Protein AF-0000000084514913 (afdb_homodimer)

Structure (mmCIF, N/CA/C/O backbone):
data_AF-0000000084514913-model_v1
#
loop_
_entity.id
_entity.type
_entity.pdbx_description
1 polymer 'Homoserine dehydrogenase'
#
loop_
_atom_site.group_PDB
_atom_site.id
_atom_site.type_symbol
_atom_site.label_atom_id
_atom_site.label_alt_id
_atom_site.label_comp_id
_atom_site.label_asym_id
_atom_site.label_entity_id
_atom_site.label_seq_id
_atom_site.pdbx_PDB_ins_code
_atom_site.Cartn_x
_atom_site.Cartn_y
_atom_site.Cartn_z
_atom_site.occupancy
_atom_site.B_iso_or_equiv
_atom_site.auth_seq_id
_atom_site.auth_comp_id
_atom_site.auth_asym_id
_atom_site.auth_atom_id
_atom_site.pdbx_PDB_model_num
ATOM 1 N N . MET A 1 1 ? -29.266 13.875 -5.641 1 62.47 1 MET A N 1
ATOM 2 C CA . MET A 1 1 ? -28.062 13.07 -5.41 1 62.47 1 MET A CA 1
ATOM 3 C C . MET A 1 1 ? -27.453 13.375 -4.047 1 62.47 1 MET A C 1
ATOM 5 O O . MET A 1 1 ? -27.625 14.477 -3.516 1 62.47 1 MET A O 1
ATOM 9 N N . PRO A 1 2 ? -26.953 12.266 -3.201 1 84 2 PRO A N 1
ATOM 10 C CA . PRO A 1 2 ? -26.688 12.531 -1.786 1 84 2 PRO A CA 1
ATOM 11 C C . PRO A 1 2 ? -25.5 13.469 -1.575 1 84 2 PRO A C 1
ATOM 13 O O . PRO A 1 2 ? -24.5 13.398 -2.314 1 84 2 PRO A O 1
ATOM 16 N N . ILE A 1 3 ? -25.766 14.609 -0.918 1 93.06 3 ILE A N 1
ATOM 17 C CA . ILE A 1 3 ? -24.734 15.531 -0.473 1 93.06 3 ILE A CA 1
ATOM 18 C C . ILE A 1 3 ? -24.094 15.008 0.812 1 93.06 3 ILE A C 1
ATOM 20 O O . ILE A 1 3 ? -24.797 14.625 1.75 1 93.06 3 ILE A O 1
ATOM 24 N N . VAL A 1 4 ? -22.797 14.891 0.71 1 96.81 4 VAL A N 1
ATOM 25 C CA . VAL A 1 4 ? -22.031 14.578 1.916 1 96.81 4 VAL A CA 1
ATOM 26 C C . VAL A 1 4 ? -21.484 15.859 2.533 1 96.81 4 VAL A C 1
ATOM 28 O O . VAL A 1 4 ? -20.641 16.531 1.94 1 96.81 4 VAL A O 1
ATOM 31 N N . ARG A 1 5 ? -21.953 16.234 3.664 1 97.19 5 ARG A N 1
ATOM 32 C CA . ARG A 1 5 ? -21.531 17.453 4.348 1 97.19 5 ARG A CA 1
ATOM 33 C C . ARG A 1 5 ? -20.281 17.188 5.195 1 97.19 5 ARG A C 1
ATOM 35 O O . ARG A 1 5 ? -20.344 16.422 6.164 1 97.19 5 ARG A O 1
ATOM 42 N N . GLY A 1 6 ? -19.172 17.859 4.832 1 97.88 6 GLY A N 1
ATOM 43 C CA . GLY A 1 6 ? -17.922 17.719 5.551 1 97.88 6 GLY A CA 1
ATOM 44 C C . GLY A 1 6 ? -17.531 18.953 6.328 1 97.88 6 GLY A C 1
ATOM 45 O O . GLY A 1 6 ? -17.906 20.078 5.957 1 97.88 6 GLY A O 1
ATOM 46 N N . ALA A 1 7 ? -16.781 18.75 7.375 1 98.5 7 ALA A N 1
ATOM 47 C CA . ALA A 1 7 ? -16.172 19.844 8.125 1 98.5 7 ALA A CA 1
ATOM 48 C C . ALA A 1 7 ? -14.664 19.625 8.273 1 98.5 7 ALA A C 1
ATOM 50 O O . ALA A 1 7 ? -14.188 18.484 8.242 1 98.5 7 ALA A O 1
ATOM 51 N N . ILE A 1 8 ? -13.953 20.703 8.383 1 98.12 8 ILE A N 1
ATOM 52 C CA . ILE A 1 8 ? -12.516 20.656 8.625 1 98.12 8 ILE A CA 1
ATOM 53 C C . ILE A 1 8 ? -12.203 21.281 9.992 1 98.12 8 ILE A C 1
ATOM 55 O O . ILE A 1 8 ? -12.719 22.344 10.328 1 98.12 8 ILE A O 1
ATOM 59 N N . ILE A 1 9 ? -11.523 20.531 10.789 1 98.25 9 ILE A N 1
ATOM 60 C CA . ILE A 1 9 ? -10.984 21.094 12.023 1 98.25 9 ILE A CA 1
ATOM 61 C C . ILE A 1 9 ? -9.516 21.469 11.82 1 98.25 9 ILE A C 1
ATOM 63 O O . ILE A 1 9 ? -8.664 20.578 11.68 1 98.25 9 ILE A O 1
ATOM 67 N N . GLY A 1 10 ? -9.211 22.734 11.852 1 95.44 10 GLY A N 1
ATOM 68 C CA . GLY A 1 10 ? -7.879 23.234 11.562 1 95.44 10 GLY A CA 1
ATOM 69 C C . GLY A 1 10 ? -7.734 23.781 10.148 1 95.44 10 GLY A C 1
ATOM 70 O O . GLY A 1 10 ? -7.871 23.031 9.18 1 95.44 10 GLY A O 1
ATOM 71 N N . ALA A 1 11 ? -7.398 25.016 10.023 1 92.56 11 ALA A N 1
ATOM 72 C CA . ALA A 1 11 ? -7.266 25.656 8.719 1 92.56 11 ALA A CA 1
ATOM 73 C C . ALA A 1 11 ? -5.805 25.984 8.414 1 92.56 11 ALA A C 1
ATOM 75 O O . ALA A 1 11 ? -5.508 27.016 7.801 1 92.56 11 ALA A O 1
ATOM 76 N N . GLY A 1 12 ? -4.906 25.156 8.961 1 91.56 12 GLY A N 1
ATOM 77 C CA . GLY A 1 12 ? -3.504 25.266 8.602 1 91.56 12 GLY A CA 1
ATOM 78 C C . GLY A 1 12 ? -3.188 24.703 7.23 1 91.56 12 GLY A C 1
ATOM 79 O O . GLY A 1 12 ? -4.074 24.578 6.383 1 91.56 12 GLY A O 1
ATOM 80 N N . THR A 1 13 ? -1.959 24.375 7.012 1 91.56 13 THR A N 1
ATOM 81 C CA . THR A 1 13 ? -1.451 23.906 5.727 1 91.56 13 THR A CA 1
ATOM 82 C C . THR A 1 13 ? -2.223 22.688 5.254 1 91.56 13 THR A C 1
ATOM 84 O O . THR A 1 13 ? -2.73 22.656 4.129 1 91.56 13 THR A O 1
ATOM 87 N N . VAL A 1 14 ? -2.406 21.688 6.098 1 95.69 14 VAL A N 1
ATOM 88 C CA . VAL A 1 14 ? -3.059 20.438 5.719 1 95.69 14 VAL A CA 1
ATOM 89 C C . VAL A 1 14 ? -4.562 20.672 5.566 1 95.69 14 VAL A C 1
ATOM 91 O O . VAL A 1 14 ? -5.176 20.172 4.617 1 95.69 14 VAL A O 1
ATOM 94 N N . GLY A 1 15 ? -5.18 21.406 6.512 1 96.31 15 GLY A N 1
ATOM 95 C CA . GLY A 1 15 ? -6.594 21.719 6.395 1 96.31 15 GLY A CA 1
ATOM 96 C C . GLY A 1 15 ? -6.945 22.438 5.109 1 96.31 15 GLY A C 1
ATOM 97 O O . GLY A 1 15 ? -7.949 22.125 4.465 1 96.31 15 GLY A O 1
ATOM 98 N N . GLN A 1 16 ? -6.133 23.359 4.746 1 94.88 16 GLN A N 1
ATOM 99 C CA . GLN A 1 16 ? -6.332 24.062 3.486 1 94.88 16 GLN A CA 1
ATOM 100 C C . GLN A 1 16 ? -6.172 23.125 2.297 1 94.88 16 GLN A C 1
ATOM 102 O O . GLN A 1 16 ? -6.891 23.234 1.303 1 94.88 16 GLN A O 1
ATOM 107 N N . GLY A 1 17 ? -5.227 22.219 2.422 1 96.25 17 GLY A N 1
ATOM 108 C CA . GLY A 1 17 ? -5.059 21.203 1.388 1 96.25 17 GLY A CA 1
ATOM 109 C C . GLY A 1 17 ? -6.297 20.359 1.185 1 96.25 17 GLY A C 1
ATOM 110 O O . GLY A 1 17 ? -6.676 20.062 0.049 1 96.25 17 GLY A O 1
ATOM 111 N N . VAL A 1 18 ? -6.902 19.969 2.275 1 97.69 18 VAL A N 1
ATOM 112 C CA . VAL A 1 18 ? -8.125 19.172 2.207 1 97.69 18 VAL A CA 1
ATOM 113 C C . VAL A 1 18 ? -9.219 19.969 1.488 1 97.69 18 VAL A C 1
ATOM 115 O O . VAL A 1 18 ? -9.883 19.453 0.591 1 97.69 18 VAL A O 1
ATOM 118 N N . TYR A 1 19 ? -9.359 21.219 1.851 1 96.31 19 TYR A N 1
ATOM 119 C CA . TYR A 1 19 ? -10.352 22.062 1.203 1 96.31 19 TYR A CA 1
ATOM 120 C C . TYR A 1 19 ? -10.078 22.188 -0.291 1 96.31 19 TYR A C 1
ATOM 122 O O . TYR A 1 19 ? -10.984 22.047 -1.11 1 96.31 19 TYR A O 1
ATOM 130 N N . ASN A 1 20 ? -8.836 22.469 -0.632 1 95.62 20 ASN A N 1
ATOM 131 C CA . ASN A 1 20 ? -8.445 22.625 -2.029 1 95.62 20 ASN A CA 1
ATOM 132 C C . ASN A 1 20 ? -8.766 21.391 -2.85 1 95.62 20 ASN A C 1
ATOM 134 O O . ASN A 1 20 ? -9.359 21.484 -3.926 1 95.62 20 ASN A O 1
ATOM 138 N N . ILE A 1 21 ? -8.445 20.219 -2.35 1 96.88 21 ILE A N 1
ATOM 139 C CA . ILE A 1 21 ? -8.672 18.984 -3.086 1 96.88 21 ILE A CA 1
ATOM 140 C C . ILE A 1 21 ? -10.164 18.719 -3.209 1 96.88 21 ILE A C 1
ATOM 142 O O . ILE A 1 21 ? -10.641 18.297 -4.262 1 96.88 21 ILE A O 1
ATOM 146 N N . ALA A 1 22 ? -10.898 18.969 -2.143 1 96.44 22 ALA A N 1
ATOM 147 C CA . ALA A 1 22 ? -12.352 18.812 -2.191 1 96.44 22 ALA A CA 1
ATOM 148 C C . ALA A 1 22 ? -12.961 19.641 -3.311 1 96.44 22 ALA A C 1
ATOM 150 O O . ALA A 1 22 ? -13.914 19.219 -3.965 1 96.44 22 ALA A O 1
ATOM 151 N N . GLN A 1 23 ? -12.375 20.812 -3.506 1 94.25 23 GLN A N 1
ATOM 152 C CA . GLN A 1 23 ? -12.867 21.688 -4.562 1 94.25 23 GLN A CA 1
ATOM 153 C C . GLN A 1 23 ? -12.359 21.234 -5.93 1 94.25 23 GLN A C 1
ATOM 155 O O . GLN A 1 23 ? -13.141 21.109 -6.875 1 94.25 23 GLN A O 1
ATOM 160 N N . GLN A 1 24 ? -11.094 21 -6.035 1 93.69 24 GLN A N 1
ATOM 161 C CA . GLN A 1 24 ? -10.445 20.688 -7.305 1 93.69 24 GLN A CA 1
ATOM 162 C C . GLN A 1 24 ? -10.961 19.375 -7.875 1 93.69 24 GLN A C 1
ATOM 164 O O . GLN A 1 24 ? -11.078 19.219 -9.094 1 93.69 24 GLN A O 1
ATOM 169 N N . ARG A 1 25 ? -11.25 18.406 -6.961 1 96.12 25 ARG A N 1
ATOM 170 C CA . ARG A 1 25 ? -11.656 17.062 -7.395 1 96.12 25 ARG A CA 1
ATOM 171 C C . ARG A 1 25 ? -13.156 16.859 -7.215 1 96.12 25 ARG A C 1
ATOM 173 O O . ARG A 1 25 ? -13.641 15.734 -7.266 1 96.12 25 ARG A O 1
ATOM 180 N N . ARG A 1 26 ? -13.891 17.906 -7.066 1 94.69 26 ARG A N 1
ATOM 181 C CA . ARG A 1 26 ? -15.297 17.828 -6.703 1 94.69 26 ARG A CA 1
ATOM 182 C C . ARG A 1 26 ? -16.078 16.969 -7.688 1 94.69 26 ARG A C 1
ATOM 184 O O . ARG A 1 26 ? -16.719 15.992 -7.293 1 94.69 26 ARG A O 1
ATOM 191 N N . GLU A 1 27 ? -15.984 17.219 -8.945 1 95.56 27 GLU A N 1
ATOM 192 C CA . GLU A 1 27 ? -16.766 16.531 -9.969 1 95.56 27 GLU A CA 1
ATOM 193 C C . GLU A 1 27 ? -16.281 15.094 -10.156 1 95.56 27 GLU A C 1
ATOM 195 O O . GLU A 1 27 ? -17.078 14.164 -10.273 1 95.56 27 GLU A O 1
ATOM 200 N N . GLU A 1 28 ? -14.961 14.883 -10.172 1 95.25 28 GLU A N 1
ATOM 201 C CA . GLU A 1 28 ? -14.414 13.539 -10.352 1 95.25 28 GLU A CA 1
ATOM 202 C C . GLU A 1 28 ? -14.797 12.625 -9.195 1 95.25 28 GLU A C 1
ATOM 204 O O . GLU A 1 28 ? -15.164 11.469 -9.414 1 95.25 28 GLU A O 1
ATOM 209 N N . LEU A 1 29 ? -14.688 13.164 -8.008 1 95.88 29 LEU A N 1
ATOM 210 C CA . LEU A 1 29 ? -15.07 12.383 -6.836 1 95.88 29 LEU A CA 1
ATOM 211 C C . LEU A 1 29 ? -16.547 12.031 -6.875 1 95.88 29 LEU A C 1
ATOM 213 O O . LEU A 1 29 ? -16.938 10.898 -6.582 1 95.88 29 LEU A O 1
ATOM 217 N N . LYS A 1 30 ? -17.344 13.023 -7.258 1 95.5 30 LYS A N 1
ATOM 218 C CA . LYS A 1 30 ? -18.781 12.797 -7.375 1 95.5 30 LYS A CA 1
ATOM 219 C C . LYS A 1 30 ? -19.078 11.641 -8.32 1 95.5 30 LYS A C 1
ATOM 221 O O . LYS A 1 30 ? -19.859 10.742 -7.988 1 95.5 30 LYS A O 1
ATOM 226 N N . GLN A 1 31 ? -18.422 11.586 -9.406 1 94.31 31 GLN A N 1
ATOM 227 C CA . GLN A 1 31 ? -18.625 10.539 -10.398 1 94.31 31 GLN A CA 1
ATOM 228 C C . GLN A 1 31 ? -18.156 9.188 -9.883 1 94.31 31 GLN A C 1
ATOM 230 O O . GLN A 1 31 ? -18.859 8.188 -10 1 94.31 31 GLN A O 1
ATOM 235 N N . LYS A 1 32 ? -17.031 9.164 -9.273 1 93.19 32 LYS A N 1
ATOM 236 C CA . LYS A 1 32 ? -16.422 7.914 -8.828 1 93.19 32 LYS A CA 1
ATOM 237 C C . LYS A 1 32 ? -17.141 7.34 -7.617 1 93.19 32 LYS A C 1
ATOM 239 O O . LYS A 1 32 ? -17.062 6.141 -7.348 1 93.19 32 LYS A O 1
ATOM 244 N N . LEU A 1 33 ? -17.812 8.195 -6.906 1 93.88 33 LEU A N 1
ATOM 245 C CA . LEU A 1 33 ? -18.453 7.758 -5.672 1 93.88 33 LEU A CA 1
ATOM 246 C C . LEU A 1 33 ? -19.969 7.676 -5.848 1 93.88 33 LEU A C 1
ATOM 248 O O . LEU A 1 33 ? -20.719 7.953 -4.914 1 93.88 33 LEU A O 1
ATOM 252 N N . GLY A 1 34 ? -20.438 7.379 -7.043 1 89.12 34 GLY A N 1
ATOM 253 C CA . GLY A 1 34 ? -21.828 7.074 -7.324 1 89.12 34 GLY A CA 1
ATOM 254 C C . GLY A 1 34 ? -22.734 8.289 -7.238 1 89.12 34 GLY A C 1
ATOM 255 O O . GLY A 1 34 ? -23.891 8.188 -6.816 1 89.12 34 GLY A O 1
ATOM 256 N N . GLY A 1 35 ? -22.172 9.453 -7.438 1 92.12 35 GLY A N 1
ATOM 257 C CA . GLY A 1 35 ? -22.969 10.664 -7.488 1 92.12 35 GLY A CA 1
ATOM 258 C C . GLY A 1 35 ? -22.969 11.438 -6.18 1 92.12 35 GLY A C 1
ATOM 259 O O . GLY A 1 35 ? -23.531 12.531 -6.098 1 92.12 35 GLY A O 1
ATOM 260 N N . ALA A 1 36 ? -22.344 10.93 -5.141 1 93.19 36 ALA A N 1
ATOM 261 C CA . ALA A 1 36 ? -22.266 11.625 -3.861 1 93.19 36 ALA A CA 1
ATOM 262 C C . ALA A 1 36 ? -21.297 12.805 -3.943 1 93.19 36 ALA A C 1
ATOM 264 O O . ALA A 1 36 ? -20.141 12.648 -4.32 1 93.19 36 ALA A O 1
ATOM 265 N N . GLU A 1 37 ? -21.797 13.938 -3.602 1 95.81 37 GLU A N 1
ATOM 266 C CA . GLU A 1 37 ? -21 15.148 -3.674 1 95.81 37 GLU A CA 1
ATOM 267 C C . GLU A 1 37 ? -20.531 15.586 -2.287 1 95.81 37 GLU A C 1
ATOM 269 O O . GLU A 1 37 ? -21.359 15.812 -1.396 1 95.81 37 GLU A O 1
ATOM 274 N N . LEU A 1 38 ? -19.219 15.789 -2.135 1 97.19 38 LEU A N 1
ATOM 275 C CA . LEU A 1 38 ? -18.656 16.281 -0.88 1 97.19 38 LEU A CA 1
ATOM 276 C C . LEU A 1 38 ? -18.672 17.797 -0.841 1 97.19 38 LEU A C 1
ATOM 278 O O . LEU A 1 38 ? -18.094 18.453 -1.723 1 97.19 38 LEU A O 1
ATOM 282 N N . VAL A 1 39 ? -19.297 18.359 0.135 1 95.75 39 VAL A N 1
ATOM 283 C CA . VAL A 1 39 ? -19.328 19.812 0.319 1 95.75 39 VAL A CA 1
ATOM 284 C C . VAL A 1 39 ? -18.812 20.172 1.712 1 95.75 39 VAL A C 1
ATOM 286 O O . VAL A 1 39 ? -19.359 19.719 2.719 1 95.75 39 VAL A O 1
ATOM 289 N N . ILE A 1 40 ? -17.75 20.969 1.742 1 96.56 40 ILE A N 1
ATOM 290 C CA . ILE A 1 40 ? -17.266 21.453 3.025 1 96.56 40 ILE A CA 1
ATOM 291 C C . ILE A 1 40 ? -18.141 22.609 3.506 1 96.56 40 ILE A C 1
ATOM 293 O O . ILE A 1 40 ? -18.188 23.672 2.881 1 96.56 40 ILE A O 1
ATOM 297 N N . VAL A 1 41 ? -18.734 22.422 4.676 1 96.31 41 VAL A N 1
ATOM 298 C CA . VAL A 1 41 ? -19.75 23.375 5.082 1 96.31 41 VAL A CA 1
ATOM 299 C C . VAL A 1 41 ? -19.25 24.219 6.262 1 96.31 41 VAL A C 1
ATOM 301 O O . VAL A 1 41 ? -19.766 25.297 6.527 1 96.31 41 VAL A O 1
ATOM 304 N N . LYS A 1 42 ? -18.281 23.656 6.965 1 96.81 42 LYS A N 1
ATOM 305 C CA . LYS A 1 42 ? -17.703 24.391 8.086 1 96.81 42 LYS A CA 1
ATOM 306 C C . LYS A 1 42 ? -16.203 24.125 8.211 1 96.81 42 LYS A C 1
ATOM 308 O O . LYS A 1 42 ? -15.758 23 7.953 1 96.81 42 LYS A O 1
ATOM 313 N N . ILE A 1 43 ? -15.492 25.094 8.617 1 96.75 43 ILE A N 1
ATOM 314 C CA . ILE A 1 43 ? -14.086 24.984 8.992 1 96.75 43 ILE A CA 1
ATOM 315 C C . ILE A 1 43 ? -13.867 25.609 10.375 1 96.75 43 ILE A C 1
ATOM 317 O O . ILE A 1 43 ? -14.133 26.797 10.578 1 96.75 43 ILE A O 1
ATOM 321 N N . LEU A 1 44 ? -13.438 24.781 11.289 1 96.94 44 LEU A N 1
ATOM 322 C CA . LEU A 1 44 ? -13.18 25.234 12.648 1 96.94 44 LEU A CA 1
ATOM 323 C C . LEU A 1 44 ? -11.766 25.781 12.781 1 96.94 44 LEU A C 1
ATOM 325 O O . LEU A 1 44 ? -10.797 25.109 12.438 1 96.94 44 LEU A O 1
ATOM 329 N N . VAL A 1 45 ? -11.688 26.953 13.258 1 93.38 45 VAL A N 1
ATOM 330 C CA . VAL A 1 45 ? -10.406 27.594 13.547 1 93.38 45 VAL A CA 1
ATOM 331 C C . VAL A 1 45 ? -10.344 27.984 15.023 1 93.38 45 VAL A C 1
ATOM 333 O O . VAL A 1 45 ? -11.359 27.984 15.719 1 93.38 45 VAL A O 1
ATOM 336 N N . THR A 1 46 ? -9.172 28.219 15.531 1 88.88 46 THR A N 1
ATOM 337 C CA . THR A 1 46 ? -9 28.531 16.938 1 88.88 46 THR A CA 1
ATOM 338 C C . THR A 1 46 ? -9.492 29.953 17.234 1 88.88 46 THR A C 1
ATOM 340 O O . THR A 1 46 ? -10.023 30.219 18.312 1 88.88 46 THR A O 1
ATOM 343 N N . ASP A 1 47 ? -9.211 30.875 16.234 1 86.62 47 ASP A N 1
ATOM 344 C CA . ASP A 1 47 ? -9.555 32.281 16.406 1 86.62 47 ASP A CA 1
ATOM 345 C C . ASP A 1 47 ? -10 32.906 15.094 1 86.62 47 ASP A C 1
ATOM 347 O O . ASP A 1 47 ? -9.188 33.125 14.188 1 86.62 47 ASP A O 1
ATOM 351 N N . LEU A 1 48 ? -11.242 33.312 15.016 1 84.69 48 LEU A N 1
ATOM 352 C CA . LEU A 1 48 ? -11.828 33.875 13.797 1 84.69 48 LEU A CA 1
ATOM 353 C C . LEU A 1 48 ? -11.227 35.219 13.477 1 84.69 48 LEU A C 1
ATOM 355 O O . LEU A 1 48 ? -11.219 35.656 12.312 1 84.69 48 LEU A O 1
ATOM 359 N N . THR A 1 49 ? -10.727 35.875 14.492 1 79.62 49 THR A N 1
ATOM 360 C CA . THR A 1 49 ? -10.305 37.25 14.336 1 79.62 49 THR A CA 1
ATOM 361 C C . THR A 1 49 ? -8.812 37.344 14.008 1 79.62 49 THR A C 1
ATOM 363 O O . THR A 1 49 ? -8.266 38.438 13.844 1 79.62 49 THR A O 1
ATOM 366 N N . ARG A 1 50 ? -8.258 36.219 13.812 1 79.56 50 ARG A N 1
ATOM 367 C CA . ARG A 1 50 ? -6.828 36.219 13.5 1 79.56 50 ARG A CA 1
ATOM 368 C C . ARG A 1 50 ? -6.566 36.938 12.18 1 79.56 50 ARG A C 1
ATOM 370 O O . ARG A 1 50 ? -7.109 36.562 11.141 1 79.56 50 ARG A O 1
ATOM 377 N N . PRO A 1 51 ? -5.969 38.062 12.211 1 69.38 51 PRO A N 1
ATOM 378 C CA . PRO A 1 51 ? -5.805 38.906 11.023 1 69.38 51 PRO A CA 1
ATOM 379 C C . PRO A 1 51 ? -5.031 38.188 9.906 1 69.38 51 PRO A C 1
ATOM 381 O O . PRO A 1 51 ? -5.324 38.406 8.727 1 69.38 51 PRO A O 1
ATOM 384 N N . ASP A 1 52 ? -4.039 37.375 10.195 1 72.25 52 ASP A N 1
ATOM 385 C CA . ASP A 1 52 ? -3.115 36.906 9.164 1 72.25 52 ASP A CA 1
ATOM 386 C C . ASP A 1 52 ? -3.416 35.438 8.781 1 72.25 52 ASP A C 1
ATOM 388 O O . ASP A 1 52 ? -2.527 34.719 8.328 1 72.25 52 ASP A O 1
ATOM 392 N N . ARG A 1 53 ? -4.793 35.25 8.797 1 76.56 53 ARG A N 1
ATOM 393 C CA . ARG A 1 53 ? -5.121 33.875 8.43 1 76.56 53 ARG A CA 1
ATOM 394 C C . ARG A 1 53 ? -5.137 33.688 6.91 1 76.56 53 ARG A C 1
ATOM 396 O O . ARG A 1 53 ? -5.75 34.5 6.203 1 76.56 53 ARG A O 1
ATOM 403 N N . VAL A 1 54 ? -4.359 32.719 6.535 1 74.06 54 VAL A N 1
ATOM 404 C CA . VAL A 1 54 ? -4.391 32.375 5.117 1 74.06 54 VAL A CA 1
ATOM 405 C C . VAL A 1 54 ? -5.527 31.406 4.848 1 74.06 54 VAL A C 1
ATOM 407 O O . VAL A 1 54 ? -5.648 30.375 5.531 1 74.06 54 VAL A O 1
ATOM 410 N N . LEU A 1 55 ? -6.434 31.875 4.109 1 76.44 55 LEU A N 1
ATOM 411 C CA . LEU A 1 55 ? -7.574 31.031 3.762 1 76.44 55 LEU A CA 1
ATOM 412 C C . LEU A 1 55 ? -7.387 30.406 2.387 1 76.44 55 LEU A C 1
ATOM 414 O O . LEU A 1 55 ? -6.629 30.906 1.562 1 76.44 55 LEU A O 1
ATOM 418 N N . PRO A 1 56 ? -8.008 29.172 2.256 1 75.94 56 PRO A N 1
ATOM 419 C CA . PRO A 1 56 ? -7.922 28.562 0.928 1 75.94 56 PRO A CA 1
ATOM 420 C C . PRO A 1 56 ? -8.461 29.469 -0.178 1 75.94 56 PRO A C 1
ATOM 422 O O . PRO A 1 56 ? -9.438 30.188 0.03 1 75.94 56 PRO A O 1
ATOM 425 N N . PRO A 1 57 ? -7.703 29.406 -1.282 1 71.44 57 PRO A N 1
ATOM 426 C CA . PRO A 1 57 ? -8.219 30.188 -2.412 1 71.44 57 PRO A CA 1
ATOM 427 C C . PRO A 1 57 ? -9.609 29.734 -2.854 1 71.44 57 PRO A C 1
ATOM 429 O O . PRO A 1 57 ? -9.914 28.531 -2.83 1 71.44 57 PRO A O 1
ATOM 432 N N . GLY A 1 58 ? -10.5 30.625 -3.07 1 70.94 58 GLY A N 1
ATOM 433 C CA . GLY A 1 58 ? -11.812 30.297 -3.611 1 70.94 58 GLY A CA 1
ATOM 434 C C . GLY A 1 58 ? -12.867 30.094 -2.539 1 70.94 58 GLY A C 1
ATOM 435 O O . GLY A 1 58 ? -14 29.703 -2.836 1 70.94 58 GLY A O 1
ATOM 436 N N . LEU A 1 59 ? -12.32 30.25 -1.372 1 79.69 59 LEU A N 1
ATOM 437 C CA . LEU A 1 59 ? -13.328 30.172 -0.319 1 79.69 59 LEU A CA 1
ATOM 438 C C . LEU A 1 59 ? -14.375 31.266 -0.479 1 79.69 59 LEU A C 1
ATOM 440 O O . LEU A 1 59 ? -14.086 32.438 -0.238 1 79.69 59 LEU A O 1
ATOM 444 N N . ALA A 1 60 ? -15.406 31.094 -1.146 1 66.12 60 ALA A N 1
ATOM 445 C CA . ALA A 1 60 ? -16.391 32.062 -1.596 1 66.12 60 ALA A CA 1
ATOM 446 C C . ALA A 1 60 ? -17.047 32.781 -0.411 1 66.12 60 ALA A C 1
ATOM 448 O O . ALA A 1 60 ? -17.297 33.969 -0.465 1 66.12 60 ALA A O 1
ATOM 449 N N . ASN A 1 61 ? -17.234 32.188 0.777 1 78.69 61 ASN A N 1
ATOM 450 C CA . ASN A 1 61 ? -17.938 32.75 1.918 1 78.69 61 ASN A CA 1
ATOM 451 C C . ASN A 1 61 ? -17.297 32.344 3.24 1 78.69 61 ASN A C 1
ATOM 453 O O . ASN A 1 61 ? -17.875 31.578 4.016 1 78.69 61 ASN A O 1
ATOM 457 N N . PRO A 1 62 ? -16.25 33.062 3.416 1 80.12 62 PRO A N 1
ATOM 458 C CA . PRO A 1 62 ? -15.508 32.656 4.621 1 80.12 62 PRO A CA 1
ATOM 459 C C . PRO A 1 62 ? -16.312 32.875 5.898 1 80.12 62 PRO A C 1
ATOM 461 O O . PRO A 1 62 ? -16.219 32.062 6.836 1 80.12 62 PRO A O 1
ATOM 464 N N . ALA A 1 63 ? -17.141 33.844 5.902 1 80.62 63 ALA A N 1
ATOM 465 C CA . ALA A 1 63 ? -17.906 34.156 7.105 1 80.62 63 ALA A CA 1
ATOM 466 C C . ALA A 1 63 ? -18.922 33.062 7.402 1 80.62 63 ALA A C 1
ATOM 468 O O . ALA A 1 63 ? -19.25 32.812 8.562 1 80.62 63 ALA A O 1
ATOM 469 N N . GLU A 1 64 ? -19.281 32.406 6.418 1 86.56 64 GLU A N 1
ATOM 470 C CA . GLU A 1 64 ? -20.281 31.375 6.594 1 86.56 64 GLU A CA 1
ATOM 471 C C . GLU A 1 64 ? -19.641 30.031 6.895 1 86.56 64 GLU A C 1
ATOM 473 O O . GLU A 1 64 ? -20.219 29.203 7.609 1 86.56 64 GLU A O 1
ATOM 478 N N . ILE A 1 65 ? -18.469 29.875 6.453 1 92.06 65 ILE A N 1
ATOM 479 C CA . ILE A 1 65 ? -17.859 28.547 6.516 1 92.06 65 ILE A CA 1
ATOM 480 C C . ILE A 1 65 ? -16.938 28.469 7.73 1 92.06 65 ILE A C 1
ATOM 482 O O . ILE A 1 65 ? -16.859 27.422 8.391 1 92.06 65 ILE A O 1
ATOM 486 N N . LEU A 1 66 ? -16.312 29.578 8.125 1 93.75 66 LEU A N 1
ATOM 487 C CA . LEU A 1 66 ? -15.367 29.594 9.242 1 93.75 66 LEU A CA 1
ATOM 488 C C . LEU A 1 66 ? -16.109 29.75 10.57 1 93.75 66 LEU A C 1
ATOM 490 O O . LEU A 1 66 ? -17.094 30.484 10.656 1 93.75 66 LEU A O 1
ATOM 494 N N . THR A 1 67 ? -15.648 29.094 11.555 1 95.25 67 THR A N 1
ATOM 495 C CA . THR A 1 67 ? -16.188 29.234 12.906 1 95.25 67 THR A CA 1
ATOM 496 C C . THR A 1 67 ? -15.125 28.875 13.945 1 95.25 67 THR A C 1
ATOM 498 O O . THR A 1 67 ? -14.148 28.188 13.641 1 95.25 67 THR A O 1
ATOM 501 N N . ASP A 1 68 ? -15.242 29.406 15.133 1 95.12 68 ASP A N 1
ATOM 502 C CA . ASP A 1 68 ? -14.375 29.016 16.234 1 95.12 68 ASP A CA 1
ATOM 503 C C . ASP A 1 68 ? -15.164 28.25 17.312 1 95.12 68 ASP A C 1
ATOM 505 O O . ASP A 1 68 ? -14.68 28.078 18.438 1 95.12 68 ASP A O 1
ATOM 509 N N . SER A 1 69 ? -16.375 27.781 16.906 1 96.44 69 SER A N 1
ATOM 510 C CA . SER A 1 69 ? -17.234 27.016 17.797 1 96.44 69 SER A CA 1
ATOM 511 C C . SER A 1 69 ? -17.484 25.609 17.266 1 96.44 69 SER A C 1
ATOM 513 O O . SER A 1 69 ? -18.109 25.438 16.219 1 96.44 69 SER A O 1
ATOM 515 N N . ILE A 1 70 ? -17.109 24.625 18.078 1 97.56 70 ILE A N 1
ATOM 516 C CA . ILE A 1 70 ? -17.312 23.25 17.688 1 97.56 70 ILE A CA 1
ATOM 517 C C . ILE A 1 70 ? -18.812 22.938 17.625 1 97.56 70 ILE A C 1
ATOM 519 O O . ILE A 1 70 ? -19.25 22.156 16.781 1 97.56 70 ILE A O 1
ATOM 523 N N . ASP A 1 71 ? -19.594 23.625 18.406 1 97.88 71 ASP A N 1
ATOM 524 C CA . ASP A 1 71 ? -21.047 23.406 18.406 1 97.88 71 ASP A CA 1
ATOM 525 C C . ASP A 1 71 ? -21.656 23.875 17.078 1 97.88 71 ASP A C 1
ATOM 527 O O . ASP A 1 71 ? -22.625 23.281 16.609 1 97.88 71 ASP A O 1
ATOM 531 N N . GLU A 1 72 ? -21.141 24.938 16.531 1 97.12 72 GLU A N 1
ATOM 532 C CA . GLU A 1 72 ? -21.625 25.406 15.25 1 97.12 72 GLU A CA 1
ATOM 533 C C . GLU A 1 72 ? -21.312 24.422 14.141 1 97.12 72 GLU A C 1
ATOM 535 O O . GLU A 1 72 ? -22.094 24.266 13.188 1 97.12 72 GLU A O 1
ATOM 540 N N . VAL A 1 73 ? -20.188 23.734 14.234 1 97.69 73 VAL A N 1
ATOM 541 C CA . VAL A 1 73 ? -19.828 22.688 13.281 1 97.69 73 VAL A CA 1
ATOM 542 C C . VAL A 1 73 ? -20.875 21.578 13.312 1 97.69 73 VAL A C 1
ATOM 544 O O . VAL A 1 73 ? -21.391 21.172 12.273 1 97.69 73 VAL A O 1
ATOM 547 N N . PHE A 1 74 ? -21.25 21.203 14.516 1 96.94 74 PHE A N 1
ATOM 548 C CA . PHE A 1 74 ? -22.172 20.078 14.672 1 96.94 74 PHE A CA 1
ATOM 549 C C . PHE A 1 74 ? -23.578 20.484 14.258 1 96.94 74 PHE A C 1
ATOM 551 O O . PHE A 1 74 ? -24.359 19.641 13.781 1 96.94 74 PHE A O 1
ATOM 558 N N . ARG A 1 75 ? -23.984 21.75 14.391 1 96.56 75 ARG A N 1
ATOM 559 C CA . ARG A 1 75 ? -25.312 22.234 14.008 1 96.56 75 ARG A CA 1
ATOM 560 C C . ARG A 1 75 ? -25.469 22.25 12.492 1 96.56 75 ARG A C 1
ATOM 562 O O . ARG A 1 75 ? -26.578 22.344 11.977 1 96.56 75 ARG A O 1
ATOM 569 N N . ALA A 1 76 ? -24.391 22.094 11.812 1 96.25 76 ALA A N 1
ATOM 570 C CA . ALA A 1 76 ? -24.422 22.156 10.359 1 96.25 76 ALA A CA 1
ATOM 571 C C . ALA A 1 76 ? -24.688 20.781 9.758 1 96.25 76 ALA A C 1
ATOM 573 O O . ALA A 1 76 ? -24.516 20.562 8.555 1 96.25 76 ALA A O 1
ATOM 574 N N . ASP A 1 77 ? -25.016 19.688 10.523 1 95.31 77 ASP A N 1
ATOM 575 C CA . ASP A 1 77 ? -25.375 18.328 10.102 1 95.31 77 ASP A CA 1
ATOM 576 C C . ASP A 1 77 ? -24.25 17.672 9.32 1 95.31 77 ASP A C 1
ATOM 578 O O . ASP A 1 77 ? -24.469 17.172 8.219 1 95.31 77 ASP A O 1
ATOM 582 N N . VAL A 1 78 ? -23.109 17.766 9.859 1 97.19 78 VAL A N 1
ATOM 583 C CA . VAL A 1 78 ? -21.891 17.25 9.242 1 97.19 78 VAL A CA 1
ATOM 584 C C . VAL A 1 78 ? -21.906 15.719 9.297 1 97.19 78 VAL A C 1
ATOM 586 O O . VAL A 1 78 ? -22.344 15.133 10.281 1 97.19 78 VAL A O 1
ATOM 589 N N . HIS A 1 79 ? -21.438 15.094 8.18 1 97.44 79 HIS A N 1
ATOM 590 C CA . HIS A 1 79 ? -21.391 13.641 8.086 1 97.44 79 HIS A CA 1
ATOM 591 C C . HIS A 1 79 ? -19.969 13.125 8.297 1 97.44 79 HIS A C 1
ATOM 593 O O . HIS A 1 79 ? -19.766 12 8.75 1 97.44 79 HIS A O 1
ATOM 599 N N . VAL A 1 80 ? -18.969 13.906 7.922 1 98.38 80 VAL A N 1
ATOM 600 C CA . VAL A 1 80 ? -17.562 13.508 8.031 1 98.38 80 VAL A CA 1
ATOM 601 C C . VAL A 1 80 ? -16.719 14.695 8.477 1 98.38 80 VAL A C 1
ATOM 603 O O . VAL A 1 80 ? -16.922 15.82 8.016 1 98.38 80 VAL A O 1
ATOM 606 N N . VAL A 1 81 ? -15.859 14.477 9.422 1 98.81 81 VAL A N 1
ATOM 607 C CA . VAL A 1 81 ? -14.961 15.508 9.938 1 98.81 81 VAL A CA 1
ATOM 608 C C . VAL A 1 81 ? -13.523 15.195 9.516 1 98.81 81 VAL A C 1
ATOM 610 O O . VAL A 1 81 ? -13.016 14.102 9.781 1 98.81 81 VAL A O 1
ATOM 613 N N . PHE A 1 82 ? -12.938 16.109 8.805 1 98.88 82 PHE A N 1
ATOM 614 C CA . PHE A 1 82 ? -11.508 16.062 8.516 1 98.88 82 PHE A CA 1
ATOM 615 C C . PHE A 1 82 ? -10.719 16.859 9.555 1 98.88 82 PHE A C 1
ATOM 617 O O . PHE A 1 82 ? -10.82 18.094 9.609 1 98.88 82 PHE A O 1
ATOM 624 N N . GLU A 1 83 ? -9.945 16.188 10.352 1 98.88 83 GLU A N 1
ATOM 625 C CA . GLU A 1 83 ? -9.227 16.844 11.438 1 98.88 83 GLU A CA 1
ATOM 626 C C . GLU A 1 83 ? -7.746 17 11.094 1 98.88 83 GLU A C 1
ATOM 628 O O . GLU A 1 83 ? -7.035 16.016 10.898 1 98.88 83 GLU A O 1
ATOM 633 N N . ALA A 1 84 ? -7.309 18.203 10.961 1 97.56 84 ALA A N 1
ATOM 634 C CA . ALA A 1 84 ? -5.938 18.547 10.586 1 97.56 84 ALA A CA 1
ATOM 635 C C . ALA A 1 84 ? -5.336 19.531 11.578 1 97.56 84 ALA A C 1
ATOM 637 O O . ALA A 1 84 ? -4.516 20.375 11.203 1 97.56 84 ALA A O 1
ATOM 638 N N . ALA A 1 85 ? -5.738 19.5 12.82 1 95.88 85 ALA A N 1
ATOM 639 C CA . ALA A 1 85 ? -5.18 20.344 13.875 1 95.88 85 ALA A CA 1
ATOM 640 C C . ALA A 1 85 ? -4.023 19.641 14.578 1 95.88 85 ALA A C 1
ATOM 642 O O . ALA A 1 85 ? -3.455 18.688 14.047 1 95.88 85 ALA A O 1
ATOM 643 N N . VAL A 1 86 ? -3.539 20.266 15.703 1 91.44 86 VAL A N 1
ATOM 644 C CA . VAL A 1 86 ? -2.389 19.734 16.438 1 91.44 86 VAL A CA 1
ATOM 645 C C . VAL A 1 86 ? -2.746 19.562 17.906 1 91.44 86 VAL A C 1
ATOM 647 O O . VAL A 1 86 ? -3.617 20.25 18.438 1 91.44 86 VAL A O 1
ATOM 650 N N . GLY A 1 87 ? -2.109 18.594 18.5 1 94.5 87 GLY A N 1
ATOM 651 C CA . GLY A 1 87 ? -2.275 18.391 19.938 1 94.5 87 GLY A CA 1
ATOM 652 C C . GLY A 1 87 ? -3.346 17.375 20.281 1 94.5 87 GLY A C 1
ATOM 653 O O . GLY A 1 87 ? -4.035 16.859 19.391 1 94.5 87 GLY A O 1
ATOM 654 N N . GLU A 1 88 ? -3.541 17.109 21.531 1 97.25 88 GLU A N 1
ATOM 655 C CA . GLU A 1 88 ? -4.469 16.078 22 1 97.25 88 GLU A CA 1
ATOM 656 C C . GLU A 1 88 ? -5.844 16.672 22.297 1 97.25 88 GLU A C 1
ATOM 658 O O . GLU A 1 88 ? -6.848 16.25 21.734 1 97.25 88 GLU A O 1
ATOM 663 N N . GLU A 1 89 ? -5.895 17.656 23.234 1 97.38 89 GLU A N 1
ATOM 664 C CA . GLU A 1 89 ? -7.133 18.328 23.609 1 97.38 89 GLU A CA 1
ATOM 665 C C . GLU A 1 89 ? -7.137 19.781 23.141 1 97.38 89 GLU A C 1
ATOM 667 O O . GLU A 1 89 ? -6.094 20.438 23.125 1 97.38 89 GLU A O 1
ATOM 672 N N . PRO A 1 90 ? -8.281 20.188 22.797 1 97.5 90 PRO A N 1
ATOM 673 C CA . PRO A 1 90 ? -9.617 19.609 22.891 1 97.5 90 PRO A CA 1
ATOM 674 C C . PRO A 1 90 ? -9.977 18.75 21.672 1 97.5 90 PRO A C 1
ATOM 676 O O . PRO A 1 90 ? -11.148 18.422 21.469 1 97.5 90 PRO A O 1
ATOM 679 N N . ILE A 1 91 ? -9.055 18.5 20.844 1 97.94 91 ILE A N 1
ATOM 680 C CA . ILE A 1 91 ? -9.312 17.812 19.594 1 97.94 91 ILE A CA 1
ATOM 681 C C . ILE A 1 91 ? -9.93 16.453 19.859 1 97.94 91 ILE A C 1
ATOM 683 O O . ILE A 1 91 ? -10.938 16.078 19.25 1 97.94 91 ILE A O 1
ATOM 687 N N . PHE A 1 92 ? -9.352 15.703 20.781 1 98.62 92 PHE A N 1
ATOM 688 C CA . PHE A 1 92 ? -9.898 14.391 21.109 1 98.62 92 PHE A CA 1
ATOM 689 C C . PHE A 1 92 ? -11.367 14.508 21.516 1 98.62 92 PHE A C 1
ATOM 691 O O . PHE A 1 92 ? -12.211 13.75 21.047 1 98.62 92 PHE A O 1
ATOM 698 N N . THR A 1 93 ? -11.648 15.461 22.391 1 98.56 93 THR A N 1
ATOM 699 C CA . THR A 1 93 ? -13.016 15.672 22.844 1 98.56 93 THR A CA 1
ATOM 700 C C . THR A 1 93 ? -13.938 16 21.672 1 98.56 93 THR A C 1
ATOM 702 O O . THR A 1 93 ? -15.055 15.484 21.594 1 98.56 93 THR A O 1
ATOM 705 N N . TYR A 1 94 ? -13.492 16.859 20.75 1 98.62 94 TYR A N 1
ATOM 706 C CA . TYR A 1 94 ? -14.273 17.219 19.578 1 98.62 94 TYR A CA 1
ATOM 707 C C . TYR A 1 94 ? -14.594 15.977 18.75 1 98.62 94 TYR A C 1
ATOM 709 O O . TYR A 1 94 ? -15.742 15.789 18.312 1 98.62 94 TYR A O 1
ATOM 717 N N . LEU A 1 95 ? -13.625 15.109 18.516 1 98.75 95 LEU A N 1
ATOM 718 C CA . LEU A 1 95 ? -13.805 13.93 17.672 1 98.75 95 LEU A CA 1
ATOM 719 C C . LEU A 1 95 ? -14.695 12.906 18.359 1 98.75 95 LEU A C 1
ATOM 721 O O . LEU A 1 95 ? -15.508 12.242 17.719 1 98.75 95 LEU A O 1
ATOM 725 N N . GLN A 1 96 ? -14.523 12.805 19.672 1 98.62 96 GLN A N 1
ATOM 726 C CA . GLN A 1 96 ? -15.406 11.938 20.438 1 98.62 96 GLN A CA 1
ATOM 727 C C . GLN A 1 96 ? -16.859 12.375 20.312 1 98.62 96 GLN A C 1
ATOM 729 O O . GLN A 1 96 ? -17.75 11.555 20.062 1 98.62 96 GLN A O 1
ATOM 734 N N . ARG A 1 97 ? -17.125 13.656 20.484 1 98.56 97 ARG A N 1
ATOM 735 C CA . ARG A 1 97 ? -18.469 14.195 20.359 1 98.56 97 ARG A CA 1
ATOM 736 C C . ARG A 1 97 ? -19.016 13.992 18.938 1 98.56 97 ARG A C 1
ATOM 738 O O . ARG A 1 97 ? -20.188 13.656 18.766 1 98.56 97 ARG A O 1
ATOM 745 N N . ALA A 1 98 ? -18.141 14.227 17.938 1 98.69 98 ALA A N 1
ATOM 746 C CA . ALA A 1 98 ? -18.547 14.023 16.562 1 98.69 98 ALA A CA 1
ATOM 747 C C . ALA A 1 98 ? -19.094 12.617 16.344 1 98.69 98 ALA A C 1
ATOM 749 O O . ALA A 1 98 ? -20.156 12.438 15.727 1 98.69 98 ALA A O 1
ATOM 750 N N . ILE A 1 99 ? -18.406 11.633 16.891 1 98.44 99 ILE A N 1
ATOM 751 C CA . ILE A 1 99 ? -18.781 10.242 16.688 1 98.44 99 ILE A CA 1
ATOM 752 C C . ILE A 1 99 ? -20.016 9.906 17.531 1 98.44 99 ILE A C 1
ATOM 754 O O . ILE A 1 99 ? -21.047 9.477 17.016 1 98.44 99 ILE A O 1
ATOM 758 N N . VAL A 1 100 ? -19.953 10.227 18.797 1 97.88 100 VAL A N 1
ATOM 759 C CA . VAL A 1 100 ? -20.906 9.711 19.766 1 97.88 100 VAL A CA 1
ATOM 760 C C . VAL A 1 100 ? -22.219 10.5 19.672 1 97.88 100 VAL A C 1
ATOM 762 O O . VAL A 1 100 ? -23.312 9.914 19.672 1 97.88 100 VAL A O 1
ATOM 765 N N . GLU A 1 101 ? -22.125 11.805 19.594 1 97.44 101 GLU A N 1
ATOM 766 C CA . GLU A 1 101 ? -23.312 12.641 19.641 1 97.44 101 GLU A CA 1
ATOM 767 C C . GLU A 1 101 ? -23.953 12.797 18.266 1 97.44 101 GLU A C 1
ATOM 769 O O . GLU A 1 101 ? -25.172 12.945 18.141 1 97.44 101 GLU A O 1
ATOM 774 N N . HIS A 1 102 ? -23.141 12.688 17.219 1 97.5 102 HIS A N 1
ATOM 775 C CA . HIS A 1 102 ? -23.672 13.102 15.922 1 97.5 102 HIS A CA 1
ATOM 776 C C . HIS A 1 102 ? -23.484 12 14.875 1 97.5 102 HIS A C 1
ATOM 778 O O . HIS A 1 102 ? -23.969 12.133 13.75 1 97.5 102 HIS A O 1
ATOM 784 N N . GLY A 1 103 ? -22.781 10.953 15.211 1 97.38 103 GLY A N 1
ATOM 785 C CA . GLY A 1 103 ? -22.594 9.836 14.305 1 97.38 103 GLY A CA 1
ATOM 786 C C . GLY A 1 103 ? -21.75 10.172 13.094 1 97.38 103 GLY A C 1
ATOM 787 O O . GLY A 1 103 ? -21.969 9.648 12 1 97.38 103 GLY A O 1
ATOM 788 N N . CYS A 1 104 ? -20.812 11.094 13.25 1 97.88 104 CYS A N 1
ATOM 789 C CA . CYS A 1 104 ? -19.922 11.5 12.164 1 97.88 104 CYS A CA 1
ATOM 790 C C . CYS A 1 104 ? -18.75 10.531 12.031 1 97.88 104 CYS A C 1
ATOM 792 O O . CYS A 1 104 ? -18.219 10.039 13.039 1 97.88 104 CYS A O 1
ATOM 794 N N . SER A 1 105 ? -18.359 10.242 10.781 1 98.12 105 SER A N 1
ATOM 795 C CA . SER A 1 105 ? -17.047 9.625 10.555 1 98.12 105 SER A CA 1
ATOM 796 C C . SER A 1 105 ? -15.93 10.648 10.703 1 98.12 105 SER A C 1
ATOM 798 O O . SER A 1 105 ? -16.141 11.844 10.516 1 98.12 105 SER A O 1
ATOM 800 N N . VAL A 1 106 ? -14.797 10.156 11.086 1 98.69 106 VAL A N 1
ATOM 801 C CA . VAL A 1 106 ? -13.68 11.047 11.352 1 98.69 106 VAL A CA 1
ATOM 802 C C . VAL A 1 106 ? -12.453 10.602 10.555 1 98.69 106 VAL A C 1
ATOM 804 O O . VAL A 1 106 ? -12.18 9.398 10.453 1 98.69 106 VAL A O 1
ATOM 807 N N . ILE A 1 107 ? -11.789 11.516 9.953 1 98.88 107 ILE A N 1
ATOM 808 C CA . ILE A 1 107 ? -10.508 11.312 9.273 1 98.88 107 ILE A CA 1
ATOM 809 C C . ILE A 1 107 ? -9.477 12.281 9.844 1 98.88 107 ILE A C 1
ATOM 811 O O . ILE A 1 107 ? -9.695 13.492 9.867 1 98.88 107 ILE A O 1
ATOM 815 N N . THR A 1 108 ? -8.32 11.789 10.289 1 98.88 108 THR A N 1
ATOM 816 C CA . THR A 1 108 ? -7.383 12.656 10.992 1 98.88 108 THR A CA 1
ATOM 817 C C . THR A 1 108 ? -5.965 12.469 10.461 1 98.88 108 THR A C 1
ATOM 819 O O . THR A 1 108 ? -5.59 11.367 10.055 1 98.88 108 THR A O 1
ATOM 822 N N . ALA A 1 109 ? -5.191 13.508 10.484 1 98.56 109 ALA A N 1
ATOM 823 C CA . ALA A 1 109 ? -3.752 13.477 10.227 1 98.56 109 ALA A CA 1
ATOM 824 C C . ALA A 1 109 ? -2.963 13.734 11.508 1 98.56 109 ALA A C 1
ATOM 826 O O . ALA A 1 109 ? -1.739 13.883 11.469 1 98.56 109 ALA A O 1
ATOM 827 N N . ASN A 1 110 ? -3.646 13.797 12.648 1 98.19 110 ASN A N 1
ATOM 828 C CA . ASN A 1 110 ? -3.068 14.172 13.938 1 98.19 110 ASN A CA 1
ATOM 829 C C . ASN A 1 110 ? -2.428 12.977 14.633 1 98.19 110 ASN A C 1
ATOM 831 O O . ASN A 1 110 ? -3.098 12.25 15.367 1 98.19 110 ASN A O 1
ATOM 835 N N . LYS A 1 111 ? -1.152 12.875 14.445 1 97.5 111 LYS A N 1
ATOM 836 C CA . LYS A 1 111 ? -0.424 11.727 14.977 1 97.5 111 LYS A CA 1
ATOM 837 C C . LYS A 1 111 ? -0.372 11.758 16.5 1 97.5 111 LYS A C 1
ATOM 839 O O . LYS A 1 111 ? -0.399 10.711 17.156 1 97.5 111 LYS A O 1
ATOM 844 N N . VAL A 1 112 ? -0.279 12.898 17.109 1 97.5 112 VAL A N 1
ATOM 845 C CA . VAL A 1 112 ? -0.122 13.023 18.562 1 97.5 112 VAL A CA 1
ATOM 846 C C . VAL A 1 112 ? -1.401 12.578 19.266 1 97.5 112 VAL A C 1
ATOM 848 O O . VAL A 1 112 ? -1.367 11.703 20.125 1 97.5 112 VAL A O 1
ATOM 851 N N . MET A 1 113 ? -2.486 13.117 18.844 1 98.12 113 MET A N 1
ATOM 852 C CA . MET A 1 113 ? -3.771 12.727 19.406 1 98.12 113 MET A CA 1
ATOM 853 C C . MET A 1 113 ? -4.07 11.258 19.125 1 98.12 113 MET A C 1
ATOM 855 O O . MET A 1 113 ? -4.484 10.516 20.031 1 98.12 113 MET A O 1
ATOM 859 N N . PHE A 1 114 ? -3.764 10.797 17.938 1 98.31 114 PHE A N 1
ATOM 860 C CA . PHE A 1 114 ? -4.164 9.453 17.531 1 98.31 114 PHE A CA 1
ATOM 861 C C . PHE A 1 114 ? -3.307 8.398 18.203 1 98.31 114 PHE A C 1
ATOM 863 O O . PHE A 1 114 ? -3.783 7.301 18.5 1 98.31 114 PHE A O 1
ATOM 870 N N . ALA A 1 115 ? -2.043 8.711 18.422 1 97.75 115 ALA A N 1
ATOM 871 C CA . ALA A 1 115 ? -1.163 7.777 19.125 1 97.75 115 ALA A CA 1
ATOM 872 C C . ALA A 1 115 ? -1.706 7.438 20.516 1 97.75 115 ALA A C 1
ATOM 874 O O . ALA A 1 115 ? -1.552 6.312 20.984 1 97.75 115 ALA A O 1
ATOM 875 N N . ARG A 1 116 ? -2.32 8.367 21.094 1 96.56 116 ARG A N 1
ATOM 876 C CA . ARG A 1 116 ? -2.793 8.18 22.453 1 96.56 116 ARG A CA 1
ATOM 877 C C . ARG A 1 116 ? -4.238 7.691 22.469 1 96.56 116 ARG A C 1
ATOM 879 O O . ARG A 1 116 ? -4.59 6.801 23.25 1 96.56 116 ARG A O 1
ATOM 886 N N . TYR A 1 117 ? -5.055 8.219 21.547 1 97.44 117 TYR A N 1
ATOM 887 C CA . TYR A 1 117 ? -6.492 8.023 21.703 1 97.44 117 TYR A CA 1
ATOM 888 C C . TYR A 1 117 ? -7.082 7.328 20.484 1 97.44 117 TYR A C 1
ATOM 890 O O . TYR A 1 117 ? -8.305 7.164 20.391 1 97.44 117 TYR A O 1
ATOM 898 N N . GLY A 1 118 ? -6.285 6.949 19.547 1 97.62 118 GLY A N 1
ATOM 899 C CA . GLY A 1 118 ? -6.773 6.34 18.328 1 97.62 118 GLY A CA 1
ATOM 900 C C . GLY A 1 118 ? -7.621 5.105 18.562 1 97.62 118 GLY A C 1
ATOM 901 O O . GLY A 1 118 ? -8.672 4.934 17.953 1 97.62 118 GLY A O 1
ATOM 902 N N . ALA A 1 119 ? -7.172 4.266 19.484 1 96.38 119 ALA A N 1
ATOM 903 C CA . ALA A 1 119 ? -7.898 3.041 19.812 1 96.38 119 ALA A CA 1
ATOM 904 C C . ALA A 1 119 ? -9.281 3.354 20.359 1 96.38 119 ALA A C 1
ATOM 906 O O . ALA A 1 119 ? -10.273 2.723 19.984 1 96.38 119 ALA A O 1
ATOM 907 N N . ALA A 1 120 ? -9.312 4.328 21.25 1 97.06 120 ALA A N 1
ATOM 908 C CA . ALA A 1 120 ? -10.586 4.734 21.844 1 97.06 120 ALA A CA 1
ATOM 909 C C . ALA A 1 120 ? -11.547 5.262 20.781 1 97.06 120 ALA A C 1
ATOM 911 O O . ALA A 1 120 ? -12.734 4.926 20.781 1 97.06 120 ALA A O 1
ATOM 912 N N . LEU A 1 121 ? -11.07 6.059 19.844 1 98.19 121 LEU A N 1
ATOM 913 C CA . LEU A 1 121 ? -11.898 6.602 18.781 1 98.19 121 LEU A CA 1
ATOM 914 C C . LEU A 1 121 ? -12.438 5.484 17.891 1 98.19 121 LEU A C 1
ATOM 916 O O . LEU A 1 121 ? -13.609 5.504 17.516 1 98.19 121 LEU A O 1
ATOM 920 N N . GLN A 1 122 ? -11.594 4.574 17.562 1 97.25 122 GLN A N 1
ATOM 921 C CA . GLN A 1 122 ? -12 3.461 16.703 1 97.25 122 GLN A CA 1
ATOM 922 C C . GLN A 1 122 ? -13.062 2.604 17.391 1 97.25 122 GLN A C 1
ATOM 924 O O . GLN A 1 122 ? -14 2.139 16.75 1 97.25 122 GLN A O 1
ATOM 929 N N . GLU A 1 123 ? -12.898 2.355 18.656 1 96.75 123 GLU A N 1
ATOM 930 C CA . GLU A 1 123 ? -13.883 1.597 19.422 1 96.75 123 GLU A CA 1
ATOM 931 C C . GLU A 1 123 ? -15.234 2.309 19.422 1 96.75 123 GLU A C 1
ATOM 933 O O . GLU A 1 123 ? -16.266 1.684 19.203 1 96.75 123 GLU A O 1
ATOM 938 N N . LEU A 1 124 ? -15.203 3.604 19.672 1 98 124 LEU A N 1
ATOM 939 C CA . LEU A 1 124 ? -16.422 4.391 19.672 1 98 124 LEU A CA 1
ATOM 940 C C . LEU A 1 124 ? -17.109 4.316 18.312 1 98 124 LEU A C 1
ATOM 942 O O . LEU A 1 124 ? -18.328 4.145 18.234 1 98 124 LEU A O 1
ATOM 946 N N . ALA A 1 125 ? -16.359 4.426 17.25 1 97.69 125 ALA A N 1
ATOM 947 C CA . ALA A 1 125 ? -16.922 4.379 15.898 1 97.69 125 ALA A CA 1
ATOM 948 C C . ALA A 1 125 ? -17.562 3.025 15.625 1 97.69 125 ALA A C 1
ATOM 950 O O . ALA A 1 125 ? -18.641 2.959 15.008 1 97.69 125 ALA A O 1
ATOM 951 N N . SER A 1 126 ? -16.953 1.961 16.125 1 93.81 126 SER A N 1
ATOM 952 C CA . SER A 1 126 ? -17.391 0.605 15.836 1 93.81 126 SER A CA 1
ATOM 953 C C . SER A 1 126 ? -18.75 0.321 16.469 1 93.81 126 SER A C 1
ATOM 955 O O . SER A 1 126 ? -19.516 -0.523 15.977 1 93.81 126 SER A O 1
ATOM 957 N N . VAL A 1 127 ? -19.125 1.051 17.5 1 95.19 127 VAL A N 1
ATOM 958 C CA . VAL A 1 127 ? -20.359 0.738 18.203 1 95.19 127 VAL A CA 1
ATOM 959 C C . VAL A 1 127 ? -21.406 1.816 17.922 1 95.19 127 VAL A C 1
ATOM 961 O O . VAL A 1 127 ? -22.516 1.755 18.438 1 95.19 127 VAL A O 1
ATOM 964 N N . THR A 1 128 ? -21.016 2.785 17.172 1 96.81 128 THR A N 1
ATOM 965 C CA . THR A 1 128 ? -21.922 3.881 16.875 1 96.81 128 THR A CA 1
ATOM 966 C C . THR A 1 128 ? -22.688 3.621 15.57 1 96.81 128 THR A C 1
ATOM 968 O O . THR A 1 128 ? -22.078 3.248 14.562 1 96.81 128 THR A O 1
ATOM 971 N N . THR A 1 129 ? -23.953 3.854 15.586 1 93.62 129 THR A N 1
ATOM 972 C CA . THR A 1 129 ? -24.781 3.74 14.398 1 93.62 129 THR A CA 1
ATOM 973 C C . THR A 1 129 ? -24.938 5.094 13.711 1 93.62 129 THR A C 1
ATOM 975 O O . THR A 1 129 ? -25.297 6.082 14.352 1 93.62 129 THR A O 1
ATOM 978 N N . PRO A 1 130 ? -24.625 5.094 12.508 1 93.31 130 PRO A N 1
ATOM 979 C CA . PRO A 1 130 ? -24.828 6.367 11.812 1 93.31 130 PRO A CA 1
ATOM 980 C C . PRO A 1 130 ? -26.281 6.797 11.766 1 93.31 130 PRO A C 1
ATOM 982 O O . PRO A 1 130 ? -27.188 5.949 11.68 1 93.31 130 PRO A O 1
ATOM 985 N N . PRO A 1 131 ? -26.531 8.07 11.797 1 93.88 131 PRO A N 1
ATOM 986 C CA . PRO A 1 131 ? -27.922 8.539 11.672 1 93.88 131 PRO A CA 1
ATOM 987 C C . PRO A 1 131 ? -28.516 8.25 10.297 1 93.88 131 PRO A C 1
ATOM 989 O O . PRO A 1 131 ? -27.781 8 9.336 1 93.88 131 PRO A O 1
ATOM 992 N N . PRO A 1 132 ? -29.797 8.266 10.164 1 91.25 132 PRO A N 1
ATOM 993 C CA . PRO A 1 132 ? -30.453 7.961 8.898 1 91.25 132 PRO A CA 1
ATOM 994 C C . PRO A 1 132 ? -30.031 8.891 7.766 1 91.25 132 PRO A C 1
ATOM 996 O O . PRO A 1 132 ? -30.062 8.5 6.598 1 91.25 132 PRO A O 1
ATOM 999 N N . THR A 1 133 ? -29.609 10.039 8.117 1 89.62 133 THR A N 1
ATOM 1000 C CA . THR A 1 133 ? -29.25 11.031 7.113 1 89.62 133 THR A CA 1
ATOM 1001 C C . THR A 1 133 ? -27.828 10.789 6.59 1 89.62 133 THR A C 1
ATOM 1003 O O . THR A 1 133 ? -27.438 11.352 5.574 1 89.62 133 THR A O 1
ATOM 1006 N N . SER A 1 134 ? -27.141 9.891 7.242 1 92.69 134 SER A N 1
ATOM 1007 C CA . SER A 1 134 ? -25.75 9.633 6.855 1 92.69 134 SER A CA 1
ATOM 1008 C C . SER A 1 134 ? -25.688 8.852 5.547 1 92.69 134 SER A C 1
ATOM 1010 O O . SER A 1 134 ? -26.422 7.883 5.355 1 92.69 134 SER A O 1
ATOM 1012 N N . PRO A 1 135 ? -24.828 9.281 4.707 1 92.38 135 PRO A N 1
ATOM 1013 C CA . PRO A 1 135 ? -24.625 8.508 3.479 1 92.38 135 PRO A CA 1
ATOM 1014 C C . PRO A 1 135 ? -23.812 7.227 3.711 1 92.38 135 PRO A C 1
ATOM 1016 O O . PRO A 1 135 ? -23.656 6.422 2.791 1 92.38 135 PRO A O 1
ATOM 1019 N N . PHE A 1 136 ? -23.344 7.008 4.898 1 91 136 PHE A N 1
ATOM 1020 C CA . PHE A 1 136 ? -22.531 5.848 5.242 1 91 136 PHE A CA 1
ATOM 1021 C C . PHE A 1 136 ? -23.359 4.812 6 1 91 136 PHE A C 1
ATOM 1023 O O . PHE A 1 136 ? -24.188 5.164 6.832 1 91 136 PHE A O 1
ATOM 1030 N N . ALA A 1 137 ? -23.078 3.592 5.699 1 89.31 137 ALA A N 1
ATOM 1031 C CA . ALA A 1 137 ? -23.734 2.5 6.41 1 89.31 137 ALA A CA 1
ATOM 1032 C C . ALA A 1 137 ? -23.078 2.26 7.77 1 89.31 137 ALA A C 1
ATOM 1034 O O . ALA A 1 137 ? -23.688 1.64 8.648 1 89.31 137 ALA A O 1
ATOM 1035 N N . LYS A 1 138 ? -21.875 2.848 7.938 1 92.25 138 LYS A N 1
ATOM 1036 C CA . LYS A 1 138 ? -21.094 2.688 9.164 1 92.25 138 LYS A CA 1
ATOM 1037 C C . LYS A 1 138 ? -20.266 3.93 9.461 1 92.25 138 LYS A C 1
ATOM 1039 O O . LYS A 1 138 ? -19.859 4.641 8.539 1 92.25 138 LYS A O 1
ATOM 1044 N N . VAL A 1 139 ? -20.078 4.129 10.789 1 96.19 139 VAL A N 1
ATOM 1045 C CA . VAL A 1 139 ? -19.141 5.18 11.188 1 96.19 139 VAL A CA 1
ATOM 1046 C C . VAL A 1 139 ? -17.703 4.641 11.148 1 96.19 139 VAL A C 1
ATOM 1048 O O . VAL A 1 139 ? -17.453 3.518 11.586 1 96.19 139 VAL A O 1
ATOM 1051 N N . PHE A 1 140 ? -16.766 5.41 10.578 1 96.31 140 PHE A N 1
ATOM 1052 C CA . PHE A 1 140 ? -15.391 4.93 10.453 1 96.31 140 PHE A CA 1
ATOM 1053 C C . PHE A 1 140 ? -14.406 6 10.906 1 96.31 140 PHE A C 1
ATOM 1055 O O . PHE A 1 140 ? -14.766 7.176 11.031 1 96.31 140 PHE A O 1
ATOM 1062 N N . VAL A 1 141 ? -13.203 5.551 11.219 1 98.31 141 VAL A N 1
ATOM 1063 C CA . VAL A 1 141 ? -12.07 6.414 11.531 1 98.31 141 VAL A CA 1
ATOM 1064 C C . VAL A 1 141 ? -10.961 6.199 10.508 1 98.31 141 VAL A C 1
ATOM 1066 O O . VAL A 1 141 ? -10.414 5.098 10.391 1 98.31 141 VAL A O 1
ATOM 1069 N N . GLY A 1 142 ? -10.672 7.219 9.695 1 98.44 142 GLY A N 1
ATOM 1070 C CA . GLY A 1 142 ? -9.523 7.203 8.805 1 98.44 142 GLY A CA 1
ATOM 1071 C C . GLY A 1 142 ? -8.297 7.867 9.398 1 98.44 142 GLY A C 1
ATOM 1072 O O . GLY A 1 142 ? -8.406 8.922 10.039 1 98.44 142 GLY A O 1
ATOM 1073 N N . PHE A 1 143 ? -7.129 7.266 9.234 1 98.75 143 PHE A N 1
ATOM 1074 C CA . PHE A 1 143 ? -5.945 7.828 9.875 1 98.75 143 PHE A CA 1
ATOM 1075 C C . PHE A 1 143 ? -4.691 7.523 9.062 1 98.75 143 PHE A C 1
ATOM 1077 O O . PHE A 1 143 ? -3.596 7.43 9.609 1 98.75 143 PHE A O 1
ATOM 1084 N N . GLU A 1 144 ? -4.828 7.27 7.738 1 98.62 144 GLU A N 1
ATOM 1085 C CA . GLU A 1 144 ? -3.699 7.02 6.844 1 98.62 144 GLU A CA 1
ATOM 1086 C C . GLU A 1 144 ? -2.666 8.141 6.934 1 98.62 144 GLU A C 1
ATOM 1088 O O . GLU A 1 144 ? -1.463 7.879 6.969 1 98.62 144 GLU A O 1
ATOM 1093 N N . ALA A 1 145 ? -3.137 9.367 7.078 1 98.5 145 ALA A N 1
ATOM 1094 C CA . ALA A 1 145 ? -2.285 10.547 6.965 1 98.5 145 ALA A CA 1
ATOM 1095 C C . ALA A 1 145 ? -1.519 10.797 8.258 1 98.5 145 ALA A C 1
ATOM 1097 O O . ALA A 1 145 ? -0.7 11.719 8.336 1 98.5 145 ALA A O 1
ATOM 1098 N N . THR A 1 146 ? -1.746 9.953 9.273 1 98.5 146 THR A N 1
ATOM 1099 C CA . THR A 1 146 ? -1.068 10.148 10.555 1 98.5 146 THR A CA 1
ATOM 1100 C C . THR A 1 146 ? 0.382 9.68 10.469 1 98.5 146 THR A C 1
ATOM 1102 O O . THR A 1 146 ? 1.214 10.078 11.289 1 98.5 146 THR A O 1
ATOM 1105 N N . VAL A 1 147 ? 0.649 8.789 9.523 1 98.56 147 VAL A N 1
ATOM 1106 C CA . VAL A 1 147 ? 1.999 8.258 9.375 1 98.56 147 VAL A CA 1
ATOM 1107 C C . VAL A 1 147 ? 2.469 8.438 7.93 1 98.56 147 VAL A C 1
ATOM 1109 O O . VAL A 1 147 ? 1.883 7.863 7.008 1 98.56 147 VAL A O 1
ATOM 1112 N N . ALA A 1 148 ? 3.463 9.234 7.723 1 97.94 148 ALA A N 1
ATOM 1113 C CA . ALA A 1 148 ? 4.125 9.438 6.438 1 97.94 148 ALA A CA 1
ATOM 1114 C C . ALA A 1 148 ? 3.174 10.055 5.422 1 97.94 148 ALA A C 1
ATOM 1116 O O . ALA A 1 148 ? 3.123 9.625 4.266 1 97.94 148 ALA A O 1
ATOM 1117 N N . ALA A 1 149 ? 2.404 10.969 5.863 1 96 149 ALA A N 1
ATOM 1118 C CA . ALA A 1 149 ? 1.531 11.766 5.004 1 96 149 ALA A CA 1
ATOM 1119 C C . ALA A 1 149 ? 0.561 10.867 4.234 1 96 149 ALA A C 1
ATOM 1121 O O . ALA A 1 149 ? -0.206 10.109 4.832 1 96 149 ALA A O 1
ATOM 1122 N N . GLY A 1 150 ? 0.623 10.945 2.939 1 96.31 150 GLY A N 1
ATOM 1123 C CA . GLY A 1 150 ? -0.34 10.227 2.119 1 96.31 150 GLY A CA 1
ATOM 1124 C C . GLY A 1 150 ? 0.196 8.914 1.58 1 96.31 150 GLY A C 1
ATOM 1125 O O . GLY A 1 150 ? -0.483 8.234 0.812 1 96.31 150 GLY A O 1
ATOM 1126 N N . LEU A 1 151 ? 1.423 8.508 1.975 1 98.12 151 LEU A N 1
ATOM 1127 C CA . LEU A 1 151 ? 1.928 7.203 1.555 1 98.12 151 LEU A CA 1
ATOM 1128 C C . LEU A 1 151 ? 1 6.086 2.02 1 98.12 151 LEU A C 1
ATOM 1130 O O . LEU A 1 151 ? 0.492 6.121 3.143 1 98.12 151 LEU A O 1
ATOM 1134 N N . PRO A 1 152 ? 0.78 5.145 1.133 1 98.31 152 PRO A N 1
ATOM 1135 C CA . PRO A 1 152 ? -0.041 4.012 1.56 1 98.31 152 PRO A CA 1
ATOM 1136 C C . PRO A 1 152 ? 0.681 3.098 2.549 1 98.31 152 PRO A C 1
ATOM 1138 O O . PRO A 1 152 ? 1.278 2.096 2.146 1 98.31 152 PRO A O 1
ATOM 1141 N N . ILE A 1 153 ? 0.584 3.426 3.781 1 98.38 153 ILE A N 1
ATOM 1142 C CA . ILE A 1 153 ? 1.289 2.701 4.832 1 98.38 153 ILE A CA 1
ATOM 1143 C C . ILE A 1 153 ? 0.282 1.972 5.719 1 98.38 153 ILE A C 1
ATOM 1145 O O . ILE A 1 153 ? 0.32 0.744 5.832 1 98.38 153 ILE A O 1
ATOM 1149 N N . ILE A 1 154 ? -0.689 2.707 6.227 1 98.44 154 ILE A N 1
ATOM 1150 C CA . ILE A 1 154 ? -1.605 2.184 7.234 1 98.44 154 ILE A CA 1
ATOM 1151 C C . ILE A 1 154 ? -2.492 1.106 6.613 1 98.44 154 ILE A C 1
ATOM 1153 O O . ILE A 1 154 ? -2.561 -0.017 7.121 1 98.44 154 ILE A O 1
ATOM 1157 N N . LYS A 1 155 ? -3.109 1.396 5.484 1 97.44 155 LYS A N 1
ATOM 1158 C CA . LYS A 1 155 ? -4.07 0.465 4.898 1 97.44 155 LYS A CA 1
ATOM 1159 C C . LYS A 1 155 ? -3.385 -0.819 4.441 1 97.44 155 LYS A C 1
ATOM 1161 O O . LYS A 1 155 ? -3.854 -1.92 4.742 1 97.44 155 LYS A O 1
ATOM 1166 N N . PRO A 1 156 ? -2.24 -0.721 3.734 1 98 156 PRO A N 1
ATOM 1167 C CA . PRO A 1 156 ? -1.566 -1.974 3.389 1 98 156 PRO A CA 1
ATOM 1168 C C . PRO A 1 156 ? -1.146 -2.777 4.617 1 98 156 PRO A C 1
ATOM 1170 O O . PRO A 1 156 ? -1.271 -4.004 4.629 1 98 156 PRO A O 1
ATOM 1173 N N . LEU A 1 157 ? -0.673 -2.098 5.625 1 98.19 157 LEU A N 1
ATOM 1174 C CA . LEU A 1 157 ? -0.268 -2.787 6.844 1 98.19 157 LEU A CA 1
ATOM 1175 C C . LEU A 1 157 ? -1.459 -3.482 7.496 1 98.19 157 LEU A C 1
ATOM 1177 O O . LEU A 1 157 ? -1.349 -4.625 7.941 1 98.19 157 LEU A O 1
ATOM 1181 N N . GLN A 1 158 ? -2.586 -2.801 7.543 1 96.88 158 GLN A N 1
ATOM 1182 C CA . GLN A 1 158 ? -3.812 -3.4 8.062 1 96.88 158 GLN A CA 1
ATOM 1183 C C . GLN A 1 158 ? -4.203 -4.637 7.258 1 96.88 158 GLN A C 1
ATOM 1185 O O . GLN A 1 158 ? -4.566 -5.668 7.832 1 96.88 158 GLN A O 1
ATOM 1190 N N . SER A 1 159 ? -4.117 -4.535 5.957 1 96.94 159 SER A N 1
ATOM 1191 C CA . SER A 1 159 ? -4.457 -5.656 5.09 1 96.94 159 SER A CA 1
ATOM 1192 C C . SER A 1 159 ? -3.537 -6.848 5.344 1 96.94 159 SER A C 1
ATOM 1194 O O . SER A 1 159 ? -3.998 -7.988 5.426 1 96.94 159 SER A O 1
ATOM 1196 N N . MET A 1 160 ? -2.262 -6.551 5.477 1 97.12 160 MET A N 1
ATOM 1197 C CA . MET A 1 160 ? -1.278 -7.605 5.715 1 97.12 160 MET A CA 1
ATOM 1198 C C . MET A 1 160 ? -1.578 -8.352 7.012 1 97.12 160 MET A C 1
ATOM 1200 O O . MET A 1 160 ? -1.414 -9.57 7.086 1 97.12 160 MET A O 1
ATOM 1204 N N . CYS A 1 161 ? -2.084 -7.656 7.98 1 96.56 161 CYS A N 1
ATOM 1205 C CA . CYS A 1 161 ? -2.248 -8.203 9.32 1 96.56 161 CYS A CA 1
ATOM 1206 C C . CYS A 1 161 ? -3.375 -9.227 9.359 1 96.56 161 CYS A C 1
ATOM 1208 O O . CYS A 1 161 ? -3.502 -9.984 10.328 1 96.56 161 CYS A O 1
ATOM 1210 N N . PHE A 1 162 ? -4.172 -9.273 8.281 1 95.69 162 PHE A N 1
ATOM 1211 C CA . PHE A 1 162 ? -5.195 -10.312 8.234 1 95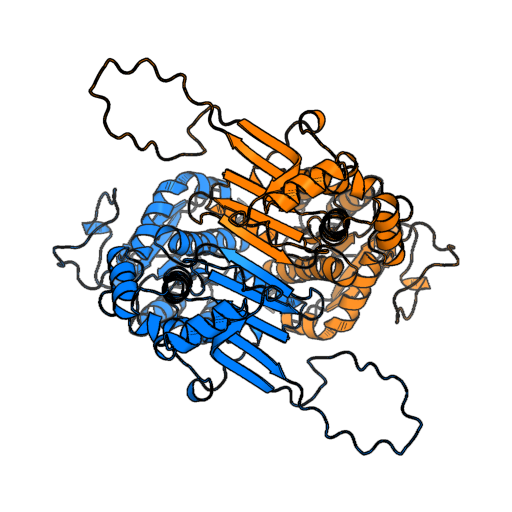.69 162 PHE A CA 1
ATOM 1212 C C . PHE A 1 162 ? -4.562 -11.695 8.102 1 95.69 162 PHE A C 1
ATOM 1214 O O . PHE A 1 162 ? -5.047 -12.664 8.688 1 95.69 162 PHE A O 1
ATOM 1221 N N . VAL A 1 163 ? -3.467 -11.703 7.309 1 97.12 163 VAL A N 1
ATOM 1222 C CA . VAL A 1 163 ? -2.975 -13.016 6.902 1 97.12 163 VAL A CA 1
ATOM 1223 C C . VAL A 1 163 ? -1.54 -13.203 7.391 1 97.12 163 VAL A C 1
ATOM 1225 O O . VAL A 1 163 ? -1.156 -14.305 7.805 1 97.12 163 VAL A O 1
ATOM 1228 N N . HIS A 1 164 ? -0.809 -12.148 7.461 1 96.94 164 HIS A N 1
ATOM 1229 C CA . HIS A 1 164 ? 0.613 -12.211 7.781 1 96.94 164 HIS A CA 1
ATOM 1230 C C . HIS A 1 164 ? 0.855 -11.992 9.273 1 96.94 164 HIS A C 1
ATOM 1232 O O . HIS A 1 164 ? 0.062 -11.328 9.938 1 96.94 164 HIS A O 1
ATOM 1238 N N . HIS A 1 165 ? 1.897 -12.578 9.719 1 95.38 165 HIS A N 1
ATOM 1239 C CA . HIS A 1 165 ? 2.521 -12.133 10.961 1 95.38 165 HIS A CA 1
ATOM 1240 C C . HIS A 1 165 ? 3.682 -11.188 10.68 1 95.38 165 HIS A C 1
ATOM 1242 O O . HIS A 1 165 ? 4.648 -11.555 10.016 1 95.38 165 HIS A O 1
ATOM 1248 N N . VAL A 1 166 ? 3.518 -10 11.203 1 96.62 166 VAL A N 1
ATOM 1249 C CA . VAL A 1 166 ? 4.602 -9.031 11.102 1 96.62 166 VAL A CA 1
ATOM 1250 C C . VAL A 1 166 ? 5.676 -9.336 12.141 1 96.62 166 VAL A C 1
ATOM 1252 O O . VAL A 1 166 ? 5.387 -9.391 13.344 1 96.62 166 VAL A O 1
ATOM 1255 N N . ARG A 1 167 ? 6.891 -9.492 11.695 1 96.25 167 ARG A N 1
ATOM 1256 C CA . ARG A 1 167 ? 7.988 -9.82 12.594 1 96.25 167 ARG A CA 1
ATOM 1257 C C . ARG A 1 167 ? 8.797 -8.586 12.953 1 96.25 167 ARG A C 1
ATOM 1259 O O . ARG A 1 167 ? 9.367 -8.5 14.047 1 96.25 167 ARG A O 1
ATOM 1266 N N . LYS A 1 168 ? 8.891 -7.766 12.008 1 97.81 168 LYS A N 1
ATOM 1267 C CA . LYS A 1 168 ? 9.75 -6.598 12.141 1 97.81 168 LYS A CA 1
ATOM 1268 C C . LYS A 1 168 ? 9.266 -5.457 11.242 1 97.81 168 LYS A C 1
ATOM 1270 O O . LYS A 1 168 ? 8.742 -5.699 10.156 1 97.81 168 LYS A O 1
ATOM 1275 N N . LEU A 1 169 ? 9.367 -4.242 11.719 1 98.44 169 LEU A N 1
ATOM 1276 C CA . LEU A 1 169 ? 9.203 -3.074 10.867 1 98.44 169 LEU A CA 1
ATOM 1277 C C . LEU A 1 169 ? 10.273 -2.031 11.156 1 98.44 169 LEU A C 1
ATOM 1279 O O . LEU A 1 169 ? 10.68 -1.859 12.305 1 98.44 169 LEU A O 1
ATOM 1283 N N . GLU A 1 170 ? 10.805 -1.403 10.18 1 98.88 170 GLU A N 1
ATOM 1284 C CA . GLU A 1 170 ? 11.742 -0.287 10.234 1 98.88 170 GLU A CA 1
ATOM 1285 C C . GLU A 1 170 ? 11.32 0.833 9.289 1 98.88 170 GLU A C 1
ATOM 1287 O O . GLU A 1 170 ? 10.859 0.572 8.172 1 98.88 170 GLU A O 1
ATOM 1292 N N . GLY A 1 171 ? 11.398 2.055 9.781 1 98.81 171 GLY A N 1
ATOM 1293 C CA . GLY A 1 171 ? 10.945 3.137 8.93 1 98.81 171 GLY A CA 1
ATOM 1294 C C . GLY A 1 171 ? 11.711 4.43 9.141 1 98.81 171 GLY A C 1
ATOM 1295 O O . GLY A 1 171 ? 12.211 4.688 10.234 1 98.81 171 GLY A O 1
ATOM 1296 N N . ILE A 1 172 ? 11.922 5.148 8.07 1 98.88 172 ILE A N 1
ATOM 1297 C CA . ILE A 1 172 ? 12.273 6.562 8.094 1 98.88 172 ILE A CA 1
ATOM 1298 C C . ILE A 1 172 ? 11 7.41 8.008 1 98.88 172 ILE A C 1
ATOM 1300 O O . ILE A 1 172 ? 10.43 7.582 6.93 1 98.88 172 ILE A O 1
ATOM 1304 N N . LEU A 1 173 ? 10.586 7.977 9.172 1 98.62 173 LEU A N 1
ATOM 1305 C CA . LEU A 1 173 ? 9.234 8.531 9.227 1 98.62 173 LEU A CA 1
ATOM 1306 C C . LEU A 1 173 ? 9.273 10.016 9.562 1 98.62 173 LEU A C 1
ATOM 1308 O O . LEU A 1 173 ? 8.242 10.609 9.875 1 98.62 173 LEU A O 1
ATOM 1312 N N . ASN A 1 174 ? 10.445 10.578 9.594 1 98.06 174 ASN A N 1
ATOM 1313 C CA . ASN A 1 174 ? 10.641 12.016 9.695 1 98.06 174 ASN A CA 1
ATOM 1314 C C . ASN A 1 174 ? 11.5 12.547 8.555 1 98.06 174 ASN A C 1
ATOM 1316 O O . ASN A 1 174 ? 12.719 12.359 8.555 1 98.06 174 ASN A O 1
ATOM 1320 N N . SER A 1 175 ? 10.883 13.227 7.688 1 96.88 175 SER A N 1
ATOM 1321 C CA . SER A 1 175 ? 11.539 13.68 6.465 1 96.88 175 SER A CA 1
ATOM 1322 C C . SER A 1 175 ? 12.602 14.734 6.762 1 96.88 175 SER A C 1
ATOM 1324 O O . SER A 1 175 ? 13.633 14.797 6.086 1 96.88 175 SER A O 1
ATOM 1326 N N . THR A 1 176 ? 12.398 15.562 7.738 1 97.12 176 THR A N 1
ATOM 1327 C CA . THR A 1 176 ? 13.344 16.609 8.094 1 97.12 176 THR A CA 1
ATOM 1328 C C . THR A 1 176 ? 14.664 16.016 8.578 1 97.12 176 THR A C 1
ATOM 1330 O O . THR A 1 176 ? 15.734 16.391 8.094 1 97.12 176 THR A O 1
ATOM 1333 N N . SER A 1 177 ? 14.578 15.086 9.5 1 98.06 177 SER A N 1
ATOM 1334 C CA . SER A 1 177 ? 15.789 14.445 9.992 1 98.06 177 SER A CA 1
ATOM 1335 C C . SER A 1 177 ? 16.516 13.703 8.875 1 98.06 177 SER A C 1
ATOM 1337 O O . SER A 1 177 ? 17.75 13.688 8.844 1 98.06 177 SER A O 1
ATOM 1339 N N . ASN A 1 178 ? 15.734 13.109 7.992 1 98.31 178 ASN A N 1
ATOM 1340 C CA . ASN A 1 178 ? 16.359 12.391 6.883 1 98.31 178 ASN A CA 1
ATOM 1341 C C . ASN A 1 178 ? 17.094 13.336 5.945 1 98.31 178 ASN A C 1
ATOM 1343 O O . ASN A 1 178 ? 18.188 13.016 5.465 1 98.31 178 ASN A O 1
ATOM 1347 N N . TYR A 1 179 ? 16.531 14.484 5.699 1 98 179 TYR A N 1
ATOM 1348 C CA . TYR A 1 179 ? 17.172 15.516 4.898 1 98 179 TYR A CA 1
ATOM 1349 C C . TYR A 1 179 ? 18.469 15.977 5.543 1 98 179 TYR A C 1
ATOM 1351 O O . TYR A 1 179 ? 19.5 16.062 4.875 1 98 179 TYR A O 1
ATOM 1359 N N . ILE A 1 180 ? 18.406 16.25 6.777 1 98.12 180 ILE A N 1
ATOM 1360 C CA . ILE A 1 180 ? 19.562 16.75 7.508 1 98.12 180 ILE A CA 1
ATOM 1361 C C . ILE A 1 180 ? 20.688 15.734 7.453 1 98.12 180 ILE A C 1
ATOM 1363 O O . ILE A 1 180 ? 21.828 16.078 7.141 1 98.12 180 ILE A O 1
ATOM 1367 N N . LEU A 1 181 ? 20.375 14.469 7.75 1 98.25 181 LEU A N 1
ATOM 1368 C CA . LEU A 1 181 ? 21.391 13.422 7.734 1 98.25 181 LEU A CA 1
ATOM 1369 C C . LEU A 1 181 ? 21.969 13.25 6.336 1 98.25 181 LEU A C 1
ATOM 1371 O O . LEU A 1 181 ? 23.172 13.016 6.184 1 98.25 181 LEU A O 1
ATOM 1375 N N . THR A 1 182 ? 21.078 13.359 5.32 1 97.62 182 THR A N 1
ATOM 1376 C CA . THR A 1 182 ? 21.531 13.266 3.939 1 97.62 182 THR A CA 1
ATOM 1377 C C . THR A 1 182 ? 22.516 14.398 3.617 1 97.62 182 THR A C 1
ATOM 1379 O O . THR A 1 182 ? 23.594 14.156 3.078 1 97.62 182 THR A O 1
ATOM 1382 N N . GLU A 1 183 ? 22.156 15.617 3.984 1 97.62 183 GLU A N 1
ATOM 1383 C CA . GLU A 1 183 ? 22.969 16.797 3.695 1 97.62 183 GLU A CA 1
ATOM 1384 C C . GLU A 1 183 ? 24.312 16.734 4.422 1 97.62 183 GLU A C 1
ATOM 1386 O O . GLU A 1 183 ? 25.344 17.078 3.852 1 97.62 183 GLU A O 1
ATOM 1391 N N . LEU A 1 184 ? 24.297 16.312 5.645 1 97.75 184 LEU A N 1
ATOM 1392 C CA . LEU A 1 184 ? 25.531 16.219 6.422 1 97.75 184 LEU A CA 1
ATOM 1393 C C . LEU A 1 184 ? 26.469 15.18 5.832 1 97.75 184 LEU A C 1
ATOM 1395 O O . LEU A 1 184 ? 27.688 15.328 5.918 1 97.75 184 LEU A O 1
ATOM 1399 N N . ARG A 1 185 ? 25.891 14.141 5.281 1 96.38 185 ARG A N 1
ATOM 1400 C CA . ARG A 1 185 ? 26.719 13.117 4.641 1 96.38 185 ARG A CA 1
ATOM 1401 C C . ARG A 1 185 ? 27.312 13.641 3.34 1 96.38 185 ARG A C 1
ATOM 1403 O O . ARG A 1 185 ? 28.5 13.43 3.072 1 96.38 185 ARG A O 1
ATOM 1410 N N . LEU A 1 186 ? 26.547 14.344 2.529 1 95.06 186 LEU A N 1
ATOM 1411 C CA . LEU A 1 186 ? 26.969 14.805 1.208 1 95.06 186 LEU A CA 1
ATOM 1412 C C . LEU A 1 186 ? 27.859 16.031 1.318 1 95.06 186 LEU A C 1
ATOM 1414 O O . LEU A 1 186 ? 28.688 16.281 0.434 1 95.06 186 LEU A O 1
ATOM 1418 N N . HIS A 1 187 ? 27.672 16.781 2.4 1 96.25 187 HIS A N 1
ATOM 1419 C CA . HIS A 1 187 ? 28.422 18 2.646 1 96.25 187 HIS A CA 1
ATOM 1420 C C . HIS A 1 187 ? 29.062 17.984 4.031 1 96.25 187 HIS A C 1
ATOM 1422 O O . HIS A 1 187 ? 28.688 18.766 4.906 1 96.25 187 HIS A O 1
ATOM 1428 N N . PRO A 1 188 ? 30.125 17.266 4.117 1 94.94 188 PRO A N 1
ATOM 1429 C CA . PRO A 1 188 ? 30.734 17.078 5.441 1 94.94 188 PRO A CA 1
ATOM 1430 C C . PRO A 1 188 ? 31.359 18.359 6 1 94.94 188 PRO A C 1
ATOM 1432 O O . PRO A 1 188 ? 31.703 18.406 7.18 1 94.94 188 PRO A O 1
ATOM 1435 N N . GLU A 1 189 ? 31.516 19.312 5.219 1 95.12 189 GLU A N 1
ATOM 1436 C CA . GLU A 1 189 ? 32.094 20.578 5.656 1 95.12 189 GLU A CA 1
ATOM 1437 C C . GLU A 1 189 ? 31.062 21.422 6.395 1 95.12 189 GLU A C 1
ATOM 1439 O O . GLU A 1 189 ? 31.422 22.375 7.102 1 95.12 189 GLU A O 1
ATOM 1444 N N . ARG A 1 190 ? 29.797 21.141 6.234 1 96.69 190 ARG A N 1
ATOM 1445 C CA . ARG A 1 190 ? 28.75 21.922 6.875 1 96.69 190 ARG A CA 1
ATOM 1446 C C . ARG A 1 190 ? 28.5 21.438 8.297 1 96.69 190 ARG A C 1
ATOM 1448 O O . ARG A 1 190 ? 28.578 20.25 8.578 1 96.69 190 ARG A O 1
ATOM 1455 N N . THR A 1 191 ? 28.172 22.391 9.141 1 97 191 THR A N 1
ATOM 1456 C CA . THR A 1 191 ? 27.828 22.047 10.516 1 97 191 THR A CA 1
ATOM 1457 C C . THR A 1 191 ? 26.359 21.641 10.625 1 97 191 THR A C 1
ATOM 1459 O O . THR A 1 191 ? 25.562 21.953 9.758 1 97 191 THR A O 1
ATOM 1462 N N . PHE A 1 192 ? 26.094 20.922 11.719 1 97.06 192 PHE A N 1
ATOM 1463 C CA . PHE A 1 192 ? 24.719 20.547 12.023 1 97.06 192 PHE A CA 1
ATOM 1464 C C . PHE A 1 192 ? 23.828 21.781 12.062 1 97.06 192 PHE A C 1
ATOM 1466 O O . PHE A 1 192 ? 22.75 21.781 11.453 1 97.06 192 PHE A O 1
ATOM 1473 N N . ALA A 1 193 ? 24.219 22.828 12.633 1 96.81 193 ALA A N 1
ATOM 1474 C CA . ALA A 1 193 ? 23.453 24.047 12.773 1 96.81 193 ALA A CA 1
ATOM 1475 C C . ALA A 1 193 ? 23.156 24.688 11.414 1 96.81 193 ALA A C 1
ATOM 1477 O O . ALA A 1 193 ? 22.062 25.188 11.172 1 96.81 193 ALA A O 1
ATOM 1478 N N . GLU A 1 194 ? 24.125 24.688 10.562 1 97.62 194 GLU A N 1
ATOM 1479 C CA . GLU A 1 194 ? 23.969 25.25 9.227 1 97.62 194 GLU A CA 1
ATOM 1480 C C . GLU A 1 194 ? 22.922 24.484 8.422 1 97.62 194 GLU A C 1
ATOM 1482 O O . GLU A 1 194 ? 22.094 25.094 7.727 1 97.62 194 GLU A O 1
ATOM 1487 N N . VAL A 1 195 ? 23 23.188 8.523 1 97.75 195 VAL A N 1
ATOM 1488 C CA . VAL A 1 195 ? 22.078 22.359 7.762 1 97.75 195 VAL A CA 1
ATOM 1489 C C . VAL A 1 195 ? 20.672 22.516 8.32 1 97.75 195 VAL A C 1
ATOM 1491 O O . VAL A 1 195 ? 19.688 22.562 7.559 1 97.75 195 VAL A O 1
ATOM 1494 N N . VAL A 1 196 ? 20.484 22.578 9.641 1 97.62 196 VAL A N 1
ATOM 1495 C CA . VAL A 1 196 ? 19.188 22.812 10.258 1 97.62 196 VAL A CA 1
ATOM 1496 C C . VAL A 1 196 ? 18.625 24.141 9.781 1 97.62 196 VAL A C 1
ATOM 1498 O O . VAL A 1 196 ? 17.438 24.234 9.445 1 97.62 196 VAL A O 1
ATOM 1501 N N . ALA A 1 197 ? 19.453 25.156 9.695 1 97.69 197 ALA A N 1
ATOM 1502 C CA . ALA A 1 197 ? 19.031 26.469 9.211 1 97.69 197 ALA A CA 1
ATOM 1503 C C . ALA A 1 197 ? 18.547 26.391 7.762 1 97.69 197 ALA A C 1
ATOM 1505 O O . ALA A 1 197 ? 17.562 27.047 7.391 1 97.69 197 ALA A O 1
ATOM 1506 N N . THR A 1 198 ? 19.266 25.672 7.012 1 97.44 198 THR A N 1
ATOM 1507 C CA . THR A 1 198 ? 18.875 25.484 5.621 1 97.44 198 THR A CA 1
ATOM 1508 C C . THR A 1 198 ? 17.516 24.797 5.539 1 97.44 198 THR A C 1
ATOM 1510 O O . THR A 1 198 ? 16.656 25.188 4.738 1 97.44 198 THR A O 1
ATOM 1513 N N . ALA A 1 199 ? 17.359 23.688 6.344 1 96.31 199 ALA A N 1
ATOM 1514 C CA . ALA A 1 199 ? 16.078 22.984 6.387 1 96.31 199 ALA A CA 1
ATOM 1515 C C . ALA A 1 199 ? 14.938 23.938 6.75 1 96.31 199 ALA A C 1
ATOM 1517 O O . ALA A 1 199 ? 13.844 23.844 6.191 1 96.31 199 ALA A O 1
ATOM 1518 N N . GLN A 1 200 ? 15.188 24.828 7.68 1 95.5 200 GLN A N 1
ATOM 1519 C CA . GLN A 1 200 ? 14.203 25.828 8.078 1 95.5 200 GLN A CA 1
ATOM 1520 C C . GLN A 1 200 ? 13.898 26.797 6.938 1 95.5 200 GLN A C 1
ATOM 1522 O O . GLN A 1 200 ? 12.734 27.078 6.656 1 95.5 200 GLN A O 1
ATOM 1527 N N . ALA A 1 201 ? 14.922 27.203 6.223 1 95.81 201 ALA A N 1
ATOM 1528 C CA . ALA A 1 201 ? 14.781 28.125 5.102 1 95.81 201 ALA A CA 1
ATOM 1529 C C . ALA A 1 201 ? 13.977 27.5 3.969 1 95.81 201 ALA A C 1
ATOM 1531 O O . ALA A 1 201 ? 13.234 28.188 3.266 1 95.81 201 ALA A O 1
ATOM 1532 N N . LEU A 1 202 ? 14.102 26.234 3.848 1 93.5 202 LEU A N 1
ATOM 1533 C CA . LEU A 1 202 ? 13.414 25.5 2.785 1 93.5 202 LEU A CA 1
ATOM 1534 C C . LEU A 1 202 ? 12 25.125 3.209 1 93.5 202 LEU A C 1
ATOM 1536 O O . LEU A 1 202 ? 11.234 24.594 2.41 1 93.5 202 LEU A O 1
ATOM 1540 N N . GLY A 1 203 ? 11.695 25.266 4.492 1 89.75 203 GLY A N 1
ATOM 1541 C CA . GLY A 1 203 ? 10.359 24.969 4.992 1 89.75 203 GLY A CA 1
ATOM 1542 C C . GLY A 1 203 ? 10.203 23.547 5.477 1 89.75 203 GLY A C 1
ATOM 1543 O O . GLY A 1 203 ? 9.078 23.094 5.727 1 89.75 203 GLY A O 1
ATOM 1544 N N . TYR A 1 204 ? 11.305 22.828 5.543 1 91.06 204 TYR A N 1
ATOM 1545 C CA . TYR A 1 204 ? 11.25 21.453 6.023 1 91.06 204 TYR A CA 1
ATOM 1546 C C . TYR A 1 204 ? 11.117 21.406 7.543 1 91.06 204 TYR A C 1
ATOM 1548 O O . TYR A 1 204 ? 10.5 20.5 8.094 1 91.06 204 TYR A O 1
ATOM 1556 N N . ALA A 1 205 ? 11.75 22.406 8.148 1 91.06 205 ALA A N 1
ATOM 1557 C CA . ALA A 1 205 ? 11.734 22.484 9.609 1 91.06 205 ALA A CA 1
ATOM 1558 C C . ALA A 1 205 ? 11.117 23.797 10.078 1 91.06 205 ALA A C 1
ATOM 1560 O O . ALA A 1 205 ? 11.305 24.844 9.445 1 91.06 205 ALA A O 1
ATOM 1561 N N . GLU A 1 206 ? 10.453 23.688 11.188 1 89.25 206 GLU A N 1
ATOM 1562 C CA . GLU A 1 206 ? 9.938 24.891 11.82 1 89.25 206 GLU A CA 1
ATOM 1563 C C . GLU A 1 206 ? 11.047 25.656 12.539 1 89.25 206 GLU A C 1
ATOM 1565 O O . GLU A 1 206 ? 12.18 25.172 12.633 1 89.25 206 GLU A O 1
ATOM 1570 N N . THR A 1 207 ? 10.633 26.812 13 1 89.81 207 THR A N 1
ATOM 1571 C CA . THR A 1 207 ? 11.602 27.609 13.742 1 89.81 207 THR A CA 1
ATOM 1572 C C . THR A 1 207 ? 12.172 26.812 14.914 1 89.81 207 THR A C 1
ATOM 1574 O O . THR A 1 207 ? 13.391 26.781 15.117 1 89.81 207 THR A O 1
ATOM 1577 N N . ASP A 1 208 ? 11.305 26.203 15.617 1 93.56 208 ASP A N 1
ATOM 1578 C CA . ASP A 1 208 ? 11.742 25.234 16.625 1 93.56 208 ASP A CA 1
ATOM 1579 C C . ASP A 1 208 ? 11.719 23.812 16.078 1 93.56 208 ASP A C 1
ATOM 1581 O O . ASP A 1 208 ? 10.656 23.188 15.992 1 93.56 208 ASP A O 1
ATOM 1585 N N . PRO A 1 209 ? 12.82 23.297 15.742 1 94.06 209 PRO A N 1
ATOM 1586 C CA . PRO A 1 209 ? 12.875 21.984 15.07 1 94.06 209 PRO A CA 1
ATOM 1587 C C . PRO A 1 209 ? 13.023 20.828 16.047 1 94.06 209 PRO A C 1
ATOM 1589 O O . PRO A 1 209 ? 13.328 19.703 15.633 1 94.06 209 PRO A O 1
ATOM 1592 N N . THR A 1 210 ? 12.797 21.016 17.312 1 94.88 210 THR A N 1
ATOM 1593 C CA . THR A 1 210 ? 13.086 20.047 18.375 1 94.88 210 THR A CA 1
ATOM 1594 C C . THR A 1 210 ? 12.391 18.719 18.109 1 94.88 210 THR A C 1
ATOM 1596 O O . THR A 1 210 ? 13 17.656 18.219 1 94.88 210 THR A O 1
ATOM 1599 N N . ASN A 1 211 ? 11.148 18.734 17.703 1 93.44 211 ASN A N 1
ATOM 1600 C CA . ASN A 1 211 ? 10.391 17.5 17.469 1 93.44 211 ASN A CA 1
ATOM 1601 C C . ASN A 1 211 ? 11.016 16.656 16.359 1 93.44 211 ASN A C 1
ATOM 1603 O O . ASN A 1 211 ? 10.984 15.43 16.422 1 93.44 211 ASN A O 1
ATOM 1607 N N . ASP A 1 212 ? 11.586 17.312 15.406 1 94.75 212 ASP A N 1
ATOM 1608 C CA . ASP A 1 212 ? 12.211 16.625 14.273 1 94.75 212 ASP A CA 1
ATOM 1609 C C . ASP A 1 212 ? 13.562 16.047 14.664 1 94.75 212 ASP A C 1
ATOM 1611 O O . ASP A 1 212 ? 13.875 14.898 14.336 1 94.75 212 ASP A O 1
ATOM 1615 N N . ILE A 1 213 ? 14.289 16.781 15.445 1 97 213 ILE A N 1
ATOM 1616 C CA . ILE A 1 213 ? 15.695 16.469 15.711 1 97 213 ILE A CA 1
ATOM 1617 C C . ILE A 1 213 ? 15.789 15.477 16.875 1 97 213 ILE A C 1
ATOM 1619 O O . ILE A 1 213 ? 16.688 14.633 16.906 1 97 213 ILE A O 1
ATOM 1623 N N . SER A 1 214 ? 14.859 15.516 17.781 1 97.56 214 SER A N 1
ATOM 1624 C CA . SER A 1 214 ? 14.906 14.711 19 1 97.56 214 SER A CA 1
ATOM 1625 C C . SER A 1 214 ? 14.383 13.297 18.75 1 97.56 214 SER A C 1
ATOM 1627 O O . SER A 1 214 ? 14.609 12.398 19.562 1 97.56 214 SER A O 1
ATOM 1629 N N . GLY A 1 215 ? 13.57 13.133 17.656 1 97.94 215 GLY A N 1
ATOM 1630 C CA . GLY A 1 215 ? 12.953 11.844 17.375 1 97.94 215 GLY A CA 1
ATOM 1631 C C . GLY A 1 215 ? 11.531 11.734 17.891 1 97.94 215 GLY A C 1
ATOM 1632 O O . GLY A 1 215 ? 10.859 10.727 17.672 1 97.94 215 GLY A O 1
ATOM 1633 N N . SER A 1 216 ? 11.031 12.781 18.516 1 97.06 216 SER A N 1
ATOM 1634 C CA . SER A 1 216 ? 9.703 12.758 19.109 1 97.06 216 SER A CA 1
ATOM 1635 C C . SER A 1 216 ? 8.625 12.555 18.062 1 97.06 216 SER A C 1
ATOM 1637 O O . SER A 1 216 ? 7.668 11.805 18.266 1 97.06 216 SER A O 1
ATOM 1639 N N . ASP A 1 217 ? 8.734 13.227 16.953 1 97.12 217 ASP A N 1
ATOM 1640 C CA . ASP A 1 217 ? 7.77 13.062 15.867 1 97.12 217 ASP A CA 1
ATOM 1641 C C . ASP A 1 217 ? 7.742 11.625 15.367 1 97.12 217 ASP A C 1
ATOM 1643 O O . ASP A 1 217 ? 6.672 11.023 15.242 1 97.12 217 ASP A O 1
ATOM 1647 N N . ALA A 1 218 ? 8.922 11.055 15.133 1 98.44 218 ALA A N 1
ATOM 1648 C CA . ALA A 1 218 ? 9.031 9.664 14.688 1 98.44 218 ALA A CA 1
ATOM 1649 C C . ALA A 1 218 ? 8.484 8.703 15.742 1 98.44 218 ALA A C 1
ATOM 1651 O O . ALA A 1 218 ? 7.859 7.695 15.398 1 98.44 218 ALA A O 1
ATOM 1652 N N . PHE A 1 219 ? 8.695 9.078 16.984 1 98.56 219 PHE A N 1
ATOM 1653 C CA . PHE A 1 219 ? 8.227 8.266 18.109 1 98.56 219 PHE A CA 1
ATOM 1654 C C . PHE A 1 219 ? 6.707 8.156 18.094 1 98.56 219 PHE A C 1
ATOM 1656 O O . PHE A 1 219 ? 6.16 7.062 18.266 1 98.56 219 PHE A O 1
ATOM 1663 N N . MET A 1 220 ? 6.008 9.227 17.906 1 98.06 220 MET A N 1
ATOM 1664 C CA . MET A 1 220 ? 4.547 9.203 17.859 1 98.06 220 MET A CA 1
ATOM 1665 C C . MET A 1 220 ? 4.051 8.328 16.703 1 98.06 220 MET A C 1
ATOM 1667 O O . MET A 1 220 ? 3.098 7.566 16.859 1 98.06 220 MET A O 1
ATOM 1671 N N . LYS A 1 221 ? 4.695 8.453 15.562 1 98.56 221 LYS A N 1
ATOM 1672 C CA . LYS A 1 221 ? 4.324 7.664 14.398 1 98.56 221 LYS A CA 1
ATOM 1673 C C . LYS A 1 221 ? 4.582 6.18 14.633 1 98.56 221 LYS A C 1
ATOM 1675 O O . LYS A 1 221 ? 3.803 5.332 14.195 1 98.56 221 LYS A O 1
ATOM 1680 N N . LEU A 1 222 ? 5.625 5.871 15.359 1 98.75 222 LEU A N 1
ATOM 1681 C CA . LEU A 1 222 ? 5.898 4.488 15.727 1 98.75 222 LEU A CA 1
ATOM 1682 C C . LEU A 1 222 ? 4.766 3.912 16.562 1 98.75 222 LEU A C 1
ATOM 1684 O O . LEU A 1 222 ? 4.332 2.779 16.344 1 98.75 222 LEU A O 1
ATOM 1688 N N . LEU A 1 223 ? 4.281 4.684 17.516 1 98.5 223 LEU A N 1
ATOM 1689 C CA . LEU A 1 223 ? 3.229 4.207 18.406 1 98.5 223 LEU A CA 1
ATOM 1690 C C . LEU A 1 223 ? 1.986 3.812 17.609 1 98.5 223 LEU A C 1
ATOM 1692 O O . LEU A 1 223 ? 1.347 2.803 17.906 1 98.5 223 LEU A O 1
ATOM 1696 N N . ILE A 1 224 ? 1.668 4.555 16.609 1 98.56 224 ILE A N 1
ATOM 1697 C CA . ILE A 1 224 ? 0.52 4.246 15.758 1 98.56 224 ILE A CA 1
ATOM 1698 C C . ILE A 1 224 ? 0.781 2.955 14.984 1 98.56 224 ILE A C 1
ATOM 1700 O O . ILE A 1 224 ? -0.081 2.074 14.93 1 98.56 224 ILE A O 1
ATOM 1704 N N . LEU A 1 225 ? 1.98 2.812 14.438 1 98.69 225 LEU A N 1
ATOM 1705 C CA . LEU A 1 225 ? 2.336 1.615 13.688 1 98.69 225 LEU A CA 1
ATOM 1706 C C . LEU A 1 225 ? 2.285 0.377 14.578 1 98.69 225 LEU A C 1
ATOM 1708 O O . LEU A 1 225 ? 1.884 -0.699 14.125 1 98.69 225 LEU A O 1
ATOM 1712 N N . LEU A 1 226 ? 2.721 0.541 15.828 1 97.81 226 LEU A N 1
ATOM 1713 C CA . LEU A 1 226 ? 2.711 -0.573 16.766 1 97.81 226 LEU A CA 1
ATOM 1714 C C . LEU A 1 226 ? 1.289 -1.071 17.016 1 97.81 226 LEU A C 1
ATOM 1716 O O . LEU A 1 226 ? 1.047 -2.281 17.031 1 97.81 226 LEU A O 1
ATOM 1720 N N . SER A 1 227 ? 0.382 -0.147 17.125 1 96.81 227 SER A N 1
ATOM 1721 C CA . SER A 1 227 ? -1.018 -0.512 17.312 1 96.81 227 SER A CA 1
ATOM 1722 C C . SER A 1 227 ? -1.565 -1.263 16.109 1 96.81 227 SER A C 1
ATOM 1724 O O . SER A 1 227 ? -2.312 -2.23 16.266 1 96.81 227 SER A O 1
ATOM 1726 N N . VAL A 1 228 ? -1.152 -0.868 14.945 1 97.12 228 VAL A N 1
ATOM 1727 C CA . VAL A 1 228 ? -1.671 -1.466 13.719 1 97.12 228 VAL A CA 1
ATOM 1728 C C . VAL A 1 228 ? -1.034 -2.836 13.5 1 97.12 228 VAL A C 1
ATOM 1730 O O . VAL A 1 228 ? -1.735 -3.824 13.273 1 97.12 228 VAL A O 1
ATOM 1733 N N . ALA A 1 229 ? 0.268 -2.941 13.641 1 97.44 229 ALA A N 1
ATOM 1734 C CA . ALA A 1 229 ? 1.019 -4.121 13.227 1 97.44 229 ALA A CA 1
ATOM 1735 C C . ALA A 1 229 ? 1.008 -5.191 14.312 1 97.44 229 ALA A C 1
ATOM 1737 O O . ALA A 1 229 ? 1.049 -6.387 14.016 1 97.44 229 ALA A O 1
ATOM 1738 N N . PHE A 1 230 ? 0.928 -4.758 15.602 1 94.75 230 PHE A N 1
ATOM 1739 C CA . PHE A 1 230 ? 1.139 -5.715 16.688 1 94.75 230 PHE A CA 1
ATOM 1740 C C . PHE A 1 230 ? -0.034 -5.703 17.656 1 94.75 230 PHE A C 1
ATOM 1742 O O . PHE A 1 230 ? -0.083 -6.508 18.594 1 94.75 230 PHE A O 1
ATOM 1749 N N . GLY A 1 231 ? -0.981 -4.793 17.484 1 91.38 231 GLY A N 1
ATOM 1750 C CA . GLY A 1 231 ? -2.186 -4.742 18.297 1 91.38 231 GLY A CA 1
ATOM 1751 C C . GLY A 1 231 ? -1.93 -4.254 19.719 1 91.38 231 GLY A C 1
ATOM 1752 O O . GLY A 1 231 ? -2.752 -4.469 20.609 1 91.38 231 GLY A O 1
ATOM 1753 N N . GLN A 1 232 ? -0.683 -3.715 19.891 1 86.81 232 GLN A N 1
ATOM 1754 C CA . GLN A 1 232 ? -0.346 -3.23 21.234 1 86.81 232 GLN A CA 1
ATOM 1755 C C . GLN A 1 232 ? 0.681 -2.104 21.156 1 86.81 232 GLN A C 1
ATOM 1757 O O . GLN A 1 232 ? 1.39 -1.961 20.156 1 86.81 232 GLN A O 1
ATOM 1762 N N . GLN A 1 233 ? 0.582 -1.387 22.203 1 86.56 233 GLN A N 1
ATOM 1763 C CA . GLN A 1 233 ? 1.606 -0.38 22.453 1 86.56 233 GLN A CA 1
ATOM 1764 C C . GLN A 1 233 ? 2.303 -0.634 23.781 1 86.56 233 GLN A C 1
ATOM 1766 O O . GLN A 1 233 ? 1.666 -0.606 24.844 1 86.56 233 GLN A O 1
ATOM 1771 N N . PRO A 1 234 ? 3.562 -0.878 23.656 1 89.69 234 PRO A N 1
ATOM 1772 C CA . PRO A 1 234 ? 4.277 -0.977 24.922 1 89.69 234 PRO A CA 1
ATOM 1773 C C . PRO A 1 234 ? 4.27 0.335 25.719 1 89.69 234 PRO A C 1
ATOM 1775 O O . PRO A 1 234 ? 3.785 1.354 25.219 1 89.69 234 PRO A O 1
ATOM 1778 N N . ASP A 1 235 ? 4.824 0.185 26.906 1 92.5 235 ASP A N 1
ATOM 1779 C CA . ASP A 1 235 ? 5.023 1.4 27.703 1 92.5 235 ASP A CA 1
ATOM 1780 C C . ASP A 1 235 ? 5.918 2.393 26.953 1 92.5 235 ASP A C 1
ATOM 1782 O O . ASP A 1 235 ? 7.059 2.074 26.609 1 92.5 235 ASP A O 1
ATOM 1786 N N . ARG A 1 236 ? 5.367 3.518 26.781 1 93.94 236 ARG A N 1
ATOM 1787 C CA . ARG A 1 236 ? 6.062 4.539 26 1 93.94 236 ARG A CA 1
ATOM 1788 C C . ARG A 1 236 ? 7.441 4.828 26.578 1 93.94 236 ARG A C 1
ATOM 1790 O O . ARG A 1 236 ? 8.398 5.059 25.844 1 93.94 236 ARG A O 1
ATOM 1797 N N . ALA A 1 237 ? 7.492 4.77 27.875 1 94.06 237 ALA A N 1
ATOM 1798 C CA . ALA A 1 237 ? 8.734 5.102 28.578 1 94.06 237 ALA A CA 1
ATOM 1799 C C . ALA A 1 237 ? 9.797 4.039 28.328 1 94.06 237 ALA A C 1
ATOM 1801 O O . ALA A 1 237 ? 10.992 4.285 28.547 1 94.06 237 ALA A O 1
ATOM 1802 N N . SER A 1 238 ? 9.414 2.881 27.938 1 94.56 238 SER A N 1
ATOM 1803 C CA . SER A 1 238 ? 10.352 1.775 27.734 1 94.56 238 SER A CA 1
ATOM 1804 C C . SER A 1 238 ? 10.984 1.819 26.359 1 94.56 238 SER A C 1
ATOM 1806 O O . SER A 1 238 ? 11.93 1.081 26.078 1 94.56 238 SER A O 1
ATOM 1808 N N . ILE A 1 239 ? 10.5 2.654 25.484 1 97.62 239 ILE A N 1
ATOM 1809 C CA . ILE A 1 239 ? 11.008 2.73 24.125 1 97.62 239 ILE A CA 1
ATOM 1810 C C . ILE A 1 239 ? 12.102 3.793 24.031 1 97.62 239 ILE A C 1
ATOM 1812 O O . ILE A 1 239 ? 11.828 4.984 24.203 1 97.62 239 ILE A O 1
ATOM 1816 N N . PRO A 1 240 ? 13.312 3.395 23.844 1 98.31 240 PRO A N 1
ATOM 1817 C CA . PRO A 1 240 ? 14.383 4.387 23.719 1 98.31 240 PRO A CA 1
ATOM 1818 C C . PRO A 1 240 ? 14.195 5.309 22.516 1 98.31 240 PRO A C 1
ATOM 1820 O O . PRO A 1 240 ? 13.891 4.836 21.406 1 98.31 240 PRO A O 1
ATOM 1823 N N . VAL A 1 241 ? 14.336 6.562 22.75 1 98.56 241 VAL A N 1
ATOM 1824 C CA . VAL A 1 241 ? 14.25 7.586 21.703 1 98.56 241 VAL A CA 1
ATOM 1825 C C . VAL A 1 241 ? 15.523 8.43 21.719 1 98.56 241 VAL A C 1
ATOM 1827 O O . VAL A 1 241 ? 15.812 9.125 22.688 1 98.56 241 VAL A O 1
ATOM 1830 N N . VAL A 1 242 ? 16.297 8.289 20.656 1 98.62 242 VAL A N 1
ATOM 1831 C CA . VAL A 1 242 ? 17.531 9.039 20.5 1 98.62 242 VAL A CA 1
ATOM 1832 C C . VAL A 1 242 ? 17.484 9.875 19.234 1 98.62 242 VAL A C 1
ATOM 1834 O O . VAL A 1 242 ? 17.234 9.352 18.141 1 98.62 242 VAL A O 1
ATOM 1837 N N . GLY A 1 243 ? 17.672 11.156 19.359 1 98.38 243 GLY A N 1
ATOM 1838 C CA . GLY A 1 243 ? 17.594 12.078 18.234 1 98.38 243 GLY A CA 1
ATOM 1839 C C . GLY A 1 243 ? 18.859 12.086 17.391 1 98.38 243 GLY A C 1
ATOM 1840 O O . GLY A 1 243 ? 19.844 11.438 17.734 1 98.38 243 GLY A O 1
ATOM 1841 N N . ILE A 1 244 ? 18.797 12.781 16.266 1 98.38 244 ILE A N 1
ATOM 1842 C CA . ILE A 1 244 ? 19.922 12.797 15.336 1 98.38 244 ILE A CA 1
ATOM 1843 C C . ILE A 1 244 ? 20.984 13.781 15.828 1 98.38 244 ILE A C 1
ATOM 1845 O O . ILE A 1 244 ? 22.109 13.789 15.32 1 98.38 244 ILE A O 1
ATOM 1849 N N . ASP A 1 245 ? 20.656 14.641 16.781 1 95.62 245 ASP A N 1
ATOM 1850 C CA . ASP A 1 245 ? 21.609 15.57 17.359 1 95.62 245 ASP A CA 1
ATOM 1851 C C . ASP A 1 245 ? 22.656 14.82 18.203 1 95.62 245 ASP A C 1
ATOM 1853 O O . ASP A 1 245 ? 23.625 15.422 18.672 1 95.62 245 ASP A O 1
ATOM 1857 N N . SER A 1 246 ? 22.484 13.523 18.359 1 96.19 246 SER A N 1
ATOM 1858 C CA . SER A 1 246 ? 23.453 12.688 19.062 1 96.19 246 SER A CA 1
ATOM 1859 C C . SER A 1 246 ? 24.641 12.344 18.172 1 96.19 246 SER A C 1
ATOM 1861 O O . SER A 1 246 ? 25.672 11.859 18.656 1 96.19 246 SER A O 1
ATOM 1863 N N . LEU A 1 247 ? 24.516 12.555 16.922 1 96.94 247 LEU A N 1
ATOM 1864 C CA . LEU A 1 247 ? 25.562 12.188 15.977 1 96.94 247 LEU A CA 1
ATOM 1865 C C . LEU A 1 247 ? 26.609 13.289 15.859 1 96.94 247 LEU A C 1
ATOM 1867 O O . LEU A 1 247 ? 26.25 14.469 15.719 1 96.94 247 LEU A O 1
ATOM 1871 N N . THR A 1 248 ? 27.891 12.938 15.898 1 95.25 248 THR A N 1
ATOM 1872 C CA . THR A 1 248 ? 28.984 13.875 15.711 1 95.25 248 THR A CA 1
ATOM 1873 C C . THR A 1 248 ? 29.484 13.852 14.266 1 95.25 248 THR A C 1
ATOM 1875 O O . THR A 1 248 ? 29.281 12.867 13.547 1 95.25 248 THR A O 1
ATOM 1878 N N . PRO A 1 249 ? 30.109 14.906 13.914 1 94.69 249 PRO A N 1
ATOM 1879 C CA . PRO A 1 249 ? 30.703 14.914 12.57 1 94.69 249 PRO A CA 1
ATOM 1880 C C . PRO A 1 249 ? 31.656 13.742 12.352 1 94.69 249 PRO A C 1
ATOM 1882 O O . PRO A 1 249 ? 31.734 13.203 11.242 1 94.69 249 PRO A O 1
ATOM 1885 N N . GLU A 1 250 ? 32.375 13.383 13.359 1 96.06 250 GLU A N 1
ATOM 1886 C CA . GLU A 1 250 ? 33.312 12.273 13.266 1 96.06 250 GLU A CA 1
ATOM 1887 C C . GLU A 1 250 ? 32.594 10.953 12.992 1 96.06 250 GLU A C 1
ATOM 1889 O O . GLU A 1 250 ? 33.031 10.156 12.164 1 96.06 250 GLU A O 1
ATOM 1894 N N . MET A 1 251 ? 31.5 10.758 13.703 1 97 251 MET A N 1
ATOM 1895 C CA . MET A 1 251 ? 30.703 9.555 13.492 1 97 251 MET A CA 1
ATOM 1896 C C . MET A 1 251 ? 30.219 9.477 12.047 1 97 251 MET A C 1
ATOM 1898 O O . MET A 1 251 ? 30.297 8.414 11.422 1 97 251 MET A O 1
ATOM 1902 N N . LEU A 1 252 ? 29.781 10.547 11.539 1 97 252 LEU A N 1
ATOM 1903 C CA . LEU A 1 252 ? 29.25 10.609 10.188 1 97 252 LEU A CA 1
ATOM 1904 C C . LEU A 1 252 ? 30.344 10.352 9.164 1 97 252 LEU A C 1
ATOM 1906 O O . LEU A 1 252 ? 30.141 9.617 8.195 1 97 252 LEU A O 1
ATOM 1910 N N . ARG A 1 253 ? 31.5 10.898 9.375 1 95.81 253 ARG A N 1
ATOM 1911 C CA . ARG A 1 253 ? 32.625 10.727 8.469 1 95.81 253 ARG A CA 1
ATOM 1912 C C . ARG A 1 253 ? 33.094 9.266 8.445 1 95.81 253 ARG A C 1
ATOM 1914 O O . ARG A 1 253 ? 33.375 8.727 7.383 1 95.81 253 ARG A O 1
ATOM 1921 N N . GLU A 1 254 ? 33.156 8.711 9.602 1 97.25 254 GLU A N 1
ATOM 1922 C CA . GLU A 1 254 ? 33.594 7.32 9.711 1 97.25 254 GLU A CA 1
ATOM 1923 C C . GLU A 1 254 ? 32.625 6.391 8.992 1 97.25 254 GLU A C 1
ATOM 1925 O O . GLU A 1 254 ? 33.031 5.445 8.32 1 97.25 254 GLU A O 1
ATOM 1930 N N . ALA A 1 255 ? 31.328 6.609 9.203 1 97.56 255 ALA A N 1
ATOM 1931 C CA . ALA A 1 255 ? 30.312 5.812 8.531 1 97.56 255 ALA A CA 1
ATOM 1932 C C . ALA A 1 255 ? 30.438 5.918 7.016 1 97.56 255 ALA A C 1
ATOM 1934 O O . ALA A 1 255 ? 30.422 4.902 6.312 1 97.56 255 ALA A O 1
ATOM 1935 N N . ALA A 1 256 ? 30.609 7.117 6.559 1 95.44 256 ALA A N 1
ATOM 1936 C CA . ALA A 1 256 ? 30.719 7.359 5.121 1 95.44 256 ALA A CA 1
ATOM 1937 C C . ALA A 1 256 ? 31.953 6.656 4.547 1 95.44 256 ALA A C 1
ATOM 1939 O O . ALA A 1 256 ? 31.891 6.098 3.447 1 95.44 256 ALA A O 1
ATOM 1940 N N . ALA A 1 257 ? 33.031 6.66 5.242 1 96.19 257 ALA A N 1
ATOM 1941 C CA . ALA A 1 257 ? 34.281 6.027 4.809 1 96.19 257 ALA A CA 1
ATOM 1942 C C . ALA A 1 257 ? 34.094 4.52 4.648 1 96.19 257 ALA A C 1
ATOM 1944 O O . ALA A 1 257 ? 34.75 3.893 3.816 1 96.19 257 ALA A O 1
ATOM 1945 N N . LYS A 1 258 ? 33.188 4 5.414 1 97.5 258 LYS A N 1
ATOM 1946 C CA . LYS A 1 258 ? 32.938 2.562 5.387 1 97.5 258 LYS A CA 1
ATOM 1947 C C . LYS A 1 258 ? 31.797 2.221 4.426 1 97.5 258 LYS A C 1
ATOM 1949 O O . LYS A 1 258 ? 31.359 1.07 4.363 1 97.5 258 LYS A O 1
ATOM 1954 N N . GLY A 1 259 ? 31.234 3.154 3.775 1 95.75 259 GLY A N 1
ATOM 1955 C CA . GLY A 1 259 ? 30.141 2.943 2.846 1 95.75 259 GLY A CA 1
ATOM 1956 C C . GLY A 1 259 ? 28.797 2.74 3.537 1 95.75 259 GLY A C 1
ATOM 1957 O O . GLY A 1 259 ? 27.859 2.193 2.945 1 95.75 259 GLY A O 1
ATOM 1958 N N . LEU A 1 260 ? 28.703 3.154 4.777 1 98.12 260 LEU A N 1
ATOM 1959 C CA . LEU A 1 260 ? 27.484 3.041 5.566 1 98.12 260 LEU A CA 1
ATOM 1960 C C . LEU A 1 260 ? 26.781 4.395 5.688 1 98.12 260 LEU A C 1
ATOM 1962 O O . LEU A 1 260 ? 27.375 5.43 5.367 1 98.12 260 LEU A O 1
ATOM 1966 N N . ARG A 1 261 ? 25.562 4.359 6.039 1 97.88 261 ARG A N 1
ATOM 1967 C CA . ARG A 1 261 ? 24.766 5.578 6.188 1 97.88 261 ARG A CA 1
ATOM 1968 C C . ARG A 1 261 ? 23.969 5.566 7.488 1 97.88 261 ARG A C 1
ATOM 1970 O O . ARG A 1 261 ? 23.422 4.535 7.871 1 97.88 261 ARG A O 1
ATOM 1977 N N . TYR A 1 262 ? 23.984 6.73 8.188 1 98.44 262 TYR A N 1
ATOM 1978 C CA . TYR A 1 262 ? 23.062 6.887 9.305 1 98.44 262 TYR A CA 1
ATOM 1979 C C . TYR A 1 262 ? 21.672 7.242 8.82 1 98.44 262 TYR A C 1
ATOM 1981 O O . TYR A 1 262 ? 21.5 8.133 7.977 1 98.44 262 TYR A O 1
ATOM 1989 N N . ARG A 1 263 ? 20.734 6.512 9.258 1 98.44 263 ARG A N 1
ATOM 1990 C CA . ARG A 1 263 ? 19.312 6.824 9.117 1 98.44 263 ARG A CA 1
ATOM 1991 C C . ARG A 1 263 ? 18.641 6.906 10.477 1 98.44 263 ARG A C 1
ATOM 1993 O O . ARG A 1 263 ? 19 6.188 11.406 1 98.44 263 ARG A O 1
ATOM 2000 N N . HIS A 1 264 ? 17.75 7.867 10.633 1 98.81 264 HIS A N 1
ATOM 2001 C CA . HIS A 1 264 ? 16.938 7.891 11.836 1 98.81 264 HIS A CA 1
ATOM 2002 C C . HIS A 1 264 ? 15.742 6.941 11.711 1 98.81 264 HIS A C 1
ATOM 2004 O O . HIS A 1 264 ? 14.742 7.266 11.07 1 98.81 264 HIS A O 1
ATOM 2010 N N . ILE A 1 265 ? 15.797 5.797 12.375 1 98.81 265 ILE A N 1
ATOM 2011 C CA . ILE A 1 265 ? 14.922 4.668 12.078 1 98.81 265 ILE A CA 1
ATOM 2012 C C . ILE A 1 265 ? 14.023 4.383 13.289 1 98.81 265 ILE A C 1
ATOM 2014 O O . ILE A 1 265 ? 14.5 4.34 14.422 1 98.81 265 ILE A O 1
ATOM 2018 N N . VAL A 1 266 ? 12.734 4.34 13.047 1 98.88 266 VAL A N 1
ATOM 2019 C CA . VAL A 1 266 ? 11.867 3.65 13.992 1 98.88 266 VAL A CA 1
ATOM 2020 C C . VAL A 1 266 ? 11.945 2.143 13.766 1 98.88 266 VAL A C 1
ATOM 2022 O O . VAL A 1 266 ? 12.016 1.684 12.617 1 98.88 266 VAL A O 1
ATOM 2025 N N . ARG A 1 267 ? 12.023 1.4 14.82 1 98.69 267 ARG A N 1
ATOM 2026 C CA . ARG A 1 267 ? 12.18 -0.047 14.719 1 98.69 267 ARG A CA 1
ATOM 2027 C C . ARG A 1 267 ? 11.289 -0.767 15.727 1 98.69 267 ARG A C 1
ATOM 2029 O O . ARG A 1 267 ? 11.172 -0.334 16.875 1 98.69 267 ARG A O 1
ATOM 2036 N N . ALA A 1 268 ? 10.602 -1.782 15.328 1 98.38 268 ALA A N 1
ATOM 2037 C CA . ALA A 1 268 ? 9.898 -2.752 16.156 1 98.38 268 ALA A CA 1
ATOM 2038 C C . ALA A 1 268 ? 10.164 -4.18 15.68 1 98.38 268 ALA A C 1
ATOM 2040 O O . ALA A 1 268 ? 10.078 -4.469 14.484 1 98.38 268 ALA A O 1
ATOM 2041 N N . GLU A 1 269 ? 10.523 -5.035 16.578 1 97 269 GLU A N 1
ATOM 2042 C CA . GLU A 1 269 ? 10.867 -6.402 16.203 1 97 269 GLU A CA 1
ATOM 2043 C C . GLU A 1 269 ? 10.453 -7.391 17.297 1 97 269 GLU A C 1
ATOM 2045 O O . GLU A 1 269 ? 10.703 -7.152 18.469 1 97 269 GLU A O 1
ATOM 2050 N N . LEU A 1 270 ? 9.82 -8.469 16.875 1 94.12 270 LEU A N 1
ATOM 2051 C CA . LEU A 1 270 ? 9.531 -9.57 17.781 1 94.12 270 LEU A CA 1
ATOM 2052 C C . LEU A 1 270 ? 10.766 -10.438 18 1 94.12 270 LEU A C 1
ATOM 2054 O O . LEU A 1 270 ? 11.305 -11 17.047 1 94.12 270 LEU A O 1
ATOM 2058 N N . GLN A 1 271 ? 11.242 -10.492 19.188 1 90.12 271 GLN A N 1
ATOM 2059 C CA . GLN A 1 271 ? 12.398 -11.312 19.516 1 90.12 271 GLN A CA 1
ATOM 2060 C C . GLN A 1 271 ? 11.992 -12.508 20.375 1 90.12 271 GLN A C 1
ATOM 2062 O O . GLN A 1 271 ? 11.156 -12.375 21.281 1 90.12 271 GLN A O 1
ATOM 2067 N N . ILE A 1 272 ? 12.367 -13.75 19.844 1 76.88 272 ILE A N 1
ATOM 2068 C CA . ILE A 1 272 ? 12.109 -14.961 20.609 1 76.88 272 ILE A CA 1
ATOM 2069 C C . ILE A 1 272 ? 13.258 -15.203 21.594 1 76.88 272 ILE A C 1
ATOM 2071 O O . ILE A 1 272 ? 14.422 -15.195 21.203 1 76.88 272 ILE A O 1
ATOM 2075 N N . PRO A 1 273 ? 12.867 -15.227 22.781 1 63.44 273 PRO A N 1
ATOM 2076 C CA . PRO A 1 273 ? 13.938 -15.516 23.719 1 63.44 273 PRO A CA 1
ATOM 2077 C C . PRO A 1 273 ? 14.609 -16.859 23.469 1 63.44 273 PRO A C 1
ATOM 2079 O O . PRO A 1 273 ? 13.953 -17.812 23.031 1 63.44 273 PRO A O 1
ATOM 2082 N N . THR A 1 274 ? 15.695 -16.953 22.828 1 51.66 274 THR A N 1
ATOM 2083 C CA . THR A 1 274 ? 16.438 -18.188 22.672 1 51.66 274 THR A CA 1
ATOM 2084 C C . THR A 1 274 ? 16.266 -19.078 23.906 1 51.66 274 THR A C 1
ATOM 2086 O O . THR A 1 274 ? 16.484 -18.641 25.031 1 51.66 274 THR A O 1
ATOM 2089 N N . PRO A 1 275 ? 15.555 -20.141 23.672 1 45.09 275 PRO A N 1
ATOM 2090 C CA . PRO A 1 275 ? 15.641 -21.047 24.812 1 45.09 275 PRO A CA 1
ATOM 2091 C C . PRO A 1 275 ? 17.078 -21.328 25.25 1 45.09 275 PRO A C 1
ATOM 2093 O O . PRO A 1 275 ? 18 -21.25 24.422 1 45.09 275 PRO A O 1
ATOM 2096 N N . GLN A 1 276 ? 17.562 -21.062 26.391 1 37.94 276 GLN A N 1
ATOM 2097 C CA . GLN A 1 276 ? 18.766 -21.75 26.828 1 37.94 276 GLN A CA 1
ATOM 2098 C C . GLN A 1 276 ? 18.766 -23.219 26.375 1 37.94 276 GLN A C 1
ATOM 2100 O O . GLN A 1 276 ? 17.938 -24.016 26.828 1 37.94 276 GLN A O 1
ATOM 2105 N N . LEU A 1 277 ? 19.062 -23.422 25.094 1 36.75 277 LEU A N 1
ATOM 2106 C CA . LEU A 1 277 ? 19.234 -24.812 24.672 1 36.75 277 LEU A CA 1
ATOM 2107 C C . LEU A 1 277 ? 20 -25.609 25.734 1 36.75 277 LEU A C 1
ATOM 2109 O O . LEU A 1 277 ? 21.016 -25.141 26.25 1 36.75 277 LEU A O 1
ATOM 2113 N N . PRO A 1 278 ? 19.438 -26.641 26.312 1 33.19 278 PRO A N 1
ATOM 2114 C CA . PRO A 1 278 ? 20.344 -27.531 27.047 1 33.19 278 PRO A CA 1
ATOM 2115 C C . PRO A 1 278 ? 21.531 -28 26.188 1 33.19 278 PRO A C 1
ATOM 2117 O O . PRO A 1 278 ? 21.453 -27.969 24.953 1 33.19 278 PRO A O 1
ATOM 2120 N N . SER A 1 279 ? 22.734 -28.344 26.797 1 29.64 279 SER A N 1
ATOM 2121 C CA . SER A 1 279 ? 23.984 -28.844 26.234 1 29.64 279 SER A CA 1
ATOM 2122 C C . SER A 1 279 ? 23.734 -29.938 25.219 1 29.64 279 SER A C 1
ATOM 2124 O O . SER A 1 279 ? 22.766 -30.688 25.328 1 29.64 279 SER A O 1
ATOM 2126 N N . ALA A 1 280 ? 24.609 -30.094 24.156 1 31.95 280 ALA A N 1
ATOM 2127 C CA . ALA A 1 280 ? 24.75 -30.938 22.969 1 31.95 280 ALA A CA 1
ATOM 2128 C C . ALA A 1 280 ? 24.5 -32.406 23.297 1 31.95 280 ALA A C 1
ATOM 2130 O O . ALA A 1 280 ? 24.625 -33.281 22.438 1 31.95 280 ALA A O 1
ATOM 2131 N N . ASP A 1 281 ? 24.672 -32.812 24.516 1 28.58 281 ASP A N 1
ATOM 2132 C CA . ASP A 1 281 ? 24.969 -34.219 24.547 1 28.58 281 ASP A CA 1
ATOM 2133 C C . ASP A 1 281 ? 23.812 -35.031 23.938 1 28.58 281 ASP A C 1
ATOM 2135 O O . ASP A 1 281 ? 23.984 -36.219 23.609 1 28.58 281 ASP A O 1
ATOM 2139 N N . ASP A 1 282 ? 22.609 -34.875 24.375 1 27.72 282 ASP A N 1
ATOM 2140 C CA . ASP A 1 282 ? 21.828 -36.031 24.031 1 27.72 282 ASP A CA 1
ATOM 2141 C C . ASP A 1 282 ? 21.391 -36 22.578 1 27.72 282 ASP A C 1
ATOM 2143 O O . ASP A 1 282 ? 21.047 -34.938 22.047 1 27.72 282 ASP A O 1
ATOM 2147 N N . GLY A 1 283 ? 21.766 -36.875 21.547 1 25.39 283 GLY A N 1
ATOM 2148 C CA . GLY A 1 283 ? 21.734 -37.344 20.172 1 25.39 283 GLY A CA 1
ATOM 2149 C C . GLY A 1 283 ? 20.469 -36.969 19.438 1 25.39 283 GLY A C 1
ATOM 2150 O O . GLY A 1 283 ? 20.453 -36.938 18.203 1 25.39 283 GLY A O 1
ATOM 2151 N N . ALA A 1 284 ? 19.25 -37.344 19.859 1 24.2 284 ALA A N 1
ATOM 2152 C CA . ALA A 1 284 ? 18.188 -37.812 18.984 1 24.2 284 ALA A CA 1
ATOM 2153 C C . ALA A 1 284 ? 17.391 -36.656 18.406 1 24.2 284 ALA A C 1
ATOM 2155 O O . ALA A 1 284 ? 16.375 -36.844 17.734 1 24.2 284 ALA A O 1
ATOM 2156 N N . CYS A 1 285 ? 17.344 -35.469 19.047 1 25.11 285 CYS A N 1
ATOM 2157 C CA . CYS A 1 285 ? 16.094 -34.812 18.688 1 25.11 285 CYS A CA 1
ATOM 2158 C C . CYS A 1 285 ? 16.125 -34.344 17.25 1 25.11 285 CYS A C 1
ATOM 2160 O O . CYS A 1 285 ? 17.094 -33.719 16.812 1 25.11 285 CYS A O 1
ATOM 2162 N N . GLY A 1 286 ? 15.398 -34.812 16.281 1 25.47 286 GLY A N 1
ATOM 2163 C CA . GLY A 1 286 ? 15.016 -34.594 14.898 1 25.47 286 GLY A CA 1
ATOM 2164 C C . GLY A 1 286 ? 14.859 -33.125 14.57 1 25.47 286 GLY A C 1
ATOM 2165 O O . GLY A 1 286 ? 14.75 -32.281 15.469 1 25.47 286 GLY A O 1
ATOM 2166 N N . ALA A 1 287 ? 15.32 -32.656 13.359 1 26.09 287 ALA A N 1
ATOM 2167 C CA . ALA A 1 287 ? 15.297 -31.422 12.594 1 26.09 287 ALA A CA 1
ATOM 2168 C C . ALA A 1 287 ? 13.984 -30.672 12.797 1 26.09 287 ALA A C 1
ATOM 2170 O O . ALA A 1 287 ? 13.031 -30.844 12.039 1 26.09 287 ALA A O 1
ATOM 2171 N N . ASP A 1 288 ? 13.352 -30.594 14.016 1 25.92 288 ASP A N 1
ATOM 2172 C CA . ASP A 1 288 ? 12.094 -29.859 14.172 1 25.92 288 ASP A CA 1
ATOM 2173 C C . ASP A 1 288 ? 12.25 -28.406 13.734 1 25.92 288 ASP A C 1
ATOM 2175 O O . ASP A 1 288 ? 12.945 -27.625 14.383 1 25.92 288 ASP A O 1
ATOM 2179 N N . THR A 1 289 ? 12.586 -28.062 12.516 1 29.3 289 THR A N 1
ATOM 2180 C CA . THR A 1 289 ? 12.344 -26.75 11.922 1 29.3 289 THR A CA 1
ATOM 2181 C C . THR A 1 289 ? 11.055 -26.141 12.469 1 29.3 289 THR A C 1
ATOM 2183 O O . THR A 1 289 ? 9.969 -26.375 11.93 1 29.3 289 THR A O 1
ATOM 2186 N N . ALA A 1 290 ? 10.938 -26.141 13.742 1 31.38 290 ALA A N 1
ATOM 2187 C CA . ALA A 1 290 ? 9.75 -25.547 14.367 1 31.38 290 ALA A CA 1
ATOM 2188 C C . ALA A 1 290 ? 9.398 -24.219 13.727 1 31.38 290 ALA A C 1
ATOM 2190 O O . ALA A 1 290 ? 10.188 -23.266 13.773 1 31.38 290 ALA A O 1
ATOM 2191 N N . ALA A 1 291 ? 8.586 -24.188 12.641 1 32.41 291 ALA A N 1
ATOM 2192 C CA . ALA A 1 291 ? 7.836 -23.094 12.047 1 32.41 291 ALA A CA 1
ATOM 2193 C C . ALA A 1 291 ? 7.457 -22.047 13.094 1 32.41 291 ALA A C 1
ATOM 2195 O O . ALA A 1 291 ? 6.957 -22.391 14.164 1 32.41 291 ALA A O 1
ATOM 2196 N N . TRP A 1 292 ? 7.984 -20.859 13.18 1 33.25 292 TRP A N 1
ATOM 2197 C CA . TRP A 1 292 ? 7.66 -19.656 13.938 1 33.25 292 TRP A CA 1
ATOM 2198 C C . TRP A 1 292 ? 6.148 -19.469 14.039 1 33.25 292 TRP A C 1
ATOM 2200 O O . TRP A 1 292 ? 5.453 -19.453 13.016 1 33.25 292 TRP A O 1
ATOM 2210 N N . SER A 1 293 ? 5.391 -20.234 14.797 1 37.41 293 SER A N 1
ATOM 2211 C CA . SER A 1 293 ? 4.008 -19.812 15 1 37.41 293 SER A CA 1
ATOM 2212 C C . SER A 1 293 ? 3.922 -18.672 16 1 37.41 293 SER A C 1
ATOM 2214 O O . SER A 1 293 ? 4.512 -18.734 17.078 1 37.41 293 SER A O 1
ATOM 2216 N N . PRO A 1 294 ? 3.582 -17.469 15.57 1 37.16 294 PRO A N 1
ATOM 2217 C CA . PRO A 1 294 ? 3.396 -16.406 16.562 1 37.16 294 PRO A CA 1
ATOM 2218 C C . PRO A 1 294 ? 2.604 -16.875 17.781 1 37.16 294 PRO A C 1
ATOM 2220 O O . PRO A 1 294 ? 2.676 -16.25 18.844 1 37.16 294 PRO A O 1
ATOM 2223 N N . THR A 1 295 ? 1.592 -17.688 17.484 1 35.19 295 THR A N 1
ATOM 2224 C CA . THR A 1 295 ? 0.846 -18.047 18.688 1 35.19 295 THR A CA 1
ATOM 2225 C C . THR A 1 295 ? 1.727 -18.812 19.672 1 35.19 295 THR A C 1
ATOM 2227 O O . THR A 1 295 ? 1.453 -18.844 20.875 1 35.19 295 THR A O 1
ATOM 2230 N N . CYS A 1 296 ? 2.385 -19.922 19.125 1 35.34 296 CYS A N 1
ATOM 2231 C CA . CYS A 1 296 ? 2.842 -20.922 20.094 1 35.34 296 CYS A CA 1
ATOM 2232 C C . CYS A 1 296 ? 4.121 -20.453 20.781 1 35.34 296 CYS A C 1
ATOM 2234 O O . CYS A 1 296 ? 4.711 -21.188 21.578 1 35.34 296 CYS A O 1
ATOM 2236 N N . ALA A 1 297 ? 5.074 -19.766 20.047 1 40.91 297 ALA A N 1
ATOM 2237 C CA . ALA A 1 297 ? 6.219 -19.688 20.938 1 40.91 297 ALA A CA 1
ATOM 2238 C C . ALA A 1 297 ? 5.898 -18.828 22.156 1 40.91 297 ALA A C 1
ATOM 2240 O O . ALA A 1 297 ? 5.484 -17.672 22.016 1 40.91 297 ALA A O 1
ATOM 2241 N N . PRO A 1 298 ? 5.645 -19.203 23.203 1 46.75 298 PRO A N 1
ATOM 2242 C CA . PRO A 1 298 ? 5.367 -18.438 24.422 1 46.75 298 PRO A CA 1
ATOM 2243 C C . PRO A 1 298 ? 5.895 -17 24.359 1 46.75 298 PRO A C 1
ATOM 2245 O O . PRO A 1 298 ? 5.156 -16.047 24.625 1 46.75 298 PRO A O 1
ATOM 2248 N N . THR A 1 299 ? 7.16 -16.422 24.75 1 61.47 299 THR A N 1
ATOM 2249 C CA . THR A 1 299 ? 7.477 -15.125 25.328 1 61.47 299 THR A CA 1
ATOM 2250 C C . THR A 1 299 ? 8.125 -14.211 24.297 1 61.47 299 THR A C 1
ATOM 2252 O O . THR A 1 299 ? 9.266 -13.781 24.469 1 61.47 299 THR A O 1
ATOM 2255 N N . ALA A 1 300 ? 7.582 -14.156 22.984 1 78.94 300 ALA A N 1
ATOM 2256 C CA . ALA A 1 300 ? 8.227 -13.133 22.156 1 78.94 300 ALA A CA 1
ATOM 2257 C C . ALA A 1 300 ? 8.047 -11.742 22.766 1 78.94 300 ALA A C 1
ATOM 2259 O O . ALA A 1 300 ? 6.984 -11.422 23.297 1 78.94 300 ALA A O 1
ATOM 2260 N N . GLN A 1 301 ? 9.219 -11.133 22.812 1 88.69 301 GLN A N 1
ATOM 2261 C CA . GLN A 1 301 ? 9.211 -9.773 23.344 1 88.69 301 GLN A CA 1
ATOM 2262 C C . GLN A 1 301 ? 9.32 -8.75 22.203 1 88.69 301 GLN A C 1
ATOM 2264 O O . GLN A 1 301 ? 10.148 -8.898 21.312 1 88.69 301 GLN A O 1
ATOM 2269 N N . LEU A 1 302 ? 8.367 -7.836 22.172 1 94.12 302 LEU A N 1
ATOM 2270 C CA . LEU A 1 302 ? 8.422 -6.746 21.219 1 94.12 302 LEU A CA 1
ATOM 2271 C C . LEU A 1 302 ? 9.438 -5.691 21.641 1 94.12 302 LEU A C 1
ATOM 2273 O O . LEU A 1 302 ? 9.305 -5.086 22.703 1 94.12 302 LEU A O 1
ATOM 2277 N N . VAL A 1 303 ? 10.523 -5.531 20.875 1 96 303 VAL A N 1
ATOM 2278 C CA . VAL A 1 303 ? 11.562 -4.535 21.125 1 96 303 VAL A CA 1
ATOM 2279 C C . VAL A 1 303 ? 11.414 -3.375 20.141 1 96 303 VAL A C 1
ATOM 2281 O O . VAL A 1 303 ? 11.352 -3.586 18.938 1 96 303 VAL A O 1
ATOM 2284 N N . CYS A 1 304 ? 11.344 -2.201 20.703 1 98 304 CYS A N 1
ATOM 2285 C CA . CYS A 1 304 ? 11.117 -1.01 19.891 1 98 304 CYS A CA 1
ATOM 2286 C C . CYS A 1 304 ? 12.18 0.048 20.172 1 98 304 CYS A C 1
ATOM 2288 O O . CYS A 1 304 ? 12.758 0.08 21.25 1 98 304 CYS A O 1
ATOM 2290 N N . SER A 1 305 ? 12.445 0.874 19.219 1 98.56 305 SER A N 1
ATOM 2291 C CA . SER A 1 305 ? 13.359 2 19.406 1 98.56 305 SER A CA 1
ATOM 2292 C C . SER A 1 305 ? 13.18 3.041 18.312 1 98.56 305 SER A C 1
ATOM 2294 O O . SER A 1 305 ? 12.633 2.742 17.25 1 98.56 305 SER A O 1
ATOM 2296 N N . VAL A 1 306 ? 13.516 4.203 18.594 1 98.81 306 VAL A N 1
ATOM 2297 C CA . VAL A 1 306 ? 13.719 5.301 17.656 1 98.81 306 VAL A CA 1
ATOM 2298 C C . VAL A 1 306 ? 15.133 5.863 17.812 1 98.81 306 VAL A C 1
ATOM 2300 O O . VAL A 1 306 ? 15.461 6.426 18.859 1 98.81 306 VAL A O 1
ATOM 2303 N N . ARG A 1 307 ? 15.961 5.723 16.75 1 98.81 307 ARG A N 1
ATOM 2304 C CA . ARG A 1 307 ? 17.344 6.164 16.922 1 98.81 307 ARG A CA 1
ATOM 2305 C C . ARG A 1 307 ? 18.078 6.195 15.594 1 98.81 307 ARG A C 1
ATOM 2307 O O . ARG A 1 307 ? 17.672 5.539 14.633 1 98.81 307 ARG A O 1
ATOM 2314 N N . PRO A 1 308 ? 19.156 6.984 15.57 1 98.69 308 PRO A N 1
ATOM 2315 C CA . PRO A 1 308 ? 20.047 6.828 14.414 1 98.69 308 PRO A CA 1
ATOM 2316 C C . PRO A 1 308 ? 20.656 5.43 14.32 1 98.69 308 PRO A C 1
ATOM 2318 O O . PRO A 1 308 ? 21.109 4.879 15.328 1 98.69 308 PRO A O 1
ATOM 2321 N N . GLN A 1 309 ? 20.562 4.832 13.195 1 98.38 309 GLN A N 1
ATOM 2322 C CA . GLN A 1 309 ? 21.109 3.508 12.953 1 98.38 309 GLN A CA 1
ATOM 2323 C C . GLN A 1 309 ? 21.984 3.502 11.695 1 98.38 309 GLN A C 1
ATOM 2325 O O . GLN A 1 309 ? 21.656 4.18 10.711 1 98.38 309 GLN A O 1
ATOM 2330 N N . LEU A 1 310 ? 23.031 2.76 11.781 1 98.31 310 LEU A N 1
ATOM 2331 C CA . LEU A 1 310 ? 23.875 2.549 10.617 1 98.31 310 LEU A CA 1
ATOM 2332 C C . LEU A 1 310 ? 23.297 1.463 9.711 1 98.31 310 LEU A C 1
ATOM 2334 O O . LEU A 1 310 ? 22.953 0.374 10.188 1 98.31 310 LEU A O 1
ATOM 2338 N N . VAL A 1 311 ? 23.156 1.817 8.484 1 98.25 311 VAL A N 1
ATOM 2339 C CA . VAL A 1 311 ? 22.672 0.826 7.531 1 98.25 311 VAL A CA 1
ATOM 2340 C C . VAL A 1 311 ? 23.641 0.719 6.359 1 98.25 311 VAL A C 1
ATOM 2342 O O . VAL A 1 311 ? 24.266 1.706 5.977 1 98.25 311 VAL A O 1
ATOM 2345 N N . GLY A 1 312 ? 23.766 -0.491 5.793 1 97.44 312 GLY A N 1
ATOM 2346 C CA . GLY A 1 312 ? 24.609 -0.734 4.633 1 97.44 312 GLY A CA 1
ATOM 2347 C C . GLY A 1 312 ? 23.828 -0.845 3.338 1 97.44 312 GLY A C 1
ATOM 2348 O O . GLY A 1 312 ? 22.609 -0.728 3.336 1 97.44 312 GLY A O 1
ATOM 2349 N N . PRO A 1 313 ? 24.5 -1.085 2.26 1 93.56 313 PRO A N 1
ATOM 2350 C CA . PRO A 1 313 ? 23.891 -1.06 0.924 1 93.56 313 PRO A CA 1
ATOM 2351 C C . PRO A 1 313 ? 22.812 -2.117 0.746 1 93.56 313 PRO A C 1
ATOM 2353 O O . PRO A 1 313 ? 21.922 -1.962 -0.102 1 93.56 313 PRO A O 1
ATOM 2356 N N . GLU A 1 314 ? 22.828 -3.129 1.474 1 93.31 314 GLU A N 1
ATOM 2357 C CA . GLU A 1 314 ? 21.844 -4.207 1.324 1 93.31 314 GLU A CA 1
ATOM 2358 C C . GLU A 1 314 ? 20.578 -3.908 2.107 1 93.31 314 GLU A C 1
ATOM 2360 O O . GLU A 1 314 ? 19.562 -4.586 1.936 1 93.31 314 GLU A O 1
ATOM 2365 N N . HIS A 1 315 ? 20.672 -2.92 2.994 1 97.12 315 HIS A N 1
ATOM 2366 C CA . HIS A 1 315 ? 19.516 -2.576 3.812 1 97.12 315 HIS A CA 1
ATOM 2367 C C . HIS A 1 315 ? 18.453 -1.881 2.982 1 97.12 315 HIS A C 1
ATOM 2369 O O . HIS A 1 315 ? 18.75 -1.026 2.148 1 97.12 315 HIS A O 1
ATOM 2375 N N . PRO A 1 316 ? 17.219 -2.174 3.168 1 97.56 316 PRO A N 1
ATOM 2376 C CA . PRO A 1 316 ? 16.141 -1.609 2.352 1 97.56 316 PRO A CA 1
ATOM 2377 C C . PRO A 1 316 ? 16.047 -0.089 2.469 1 97.56 316 PRO A C 1
ATOM 2379 O O . PRO A 1 316 ? 15.539 0.573 1.561 1 97.56 316 PRO A O 1
ATOM 2382 N N . LEU A 1 317 ? 16.547 0.521 3.52 1 98.25 317 LEU A N 1
ATOM 2383 C CA . LEU A 1 317 ? 16.391 1.953 3.75 1 98.25 317 LEU A CA 1
ATOM 2384 C C . LEU A 1 317 ? 17.656 2.709 3.346 1 98.25 317 LEU A C 1
ATOM 2386 O O . LEU A 1 317 ? 17.734 3.93 3.506 1 98.25 317 LEU A O 1
ATOM 2390 N N . TYR A 1 318 ? 18.609 2.045 2.756 1 97.25 318 TYR A N 1
ATOM 2391 C CA . TYR A 1 318 ? 19.922 2.611 2.469 1 97.25 318 TYR A CA 1
ATOM 2392 C C . TYR A 1 318 ? 19.812 3.75 1.46 1 97.25 318 TYR A C 1
ATOM 2394 O O . TYR A 1 318 ? 20.422 4.812 1.645 1 97.25 318 TYR A O 1
ATOM 2402 N N . GLY A 1 319 ? 19 3.549 0.43 1 95.19 319 GLY A N 1
ATOM 2403 C CA . GLY A 1 319 ? 18.953 4.488 -0.681 1 95.19 319 GLY A CA 1
ATOM 2404 C C . GLY A 1 319 ? 17.938 5.598 -0.492 1 95.19 319 GLY A C 1
ATOM 2405 O O . GLY A 1 319 ? 17.703 6.383 -1.41 1 95.19 319 GLY A O 1
ATOM 2406 N N . MET A 1 320 ? 17.375 5.75 0.693 1 97.19 320 MET A N 1
ATOM 2407 C CA . MET A 1 320 ? 16.312 6.723 0.942 1 97.19 320 MET A CA 1
ATOM 2408 C C . MET A 1 320 ? 16.891 8.078 1.321 1 97.19 320 MET A C 1
ATOM 2410 O O . MET A 1 320 ? 16.891 8.461 2.494 1 97.19 320 MET A O 1
ATOM 2414 N N . ASP A 1 321 ? 17.312 8.93 0.407 1 96.56 321 ASP A N 1
ATOM 2415 C CA . ASP A 1 321 ? 17.969 10.203 0.673 1 96.56 321 ASP A CA 1
ATOM 2416 C C . ASP A 1 321 ? 16.969 11.352 0.656 1 96.56 321 ASP A C 1
ATOM 2418 O O . ASP A 1 321 ? 15.812 11.172 0.259 1 96.56 321 ASP A O 1
ATOM 2422 N N . GLY A 1 322 ? 17.391 12.453 1.093 1 96.38 322 GLY A N 1
ATOM 2423 C CA . GLY A 1 322 ? 16.594 13.672 1.05 1 96.38 322 GLY A CA 1
ATOM 2424 C C . GLY A 1 322 ? 15.422 13.648 2.016 1 96.38 322 GLY A C 1
ATOM 2425 O O . GLY A 1 322 ? 15.594 13.344 3.197 1 96.38 322 GLY A O 1
ATOM 2426 N N . THR A 1 323 ? 14.266 13.992 1.51 1 96.81 323 THR A N 1
ATOM 2427 C CA . THR A 1 323 ? 13.086 14.086 2.359 1 96.81 323 THR A CA 1
ATOM 2428 C C . THR A 1 323 ? 12.219 12.844 2.219 1 96.81 323 THR A C 1
ATOM 2430 O O . THR A 1 323 ? 11.039 12.852 2.596 1 96.81 323 THR A O 1
ATOM 2433 N N . THR A 1 324 ? 12.781 11.727 1.707 1 97.44 324 THR A N 1
ATOM 2434 C CA . THR A 1 324 ? 12.031 10.5 1.464 1 97.44 324 THR A CA 1
ATOM 2435 C C . THR A 1 324 ? 11.633 9.844 2.781 1 97.44 324 THR A C 1
ATOM 2437 O O . THR A 1 324 ? 12.445 9.734 3.701 1 97.44 324 THR A O 1
ATOM 2440 N N . SER A 1 325 ? 10.398 9.484 2.936 1 98.5 325 SER A N 1
ATOM 2441 C CA . SER A 1 325 ? 9.938 8.578 3.986 1 98.5 325 SER A CA 1
ATOM 2442 C C . SER A 1 325 ? 9.805 7.148 3.469 1 98.5 325 SER A C 1
ATOM 2444 O O . SER A 1 325 ? 9.641 6.93 2.268 1 98.5 325 SER A O 1
ATOM 2446 N N . ALA A 1 326 ? 9.938 6.223 4.387 1 98.81 326 ALA A N 1
ATOM 2447 C CA . ALA A 1 326 ? 9.875 4.82 3.99 1 98.81 326 ALA A CA 1
ATOM 2448 C C . ALA A 1 326 ? 9.477 3.934 5.168 1 98.81 326 ALA A C 1
ATOM 2450 O O . ALA A 1 326 ? 9.773 4.258 6.32 1 98.81 326 ALA A O 1
ATOM 2451 N N . LEU A 1 327 ? 8.828 2.873 4.875 1 98.88 327 LEU A N 1
ATOM 2452 C CA . LEU A 1 327 ? 8.547 1.809 5.832 1 98.88 327 LEU A CA 1
ATOM 2453 C C . LEU A 1 327 ? 8.836 0.441 5.223 1 98.88 327 LEU A C 1
ATOM 2455 O O . LEU A 1 327 ? 8.375 0.135 4.121 1 98.88 327 LEU A O 1
ATOM 2459 N N . SER A 1 328 ? 9.672 -0.324 5.887 1 98.81 328 SER A N 1
ATOM 2460 C CA . SER A 1 328 ? 9.922 -1.724 5.559 1 98.81 328 SER A CA 1
ATOM 2461 C C . SER A 1 328 ? 9.266 -2.656 6.57 1 98.81 328 SER A C 1
ATOM 2463 O O . SER A 1 328 ? 9.422 -2.479 7.777 1 98.81 328 SER A O 1
ATOM 2465 N N . VAL A 1 329 ? 8.539 -3.596 6.094 1 98.75 329 VAL A N 1
ATOM 2466 C CA . VAL A 1 329 ? 7.828 -4.551 6.938 1 98.75 329 VAL A CA 1
ATOM 2467 C C . VAL A 1 329 ? 8.258 -5.973 6.586 1 98.75 329 VAL A C 1
ATOM 2469 O O . VAL A 1 329 ? 8.18 -6.383 5.426 1 98.75 329 VAL A O 1
ATOM 2472 N N . TRP A 1 330 ? 8.766 -6.715 7.547 1 98.25 330 TRP A N 1
ATOM 2473 C CA . TRP A 1 330 ? 9.109 -8.125 7.383 1 98.25 330 TRP A CA 1
ATOM 2474 C C . TRP A 1 330 ? 7.973 -9.016 7.871 1 98.25 330 TRP A C 1
ATOM 2476 O O . TRP A 1 330 ? 7.543 -8.914 9.023 1 98.25 330 TRP A O 1
ATOM 2486 N N . THR A 1 331 ? 7.5 -9.891 7.023 1 97.38 331 THR A N 1
ATOM 2487 C CA . THR A 1 331 ? 6.406 -10.797 7.359 1 97.38 331 THR A CA 1
ATOM 2488 C C . THR A 1 331 ? 6.805 -12.242 7.102 1 97.38 331 THR A C 1
ATOM 2490 O O . THR A 1 331 ? 7.84 -12.508 6.488 1 97.38 331 THR A O 1
ATOM 2493 N N . ASP A 1 332 ? 6.012 -13.156 7.547 1 96.38 332 ASP A N 1
ATOM 2494 C CA . ASP A 1 332 ? 6.336 -14.57 7.445 1 96.38 332 ASP A CA 1
ATOM 2495 C C . ASP A 1 332 ? 6.07 -15.102 6.039 1 96.38 332 ASP A C 1
ATOM 2497 O O . ASP A 1 332 ? 6.828 -15.922 5.523 1 96.38 332 ASP A O 1
ATOM 2501 N N . TYR A 1 333 ? 5.094 -14.578 5.344 1 96.81 333 TYR A N 1
ATOM 2502 C CA . TYR A 1 333 ? 4.777 -15.148 4.039 1 96.81 333 TYR A CA 1
ATOM 2503 C C . TYR A 1 333 ? 5.34 -14.289 2.916 1 96.81 333 TYR A C 1
ATOM 2505 O O . TYR A 1 333 ? 5.648 -14.789 1.831 1 96.81 333 TYR A O 1
ATOM 2513 N N . LEU A 1 334 ? 5.52 -12.984 3.1 1 96.12 334 LEU A N 1
ATOM 2514 C CA . LEU A 1 334 ? 5.832 -12.078 1.998 1 96.12 334 LEU A CA 1
ATOM 2515 C C . LEU A 1 334 ? 7.258 -11.555 2.119 1 96.12 334 LEU A C 1
ATOM 2517 O O . LEU A 1 334 ? 7.699 -10.75 1.294 1 96.12 334 LEU A O 1
ATOM 2521 N N . GLY A 1 335 ? 7.965 -11.977 3.127 1 95.81 335 GLY A N 1
ATOM 2522 C CA . GLY A 1 335 ? 9.281 -11.391 3.311 1 95.81 335 GLY A CA 1
ATOM 2523 C C . GLY A 1 335 ? 9.234 -9.906 3.611 1 95.81 335 GLY A C 1
ATOM 2524 O O . GLY A 1 335 ? 8.391 -9.453 4.383 1 95.81 335 GLY A O 1
ATOM 2525 N N . CYS A 1 336 ? 10.148 -9.133 3.016 1 97.88 336 CYS A N 1
ATOM 2526 C CA . CYS A 1 336 ? 10.25 -7.703 3.303 1 97.88 336 CYS A CA 1
ATOM 2527 C C . CYS A 1 336 ? 9.57 -6.879 2.215 1 97.88 336 CYS A C 1
ATOM 2529 O O . CYS A 1 336 ? 9.891 -7.023 1.032 1 97.88 336 CYS A O 1
ATOM 2531 N N . VAL A 1 337 ? 8.641 -6.09 2.598 1 98.56 337 VAL A N 1
ATOM 2532 C CA .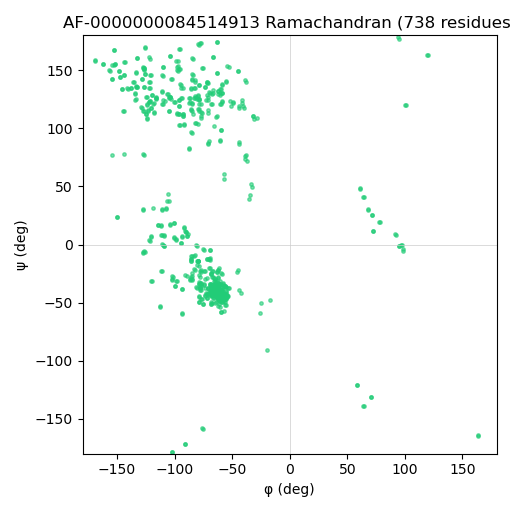 VAL A 1 337 ? 7.973 -5.129 1.728 1 98.56 337 VAL A CA 1
ATOM 2533 C C . VAL A 1 337 ? 8.359 -3.709 2.131 1 98.56 337 VAL A C 1
ATOM 2535 O O . VAL A 1 337 ? 8.328 -3.363 3.314 1 98.56 337 VAL A O 1
ATOM 2538 N N . THR A 1 338 ? 8.734 -2.906 1.16 1 98.75 338 THR A N 1
ATOM 2539 C CA . THR A 1 338 ? 9.086 -1.519 1.445 1 98.75 338 THR A CA 1
ATOM 2540 C C . THR A 1 338 ? 8.203 -0.563 0.641 1 98.75 338 THR A C 1
ATOM 2542 O O . THR A 1 338 ? 7.953 -0.792 -0.544 1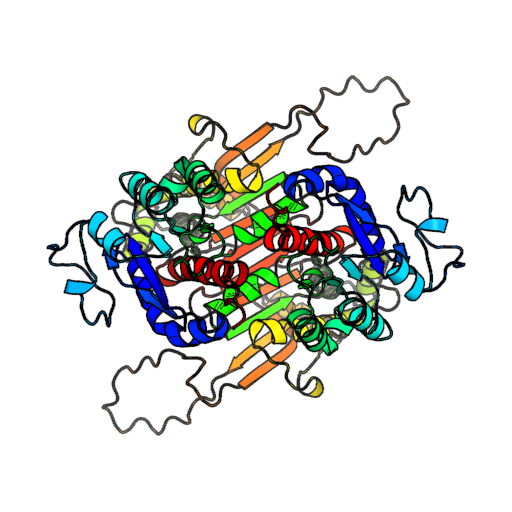 98.75 338 THR A O 1
ATOM 2545 N N . ILE A 1 339 ? 7.707 0.443 1.283 1 98.81 339 ILE A N 1
ATOM 2546 C CA . ILE A 1 339 ? 6.977 1.545 0.665 1 98.81 339 ILE A CA 1
ATOM 2547 C C . ILE A 1 339 ? 7.703 2.861 0.936 1 98.81 339 ILE A C 1
ATOM 2549 O O . ILE A 1 339 ? 8.078 3.146 2.074 1 98.81 339 ILE A O 1
ATOM 2553 N N . ASN A 1 340 ? 7.977 3.65 -0.116 1 98.62 340 ASN A N 1
ATOM 2554 C CA . ASN A 1 340 ? 8.664 4.914 0.115 1 98.62 340 ASN A CA 1
ATOM 2555 C C . ASN A 1 340 ? 8.156 6.012 -0.813 1 98.62 340 ASN A C 1
ATOM 2557 O O . ASN A 1 340 ? 7.523 5.727 -1.831 1 98.62 340 ASN A O 1
ATOM 2561 N N . GLY A 1 341 ? 8.305 7.207 -0.476 1 98.25 341 GLY A N 1
ATOM 2562 C CA . GLY A 1 341 ? 7.875 8.398 -1.188 1 98.25 341 GLY A CA 1
ATOM 2563 C C . GLY A 1 341 ? 7.871 9.641 -0.319 1 98.25 341 GLY A C 1
ATOM 2564 O O . GLY A 1 341 ? 8.461 9.656 0.762 1 98.25 341 GLY A O 1
ATOM 2565 N N . PRO A 1 342 ? 7.195 10.664 -0.796 1 95.88 342 PRO A N 1
ATOM 2566 C CA . PRO A 1 342 ? 7.117 11.883 0.009 1 95.88 342 PRO A CA 1
ATOM 2567 C C . PRO A 1 342 ? 6.309 11.695 1.291 1 95.88 342 PRO A C 1
ATOM 2569 O O . PRO A 1 342 ? 5.176 11.211 1.244 1 95.88 342 PRO A O 1
ATOM 2572 N N . GLY A 1 343 ? 6.902 12.109 2.395 1 93.12 343 GLY A N 1
ATOM 2573 C CA . GLY A 1 343 ? 6.277 11.836 3.678 1 93.12 343 GLY A CA 1
ATOM 2574 C C . GLY A 1 343 ? 5.758 13.086 4.367 1 93.12 343 GLY A C 1
ATOM 2575 O O . GLY A 1 343 ? 5.414 13.047 5.551 1 93.12 343 GLY A O 1
ATOM 2576 N N . ALA A 1 344 ? 5.785 14.234 3.645 1 92.12 344 ALA A N 1
ATOM 2577 C CA . ALA A 1 344 ? 5.301 15.492 4.211 1 92.12 344 ALA A CA 1
ATOM 2578 C C . ALA A 1 344 ? 4.801 16.438 3.115 1 92.12 344 ALA A C 1
ATOM 2580 O O . ALA A 1 344 ? 4.973 16.156 1.925 1 92.12 344 ALA A O 1
ATOM 2581 N N . GLY A 1 345 ? 4.105 17.469 3.645 1 92.94 345 GLY A N 1
ATOM 2582 C CA . GLY A 1 345 ? 3.635 18.5 2.727 1 92.94 345 GLY A CA 1
ATOM 2583 C C . GLY A 1 345 ? 2.125 18.656 2.729 1 92.94 345 GLY A C 1
ATOM 2584 O O . GLY A 1 345 ? 1.402 17.734 3.123 1 92.94 345 GLY A O 1
ATOM 2585 N N . MET A 1 346 ? 1.694 19.734 2.213 1 94.38 346 MET A N 1
ATOM 2586 C CA . MET A 1 346 ? 0.276 20.078 2.197 1 94.38 346 MET A CA 1
ATOM 2587 C C . MET A 1 346 ? -0.533 19.031 1.443 1 94.38 346 MET A C 1
ATOM 2589 O O . MET A 1 346 ? -1.369 18.344 2.033 1 94.38 346 MET A O 1
ATOM 2593 N N . TYR A 1 347 ? -0.205 18.812 0.203 1 96.94 347 TYR A N 1
ATOM 2594 C CA . TYR A 1 347 ? -1.043 17.984 -0.665 1 96.94 347 TYR A CA 1
ATOM 2595 C C . TYR A 1 347 ? -0.786 16.5 -0.429 1 96.94 347 TYR A C 1
ATOM 2597 O O . TYR A 1 347 ? -1.723 15.703 -0.392 1 96.94 347 TYR A O 1
ATOM 2605 N N . PRO A 1 348 ? 0.491 16.109 -0.171 1 97.56 348 PRO A N 1
ATOM 2606 C CA . PRO A 1 348 ? 0.676 14.695 0.192 1 97.56 348 PRO A CA 1
ATOM 2607 C C . PRO A 1 348 ? -0.148 14.289 1.411 1 97.56 348 PRO A C 1
ATOM 2609 O O . PRO A 1 348 ? -0.811 13.25 1.394 1 97.56 348 PRO A O 1
ATOM 2612 N N . THR A 1 349 ? -0.185 15.109 2.434 1 97.88 349 THR A N 1
ATOM 2613 C CA . THR A 1 349 ? -0.934 14.773 3.641 1 97.88 349 THR A CA 1
ATOM 2614 C C . THR A 1 349 ? -2.436 14.867 3.387 1 97.88 349 THR A C 1
ATOM 2616 O O . THR A 1 349 ? -3.184 13.945 3.705 1 97.88 349 THR A O 1
ATOM 2619 N N . ALA A 1 350 ? -2.844 15.969 2.727 1 98.38 350 ALA A N 1
ATOM 2620 C CA . ALA A 1 350 ? -4.266 16.203 2.471 1 98.38 350 ALA A CA 1
ATOM 2621 C C . ALA A 1 350 ? -4.84 15.117 1.566 1 98.38 350 ALA A C 1
ATOM 2623 O O . ALA A 1 350 ? -5.984 14.688 1.747 1 98.38 350 ALA A O 1
ATOM 2624 N N . SER A 1 351 ? -4.078 14.703 0.6 1 98.31 351 SER A N 1
ATOM 2625 C CA . SER A 1 351 ? -4.574 13.68 -0.32 1 98.31 351 SER A CA 1
ATOM 2626 C C . SER A 1 351 ? -4.785 12.352 0.393 1 98.31 351 SER A C 1
ATOM 2628 O O . SER A 1 351 ? -5.695 11.594 0.047 1 98.31 351 SER A O 1
ATOM 2630 N N . GLY A 1 352 ? -3.881 12.062 1.379 1 98.44 352 GLY A N 1
ATOM 2631 C CA . GLY A 1 352 ? -4.105 10.875 2.189 1 98.44 352 GLY A CA 1
ATOM 2632 C C . GLY A 1 352 ? -5.43 10.898 2.932 1 98.44 352 GLY A C 1
ATOM 2633 O O . GLY A 1 352 ? -6.113 9.883 3.027 1 98.44 352 GLY A O 1
ATOM 2634 N N . MET A 1 353 ? -5.797 12.047 3.426 1 98.75 353 MET A N 1
ATOM 2635 C CA . MET A 1 353 ? -7.07 12.211 4.121 1 98.75 353 MET A CA 1
ATOM 2636 C C . MET A 1 353 ? -8.242 12.055 3.158 1 98.75 353 MET A C 1
ATOM 2638 O O . MET A 1 353 ? -9.219 11.375 3.467 1 98.75 353 MET A O 1
ATOM 2642 N N . MET A 1 354 ? -8.094 12.641 1.999 1 98.69 354 MET A N 1
ATOM 2643 C CA . MET A 1 354 ? -9.156 12.586 1.003 1 98.69 354 MET A CA 1
ATOM 2644 C C . MET A 1 354 ? -9.312 11.172 0.453 1 98.69 354 MET A C 1
ATOM 2646 O O . MET A 1 354 ? -10.414 10.742 0.127 1 98.69 354 MET A O 1
ATOM 2650 N N . GLU A 1 355 ? -8.211 10.484 0.351 1 98.25 355 GLU A N 1
ATOM 2651 C CA . GLU A 1 355 ? -8.273 9.086 -0.059 1 98.25 355 GLU A CA 1
ATOM 2652 C C . GLU A 1 355 ? -9.031 8.242 0.961 1 98.25 355 GLU A C 1
ATOM 2654 O O . GLU A 1 355 ? -9.844 7.391 0.59 1 98.25 355 GLU A O 1
ATOM 2659 N N . ASP A 1 356 ? -8.734 8.469 2.244 1 98.31 356 ASP A N 1
ATOM 2660 C CA . ASP A 1 356 ? -9.508 7.777 3.275 1 98.31 356 ASP A CA 1
ATOM 2661 C C . ASP A 1 356 ? -11 8.008 3.092 1 98.31 356 ASP A C 1
ATOM 2663 O O . ASP A 1 356 ? -11.789 7.062 3.139 1 98.31 356 ASP A O 1
ATOM 2667 N N . TYR A 1 357 ? -11.344 9.25 2.82 1 98.12 357 TYR A N 1
ATOM 2668 C CA . TYR A 1 357 ? -12.75 9.57 2.598 1 98.12 357 TYR A CA 1
ATOM 2669 C C . TYR A 1 357 ? -13.312 8.766 1.432 1 98.12 357 TYR A C 1
ATOM 2671 O O . TYR A 1 357 ? -14.344 8.094 1.569 1 98.12 357 TYR A O 1
ATOM 2679 N N . ALA A 1 358 ? -12.641 8.766 0.34 1 97.62 358 ALA A N 1
ATOM 2680 C CA . ALA A 1 358 ? -13.148 8.164 -0.89 1 97.62 358 ALA A CA 1
ATOM 2681 C C . ALA A 1 358 ? -13.25 6.645 -0.759 1 97.62 358 ALA A C 1
ATOM 2683 O O . ALA A 1 358 ? -14.242 6.043 -1.165 1 97.62 358 ALA A O 1
ATOM 2684 N N . VAL A 1 359 ? -12.234 6.035 -0.175 1 95.69 359 VAL A N 1
ATOM 2685 C CA . VAL A 1 359 ? -12.188 4.586 -0.031 1 95.69 359 VAL A CA 1
ATOM 2686 C C . VAL A 1 359 ? -13.328 4.113 0.86 1 95.69 359 VAL A C 1
ATOM 2688 O O . VAL A 1 359 ? -14.039 3.162 0.52 1 95.69 359 VAL A O 1
ATOM 2691 N N . TRP A 1 360 ? -13.547 4.812 1.941 1 92.31 360 TRP A N 1
ATOM 2692 C CA . TRP A 1 360 ? -14.562 4.359 2.891 1 92.31 360 TRP A CA 1
ATOM 2693 C C . TRP A 1 360 ? -15.961 4.715 2.402 1 92.31 360 TRP A C 1
ATOM 2695 O O . TRP A 1 360 ? -16.922 3.973 2.65 1 92.31 360 TRP A O 1
ATOM 2705 N N . MET A 1 361 ? -16.094 5.875 1.708 1 93.12 361 MET A N 1
ATOM 2706 C CA . MET A 1 361 ? -17.359 6.188 1.065 1 93.12 361 MET A CA 1
ATOM 2707 C C . MET A 1 361 ? -17.734 5.113 0.048 1 93.12 361 MET A C 1
ATOM 2709 O O . MET A 1 361 ? -18.891 4.684 -0.015 1 93.12 361 MET A O 1
ATOM 2713 N N . HIS A 1 362 ? -16.797 4.672 -0.688 1 92.19 362 HIS A N 1
ATOM 2714 C CA . HIS A 1 362 ? -17.031 3.637 -1.691 1 92.19 362 HIS A CA 1
ATOM 2715 C C . HIS A 1 362 ? -17.422 2.316 -1.041 1 92.19 362 HIS A C 1
ATOM 2717 O O . HIS A 1 362 ? -18.328 1.631 -1.518 1 92.19 362 HIS A O 1
ATOM 2723 N N . ALA A 1 363 ? -16.797 2.004 0.058 1 87.44 363 ALA A N 1
ATOM 2724 C CA . ALA A 1 363 ? -17.016 0.718 0.718 1 87.44 363 ALA A CA 1
ATOM 2725 C C . ALA A 1 363 ? -18.328 0.706 1.479 1 87.44 363 ALA A C 1
ATOM 2727 O O . ALA A 1 363 ? -19.031 -0.309 1.505 1 87.44 363 ALA A O 1
ATOM 2728 N N . TYR A 1 364 ? -18.703 1.853 2.086 1 85 364 TYR A N 1
ATOM 2729 C CA . TYR A 1 364 ? -19.797 1.854 3.053 1 85 364 TYR A CA 1
ATOM 2730 C C . TYR A 1 364 ? -20.984 2.664 2.537 1 85 364 TYR A C 1
ATOM 2732 O O . TYR A 1 364 ? -21.875 3.043 3.311 1 85 364 TYR A O 1
ATOM 2740 N N . LYS A 1 365 ? -20.984 2.906 1.301 1 85.5 365 LYS A N 1
ATOM 2741 C CA . LYS A 1 365 ? -22.109 3.65 0.754 1 85.5 365 LYS A CA 1
ATOM 2742 C C . LYS A 1 365 ? -23.422 2.916 1.008 1 85.5 365 LYS A C 1
ATOM 2744 O O . LYS A 1 365 ? -23.531 1.708 0.784 1 85.5 365 LYS A O 1
ATOM 2749 N N . ARG A 1 366 ? -24.375 3.695 1.544 1 80 366 ARG A N 1
ATOM 2750 C CA . ARG A 1 366 ? -25.703 3.141 1.747 1 80 366 ARG A CA 1
ATOM 2751 C C . ARG A 1 366 ? -26.422 2.949 0.418 1 80 366 ARG A C 1
ATOM 2753 O O . ARG A 1 366 ? -26.297 3.777 -0.487 1 80 366 ARG A O 1
ATOM 2760 N N . ALA A 1 367 ? -26.953 1.675 0.248 1 66.06 367 ALA A N 1
ATOM 2761 C CA . ALA A 1 367 ? -27.781 1.417 -0.936 1 66.06 367 ALA A CA 1
ATOM 2762 C C . ALA A 1 367 ? -29.016 2.309 -0.953 1 66.06 367 ALA A C 1
ATOM 2764 O O . ALA A 1 367 ? -29.578 2.607 0.098 1 66.06 367 ALA A O 1
ATOM 2765 N N . ALA A 1 368 ? -29.188 3.139 -2.02 1 55.5 368 ALA A N 1
ATOM 2766 C CA . ALA A 1 368 ? -30.438 3.879 -2.139 1 55.5 368 ALA A CA 1
ATOM 2767 C C . ALA A 1 368 ? -31.641 2.955 -1.966 1 55.5 368 ALA A C 1
ATOM 2769 O O . ALA A 1 368 ? -31.609 1.803 -2.408 1 55.5 368 ALA A O 1
ATOM 2770 N N . PRO A 1 369 ? -32.5 3.281 -0.956 1 45.84 369 PRO A N 1
ATOM 2771 C CA . PRO A 1 369 ? -33.688 2.447 -0.939 1 45.84 369 PRO A CA 1
ATOM 2772 C C . PRO A 1 369 ? -34.281 2.244 -2.33 1 45.84 369 PRO A C 1
ATOM 2774 O O . PRO A 1 369 ? -34.188 3.125 -3.186 1 45.84 369 PRO A O 1
ATOM 2777 N N . ALA A 1 370 ? -34.281 0.905 -2.68 1 35.19 370 ALA A N 1
ATOM 2778 C CA . ALA A 1 370 ? -35 0.662 -3.92 1 35.19 370 ALA A CA 1
ATOM 2779 C C . ALA A 1 370 ? -36.281 1.485 -3.969 1 35.19 370 ALA A C 1
ATOM 2781 O O . ALA A 1 370 ? -37.062 1.493 -3.012 1 35.19 370 ALA A O 1
ATOM 2782 N N . ALA A 1 371 ? -36.406 2.27 -5.039 1 28.91 371 ALA A N 1
ATOM 2783 C CA . ALA A 1 371 ? -37.719 2.883 -5.262 1 28.91 371 ALA A CA 1
ATOM 2784 C C . ALA A 1 371 ? -38.781 1.824 -5.555 1 28.91 371 ALA A C 1
ATOM 2786 O O . ALA A 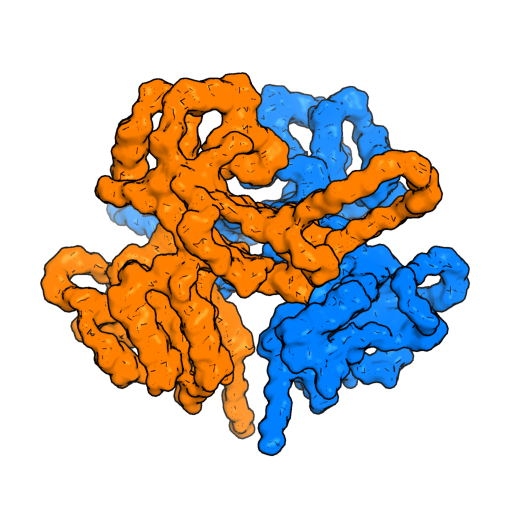1 371 ? -38.562 0.919 -6.363 1 28.91 371 ALA A O 1
ATOM 2787 N N . MET B 1 1 ? -21.812 -20.484 13.688 1 62.59 1 MET B N 1
ATOM 2788 C CA . MET B 1 1 ? -20.969 -19.438 13.117 1 62.59 1 MET B CA 1
ATOM 2789 C C . MET B 1 1 ? -20.781 -19.656 11.617 1 62.59 1 MET B C 1
ATOM 2791 O O . MET B 1 1 ? -20.859 -20.781 11.133 1 62.59 1 MET B O 1
ATOM 2795 N N . PRO B 1 2 ? -20.859 -18.5 10.695 1 83.94 2 PRO B N 1
ATOM 2796 C CA . PRO B 1 2 ? -21 -18.75 9.258 1 83.94 2 PRO B CA 1
ATOM 2797 C C . PRO B 1 2 ? -19.75 -19.391 8.648 1 83.94 2 PRO B C 1
ATOM 2799 O O . PRO B 1 2 ? -18.625 -19.078 9.039 1 83.94 2 PRO B O 1
ATOM 2802 N N . ILE B 1 3 ? -19.969 -20.578 8.062 1 93 3 ILE B N 1
ATOM 2803 C CA . ILE B 1 3 ? -18.938 -21.25 7.273 1 93 3 ILE B CA 1
ATOM 2804 C C . ILE B 1 3 ? -18.891 -20.656 5.871 1 93 3 ILE B C 1
ATOM 2806 O O . ILE B 1 3 ? -19.922 -20.484 5.223 1 93 3 ILE B O 1
ATOM 2810 N N . VAL B 1 4 ? -17.688 -20.234 5.555 1 96.81 4 VAL B N 1
ATOM 2811 C CA . VAL B 1 4 ? -17.453 -19.797 4.184 1 96.81 4 VAL B CA 1
ATOM 2812 C C . VAL B 1 4 ? -16.844 -20.938 3.373 1 96.81 4 VAL B C 1
ATOM 2814 O O . VAL B 1 4 ? -15.719 -21.359 3.635 1 96.81 4 VAL B O 1
ATOM 2817 N N . ARG B 1 5 ? -17.562 -21.453 2.447 1 97.19 5 ARG B N 1
ATOM 2818 C CA . ARG B 1 5 ? -17.109 -22.562 1.615 1 97.19 5 ARG B CA 1
ATOM 2819 C C . ARG B 1 5 ? -16.297 -22.062 0.423 1 97.19 5 ARG B C 1
ATOM 2821 O O . ARG B 1 5 ? -16.844 -21.359 -0.445 1 97.19 5 ARG B O 1
ATOM 2828 N N . GLY B 1 6 ? -15.008 -22.438 0.384 1 97.88 6 GLY B N 1
ATOM 2829 C CA . GLY B 1 6 ? -14.117 -22.031 -0.695 1 97.88 6 GLY B CA 1
ATOM 2830 C C . GLY B 1 6 ? -13.727 -23.172 -1.604 1 97.88 6 GLY B C 1
ATOM 2831 O O . GLY B 1 6 ? -13.68 -24.328 -1.173 1 97.88 6 GLY B O 1
ATOM 2832 N N . ALA B 1 7 ? -13.43 -22.844 -2.828 1 98.5 7 ALA B N 1
ATOM 2833 C CA . ALA B 1 7 ? -12.852 -23.781 -3.781 1 98.5 7 ALA B CA 1
ATOM 2834 C C . ALA B 1 7 ? -11.57 -23.219 -4.395 1 98.5 7 ALA B C 1
ATOM 2836 O O . ALA B 1 7 ? -11.391 -22.016 -4.484 1 98.5 7 ALA B O 1
ATOM 2837 N N . ILE B 1 8 ? -10.695 -24.125 -4.777 1 98.06 8 ILE B N 1
ATOM 2838 C CA . ILE B 1 8 ? -9.469 -23.75 -5.465 1 98.06 8 ILE B CA 1
ATOM 2839 C C . ILE B 1 8 ? -9.469 -24.328 -6.875 1 98.06 8 ILE B C 1
ATOM 2841 O O . ILE B 1 8 ? -9.797 -25.5 -7.07 1 98.06 8 ILE B O 1
ATOM 2845 N N . ILE B 1 9 ? -9.289 -23.469 -7.824 1 98.25 9 ILE B N 1
ATOM 2846 C CA . ILE B 1 9 ? -9.055 -23.938 -9.188 1 98.25 9 ILE B CA 1
ATOM 2847 C C . ILE B 1 9 ? -7.559 -23.938 -9.484 1 98.25 9 ILE B C 1
ATOM 2849 O O . ILE B 1 9 ? -6.938 -22.875 -9.594 1 98.25 9 ILE B O 1
ATOM 2853 N N . GLY B 1 10 ? -6.992 -25.109 -9.648 1 95.38 10 GLY B N 1
ATOM 2854 C CA . GLY B 1 10 ? -5.559 -25.266 -9.82 1 95.38 10 GLY B CA 1
ATOM 2855 C C . GLY B 1 10 ? -4.848 -25.703 -8.555 1 95.38 10 GLY B C 1
ATOM 2856 O O . GLY B 1 10 ? -4.848 -24.984 -7.559 1 95.38 10 GLY B O 1
ATOM 2857 N N . ALA B 1 11 ? -4.199 -26.828 -8.586 1 92.56 11 ALA B N 1
ATOM 2858 C CA . ALA B 1 11 ? -3.504 -27.375 -7.422 1 92.56 11 ALA B CA 1
ATOM 2859 C C . ALA B 1 11 ? -1.992 -27.328 -7.621 1 92.56 11 ALA B C 1
ATOM 2861 O O . ALA B 1 11 ? -1.281 -28.234 -7.18 1 92.56 11 ALA B O 1
ATOM 2862 N N . GLY B 1 12 ? -1.534 -26.328 -8.406 1 91.44 12 GLY B N 1
ATOM 2863 C CA . GLY B 1 12 ? -0.102 -26.109 -8.523 1 91.44 12 GLY B CA 1
ATOM 2864 C C . GLY B 1 12 ? 0.497 -25.422 -7.309 1 91.44 12 GLY B C 1
ATOM 2865 O O . GLY B 1 12 ? -0.069 -25.484 -6.215 1 91.44 12 GLY B O 1
ATOM 2866 N N . THR B 1 13 ? 1.612 -24.812 -7.484 1 91.44 13 THR B N 1
ATOM 2867 C CA . THR B 1 13 ? 2.385 -24.203 -6.414 1 91.44 13 THR B CA 1
ATOM 2868 C C . THR B 1 13 ? 1.544 -23.172 -5.664 1 91.44 13 THR B C 1
ATOM 2870 O O . THR B 1 13 ? 1.434 -23.219 -4.438 1 91.44 13 THR B O 1
ATOM 2873 N N . VAL B 1 14 ? 0.871 -22.281 -6.367 1 95.69 14 VAL B N 1
ATOM 2874 C CA . VAL B 1 14 ? 0.102 -21.203 -5.75 1 95.69 14 VAL B CA 1
ATOM 2875 C C . VAL B 1 14 ? -1.174 -21.766 -5.133 1 95.69 14 VAL B C 1
ATOM 2877 O O . VAL B 1 14 ? -1.546 -21.391 -4.016 1 95.69 14 VAL B O 1
ATOM 2880 N N . GLY B 1 15 ? -1.871 -22.672 -5.855 1 96.25 15 GLY B N 1
ATOM 2881 C CA . GLY B 1 15 ? -3.064 -23.281 -5.301 1 96.25 15 GLY B CA 1
ATOM 2882 C C . GLY B 1 15 ? -2.807 -24.031 -4 1 96.25 15 GLY B C 1
ATOM 2883 O O . GLY B 1 15 ? -3.592 -23.922 -3.057 1 96.25 15 GLY B O 1
ATOM 2884 N N . GLN B 1 16 ? -1.729 -24.703 -3.953 1 94.88 16 GLN B N 1
ATOM 2885 C CA . GLN B 1 16 ? -1.342 -25.391 -2.725 1 94.88 16 GLN B CA 1
ATOM 2886 C C . GLN B 1 16 ? -1.031 -24.406 -1.612 1 94.88 16 GLN B C 1
ATOM 2888 O O . GLN B 1 16 ? -1.343 -24.641 -0.446 1 94.88 16 GLN B O 1
ATOM 2893 N N . GLY B 1 17 ? -0.415 -23.297 -2.002 1 96.19 17 GLY B N 1
ATOM 2894 C CA . GLY B 1 17 ? -0.167 -22.25 -1.035 1 96.19 17 GLY B CA 1
ATOM 2895 C C . GLY B 1 17 ? -1.438 -21.703 -0.411 1 96.19 17 GLY B C 1
ATOM 2896 O O . GLY B 1 17 ? -1.487 -21.453 0.797 1 96.19 17 GLY B O 1
ATOM 2897 N N . VAL B 1 18 ? -2.428 -21.516 -1.236 1 97.69 18 VAL B N 1
ATOM 2898 C CA . VAL B 1 18 ? -3.713 -21.031 -0.747 1 97.69 18 VAL B CA 1
ATOM 2899 C C . VAL B 1 18 ? -4.297 -22.016 0.252 1 97.69 18 VAL B C 1
ATOM 2901 O O . VAL B 1 18 ? -4.738 -21.641 1.337 1 97.69 18 VAL B O 1
ATOM 2904 N N . TYR B 1 19 ? -4.254 -23.281 -0.093 1 96.31 19 TYR B N 1
ATOM 2905 C CA . TYR B 1 19 ? -4.758 -24.312 0.804 1 96.31 19 TYR B CA 1
ATOM 2906 C C . TYR B 1 19 ? -3.996 -24.312 2.123 1 96.31 19 TYR B C 1
ATOM 2908 O O . TYR B 1 19 ? -4.602 -24.344 3.197 1 96.31 19 TYR B O 1
ATOM 2916 N N . ASN B 1 20 ? -2.682 -24.281 2.035 1 95.56 20 ASN B N 1
ATOM 2917 C CA . ASN B 1 20 ? -1.838 -24.297 3.225 1 95.56 20 ASN B CA 1
ATOM 2918 C C . ASN B 1 20 ? -2.158 -23.125 4.156 1 95.56 20 ASN B C 1
ATOM 2920 O O . ASN B 1 20 ? -2.332 -23.312 5.359 1 95.56 20 ASN B O 1
ATOM 2924 N N . ILE B 1 21 ? -2.293 -21.938 3.623 1 96.88 21 ILE B N 1
ATOM 2925 C CA . ILE B 1 21 ? -2.549 -20.766 4.441 1 96.88 21 ILE B CA 1
ATOM 2926 C C . ILE B 1 21 ? -3.945 -20.844 5.051 1 96.88 21 ILE B C 1
ATOM 2928 O O . ILE B 1 21 ? -4.145 -20.5 6.219 1 96.88 21 ILE B O 1
ATOM 2932 N N . ALA B 1 22 ? -4.902 -21.312 4.273 1 96.44 22 ALA B N 1
ATOM 2933 C CA . ALA B 1 22 ? -6.254 -21.484 4.793 1 96.44 22 ALA B CA 1
ATOM 2934 C C . ALA B 1 22 ? -6.258 -22.391 6.016 1 96.44 22 ALA B C 1
ATOM 2936 O O . ALA B 1 22 ? -7.023 -22.172 6.957 1 96.44 22 ALA B O 1
ATOM 2937 N N . GLN B 1 23 ? -5.383 -23.375 5.965 1 94.19 23 GLN B N 1
ATOM 2938 C CA . GLN B 1 23 ? -5.289 -24.297 7.086 1 94.19 23 GLN B CA 1
ATOM 2939 C C . GLN B 1 23 ? -4.488 -23.688 8.234 1 94.19 23 GLN B C 1
ATOM 2941 O O . GLN B 1 23 ? -4.93 -23.719 9.383 1 94.19 23 GLN B O 1
ATOM 2946 N N . GLN B 1 24 ? -3.354 -23.172 7.938 1 93.62 24 GLN B N 1
ATOM 2947 C CA . GLN B 1 24 ? -2.42 -22.656 8.938 1 93.62 24 GLN B CA 1
ATOM 2948 C C . GLN B 1 24 ? -3.02 -21.484 9.695 1 93.62 24 GLN B C 1
ATOM 2950 O O . GLN B 1 24 ? -2.768 -21.312 10.891 1 93.62 24 GLN B O 1
ATOM 2955 N N . ARG B 1 25 ? -3.801 -20.641 8.969 1 96.19 25 ARG B N 1
ATOM 2956 C CA . ARG B 1 25 ? -4.34 -19.422 9.562 1 96.19 25 ARG B CA 1
ATOM 2957 C C . ARG B 1 25 ? -5.82 -19.578 9.883 1 96.19 25 ARG B C 1
ATOM 2959 O O . ARG B 1 25 ? -6.516 -18.594 10.133 1 96.19 25 ARG B O 1
ATOM 2966 N N . ARG B 1 26 ? -6.305 -20.766 9.93 1 94.69 26 ARG B N 1
ATOM 2967 C CA . ARG B 1 26 ? -7.734 -21.047 10.047 1 94.69 26 ARG B CA 1
ATOM 2968 C C . ARG B 1 26 ? -8.336 -20.344 11.266 1 94.69 26 ARG B C 1
ATOM 2970 O O . ARG B 1 26 ? -9.273 -19.562 11.133 1 94.69 26 ARG B O 1
ATOM 2977 N N . GLU B 1 27 ? -7.777 -20.516 12.414 1 95.62 27 GLU B N 1
ATOM 2978 C CA . GLU B 1 27 ? -8.328 -19.984 13.664 1 95.62 27 GLU B CA 1
ATOM 2979 C C . GLU B 1 27 ? -8.156 -18.469 13.742 1 95.62 27 GLU B C 1
ATOM 2981 O O . GLU B 1 27 ? -9.07 -17.75 14.141 1 95.62 27 GLU B O 1
ATOM 2986 N N . GLU B 1 28 ? -6.996 -17.969 13.336 1 95.31 28 GLU B N 1
ATOM 2987 C CA . GLU B 1 28 ? -6.738 -16.531 13.375 1 95.31 28 GLU B CA 1
ATOM 2988 C C . GLU B 1 28 ? -7.676 -15.766 12.445 1 95.31 28 GLU B C 1
ATOM 2990 O O . GLU B 1 28 ? -8.219 -14.719 12.812 1 95.31 28 GLU B O 1
ATOM 2995 N N . LEU B 1 29 ? -7.84 -16.312 11.258 1 96 29 LEU B N 1
ATOM 2996 C CA . LEU B 1 29 ? -8.75 -15.695 10.305 1 96 29 LEU B CA 1
ATOM 2997 C C . LEU B 1 29 ? -10.18 -15.695 10.836 1 96 29 LEU B C 1
ATOM 2999 O O . LEU B 1 29 ? -10.891 -14.695 10.719 1 96 29 LEU B O 1
ATOM 3003 N N . LYS B 1 30 ? -10.547 -16.828 11.414 1 95.56 30 LYS B N 1
ATOM 3004 C CA . LYS B 1 30 ? -11.883 -16.938 12 1 95.56 30 LYS B CA 1
ATOM 3005 C C . LYS B 1 30 ? -12.125 -15.844 13.031 1 95.56 30 LYS B C 1
ATOM 3007 O O . LYS B 1 30 ? -13.156 -15.164 13 1 95.56 30 LYS B O 1
ATOM 3012 N N . GLN B 1 31 ? -11.188 -15.594 13.844 1 94.25 31 GLN B N 1
ATOM 3013 C CA . GLN B 1 31 ? -11.305 -14.586 14.898 1 94.25 31 GLN B CA 1
ATOM 3014 C C . GLN B 1 31 ? -11.352 -13.18 14.305 1 94.25 31 GLN B C 1
ATOM 3016 O O . GLN B 1 31 ? -12.195 -12.367 14.688 1 94.25 31 GLN B O 1
ATOM 3021 N N . LYS B 1 32 ? -10.531 -12.93 13.359 1 93.19 32 LYS B N 1
ATOM 3022 C CA . LYS B 1 32 ? -10.398 -11.594 12.789 1 93.19 32 LYS B CA 1
ATOM 3023 C C . LYS B 1 32 ? -11.586 -11.258 11.898 1 93.19 32 LYS B C 1
ATOM 3025 O O . LYS B 1 32 ? -11.883 -10.086 11.656 1 93.19 32 LYS B O 1
ATOM 3030 N N . LEU B 1 33 ? -12.234 -12.266 11.414 1 93.94 33 LEU B N 1
ATOM 3031 C CA . LEU B 1 33 ? -13.32 -12.039 10.461 1 93.94 33 LEU B CA 1
ATOM 3032 C C . LEU B 1 33 ? -14.672 -12.312 11.117 1 93.94 33 LEU B C 1
ATOM 3034 O O . LEU B 1 33 ? -15.594 -12.797 10.461 1 93.94 33 LEU B O 1
ATOM 3038 N N . GLY B 1 34 ? -14.797 -12.078 12.398 1 89.12 34 GLY B N 1
ATOM 3039 C CA . GLY B 1 34 ? -16.062 -12.102 13.117 1 89.12 34 GLY B CA 1
ATOM 3040 C C . GLY B 1 34 ? -16.625 -13.5 13.289 1 89.12 34 GLY B C 1
ATOM 3041 O O . GLY B 1 34 ? -17.844 -13.688 13.258 1 89.12 34 GLY B O 1
ATOM 3042 N N . GLY B 1 35 ? -15.758 -14.484 13.266 1 92.12 35 GLY B N 1
ATOM 3043 C CA . GLY B 1 35 ? -16.188 -15.844 13.531 1 92.12 35 GLY B CA 1
ATOM 3044 C C . GLY B 1 35 ? -16.422 -16.656 12.266 1 92.12 35 GLY B C 1
ATOM 3045 O O . GLY B 1 35 ? -16.703 -17.859 12.328 1 92.12 35 GLY B O 1
ATOM 3046 N N . ALA B 1 36 ? -16.328 -16.062 11.102 1 93.19 36 ALA B N 1
ATOM 3047 C CA . ALA B 1 36 ? -16.5 -16.766 9.836 1 93.19 36 ALA B CA 1
ATOM 3048 C C . ALA B 1 36 ? -15.312 -17.688 9.562 1 93.19 36 ALA B C 1
ATOM 3050 O O . ALA B 1 36 ? -14.156 -17.25 9.547 1 93.19 36 ALA B O 1
ATOM 3051 N N . GLU B 1 37 ? -15.617 -18.922 9.352 1 95.81 37 GLU B N 1
ATOM 3052 C CA . GLU B 1 37 ? -14.562 -19.906 9.109 1 95.81 37 GLU B CA 1
ATOM 3053 C C . GLU B 1 37 ? -14.484 -20.281 7.637 1 95.81 37 GLU B C 1
ATOM 3055 O O . GLU B 1 37 ? -15.477 -20.719 7.047 1 95.81 37 GLU B O 1
ATOM 3060 N N . LEU B 1 38 ? -13.297 -20.172 7.062 1 97.19 38 LEU B N 1
ATOM 3061 C CA . LEU B 1 38 ? -13.07 -20.562 5.676 1 97.19 38 LEU B CA 1
ATOM 3062 C C . LEU B 1 38 ? -12.727 -22.047 5.578 1 97.19 38 LEU B C 1
ATOM 3064 O O . LEU B 1 38 ? -11.773 -22.5 6.203 1 97.19 38 LEU B O 1
ATOM 3068 N N . VAL B 1 39 ? -13.492 -22.781 4.836 1 95.75 39 VAL B N 1
ATOM 3069 C CA . VAL B 1 39 ? -13.242 -24.203 4.613 1 95.75 39 VAL B CA 1
ATOM 3070 C C . VAL B 1 39 ? -13.133 -24.469 3.115 1 95.75 39 VAL B C 1
ATOM 3072 O O . VAL B 1 39 ? -14.07 -24.203 2.357 1 95.75 39 VAL B O 1
ATOM 3075 N N . ILE B 1 40 ? -11.969 -24.984 2.715 1 96.5 40 ILE B N 1
ATOM 3076 C CA . ILE B 1 40 ? -11.82 -25.406 1.323 1 96.5 40 ILE B CA 1
ATOM 3077 C C . ILE B 1 40 ? -12.523 -26.75 1.107 1 96.5 40 ILE B C 1
ATOM 3079 O O . ILE B 1 40 ? -12.117 -27.766 1.671 1 96.5 40 ILE B O 1
ATOM 3083 N N . VAL B 1 41 ? -13.477 -26.766 0.196 1 96.31 41 VAL B N 1
ATOM 3084 C CA . VAL B 1 41 ? -14.32 -27.938 0.102 1 96.31 41 VAL B CA 1
ATOM 3085 C C . VAL B 1 41 ? -14.047 -28.672 -1.208 1 96.31 41 VAL B C 1
ATOM 3087 O O . VAL B 1 41 ? -14.344 -29.859 -1.338 1 96.31 41 VAL B O 1
ATOM 3090 N N . LYS B 1 42 ? -13.523 -27.938 -2.156 1 96.75 42 LYS B N 1
ATOM 3091 C CA . LYS B 1 42 ? -13.18 -28.562 -3.434 1 96.75 42 LYS B CA 1
ATOM 3092 C C . LYS B 1 42 ? -11.914 -27.953 -4.023 1 96.75 42 LYS B C 1
ATOM 3094 O O . LYS B 1 42 ? -11.672 -26.75 -3.879 1 96.75 42 LYS B O 1
ATOM 3099 N N . ILE B 1 43 ? -11.164 -28.734 -4.676 1 96.69 43 ILE B N 1
ATOM 3100 C CA . ILE B 1 43 ? -10.008 -28.328 -5.477 1 96.69 43 ILE B CA 1
ATOM 3101 C C . ILE B 1 43 ? -10.117 -28.922 -6.875 1 96.69 43 ILE B C 1
ATOM 3103 O O . ILE B 1 43 ? -10.141 -30.156 -7.035 1 96.69 43 ILE B O 1
ATOM 3107 N N . LEU B 1 44 ? -10.203 -28.062 -7.848 1 96.88 44 LEU B N 1
ATOM 3108 C CA . LEU B 1 44 ? -10.305 -28.5 -9.234 1 96.88 44 LEU B CA 1
ATOM 3109 C C . LEU B 1 44 ? -8.922 -28.703 -9.836 1 96.88 44 LEU B C 1
ATOM 3111 O O . LEU B 1 44 ? -8.078 -27.812 -9.797 1 96.88 44 LEU B O 1
ATOM 3115 N N . VAL B 1 45 ? -8.719 -29.844 -10.352 1 93.38 45 VAL B N 1
ATOM 3116 C CA . VAL B 1 45 ? -7.488 -30.188 -11.062 1 93.38 45 VAL B CA 1
ATOM 3117 C C . VAL B 1 45 ? -7.812 -30.609 -12.492 1 93.38 45 VAL B C 1
ATOM 3119 O O . VAL B 1 45 ? -8.977 -30.859 -12.82 1 93.38 45 VAL B O 1
ATOM 3122 N N . THR B 1 46 ? -6.852 -30.562 -13.359 1 88.81 46 THR B N 1
ATOM 3123 C CA . THR B 1 46 ? -7.07 -30.906 -14.766 1 88.81 46 THR B CA 1
ATOM 3124 C C . THR B 1 46 ? -7.285 -32.406 -14.938 1 88.81 46 THR B C 1
ATOM 3126 O O . THR B 1 46 ? -8.062 -32.844 -15.789 1 88.81 46 THR B O 1
ATOM 3129 N N . ASP B 1 47 ? -6.48 -33.188 -14.102 1 86.38 47 ASP B N 1
ATOM 3130 C CA . ASP B 1 47 ? -6.52 -34.656 -14.219 1 86.38 47 ASP B CA 1
ATOM 3131 C C . ASP B 1 47 ? -6.359 -35.312 -12.852 1 86.38 47 ASP B C 1
ATOM 3133 O O . ASP B 1 47 ? -5.277 -35.281 -12.266 1 86.38 47 ASP B O 1
ATOM 3137 N N . LEU B 1 48 ? -7.387 -36 -12.398 1 84.5 48 LEU B N 1
ATOM 3138 C CA . LEU B 1 48 ? -7.406 -36.625 -11.078 1 84.5 48 LEU B CA 1
ATOM 3139 C C . LEU B 1 48 ? -6.426 -37.781 -11.016 1 84.5 48 LEU B C 1
ATOM 3141 O O . LEU B 1 48 ? -5.945 -38.156 -9.938 1 84.5 48 LEU B O 1
ATOM 3145 N N . THR B 1 49 ? -6.148 -38.344 -12.172 1 79.5 49 THR B N 1
ATOM 3146 C CA . THR B 1 49 ? -5.387 -39.594 -12.211 1 79.5 49 THR B CA 1
ATOM 3147 C C . THR B 1 49 ? -3.898 -39.312 -12.391 1 79.5 49 THR B C 1
ATOM 3149 O O . THR B 1 49 ? -3.088 -40.219 -12.445 1 79.5 49 THR B O 1
ATOM 3152 N N . ARG B 1 50 ? -3.584 -38.062 -12.328 1 79.06 50 ARG B N 1
ATOM 3153 C CA . ARG B 1 50 ? -2.172 -37.719 -12.492 1 79.06 50 ARG B CA 1
ATOM 3154 C C . ARG B 1 50 ? -1.338 -38.312 -11.359 1 79.06 50 ARG B C 1
ATOM 3156 O O . ARG B 1 50 ? -1.595 -38.031 -10.188 1 79.06 50 ARG B O 1
ATOM 3163 N N . PRO B 1 51 ? -0.546 -39.281 -11.617 1 68.94 51 PRO B N 1
ATOM 3164 C CA . PRO B 1 51 ? 0.179 -40 -10.578 1 68.94 51 PRO B CA 1
ATOM 3165 C C . PRO B 1 51 ? 1.083 -39.094 -9.742 1 68.94 51 PRO B C 1
ATOM 3167 O O . PRO B 1 51 ? 1.229 -39.312 -8.531 1 68.94 51 PRO B O 1
ATOM 3170 N N . ASP B 1 52 ? 1.704 -38.062 -10.289 1 71.69 52 ASP B N 1
ATOM 3171 C CA . ASP B 1 52 ? 2.773 -37.375 -9.594 1 71.69 52 ASP B CA 1
ATOM 3172 C C . ASP B 1 52 ? 2.289 -36 -9.078 1 71.69 52 ASP B C 1
ATOM 3174 O O . ASP B 1 52 ? 3.088 -35.094 -8.906 1 71.69 52 ASP B O 1
ATOM 3178 N N . ARG B 1 53 ? 0.978 -36.125 -8.648 1 76.12 53 ARG B N 1
ATOM 3179 C CA . ARG B 1 53 ? 0.483 -34.844 -8.148 1 76.12 53 ARG B CA 1
ATOM 3180 C C . ARG B 1 53 ? 0.914 -34.625 -6.699 1 76.12 53 ARG B C 1
ATOM 3182 O O . ARG B 1 53 ? 0.762 -35.531 -5.859 1 76.12 53 ARG B O 1
ATOM 3189 N N . VAL B 1 54 ? 1.53 -33.5 -6.551 1 73.62 54 VAL B N 1
ATOM 3190 C CA . VAL B 1 54 ? 1.879 -33.094 -5.188 1 73.62 54 VAL B CA 1
ATOM 3191 C C . VAL B 1 54 ? 0.692 -32.406 -4.527 1 73.62 54 VAL B C 1
ATOM 3193 O O . VAL B 1 54 ? 0.127 -31.469 -5.09 1 73.62 54 VAL B O 1
ATOM 3196 N N . LEU B 1 55 ? 0.199 -33.062 -3.57 1 76.06 55 LEU B N 1
ATOM 3197 C CA . LEU B 1 55 ? -0.935 -32.5 -2.842 1 76.06 55 LEU B CA 1
ATOM 3198 C C . LEU B 1 55 ? -0.469 -31.797 -1.575 1 76.06 55 LEU B C 1
ATOM 3200 O O . LEU B 1 55 ? 0.611 -32.094 -1.056 1 76.06 55 LEU B O 1
ATOM 3204 N N . PRO B 1 56 ? -1.27 -30.734 -1.202 1 75.94 56 PRO B N 1
ATOM 3205 C CA . PRO B 1 56 ? -0.903 -30.062 0.046 1 75.94 56 PRO B CA 1
ATOM 3206 C C . PRO B 1 56 ? -0.836 -31.016 1.235 1 75.94 56 PRO B C 1
ATOM 3208 O O . PRO B 1 56 ? -1.636 -31.953 1.325 1 75.94 56 PRO B O 1
ATOM 3211 N N . PRO B 1 57 ? 0.189 -30.734 2.043 1 71.44 57 PRO B N 1
ATOM 3212 C CA . PRO B 1 57 ? 0.254 -31.562 3.252 1 71.44 57 PRO B CA 1
ATOM 3213 C C . PRO B 1 57 ? -0.987 -31.422 4.129 1 71.44 57 PRO B C 1
ATOM 3215 O O . PRO B 1 57 ? -1.545 -30.328 4.246 1 71.44 57 PRO B O 1
ATOM 3218 N N . GLY B 1 58 ? -1.537 -32.469 4.582 1 70.75 58 GLY B N 1
ATOM 3219 C CA . GLY B 1 58 ? -2.646 -32.438 5.52 1 70.75 58 GLY B CA 1
ATOM 3220 C C . GLY B 1 58 ? -4 -32.531 4.848 1 70.75 58 GLY B C 1
ATOM 3221 O O . GLY B 1 58 ? -5.039 -32.406 5.508 1 70.75 58 GLY B O 1
ATOM 3222 N N . LEU B 1 59 ? -3.852 -32.594 3.58 1 79.69 59 LEU B N 1
ATOM 3223 C CA . LEU B 1 59 ? -5.133 -32.812 2.908 1 79.69 59 LEU B CA 1
ATOM 3224 C C . LEU B 1 59 ? -5.773 -34.125 3.348 1 79.69 59 LEU B C 1
ATOM 3226 O O . LEU B 1 59 ? -5.316 -35.188 2.965 1 79.69 59 LEU B O 1
ATOM 3230 N N . ALA B 1 60 ? -6.555 -34.188 4.375 1 65.38 60 ALA B N 1
ATOM 3231 C CA . ALA B 1 60 ? -7.078 -35.344 5.086 1 65.38 60 ALA B CA 1
ATOM 3232 C C . ALA B 1 60 ? -7.938 -36.219 4.164 1 65.38 60 ALA B C 1
ATOM 3234 O O . ALA B 1 60 ? -7.922 -37.438 4.266 1 65.38 60 ALA B O 1
ATOM 3235 N N . ASN B 1 61 ? -8.492 -35.781 3.01 1 78.06 61 ASN B N 1
ATOM 3236 C CA . ASN B 1 61 ? -9.391 -36.531 2.139 1 78.06 61 ASN B CA 1
ATOM 3237 C C . ASN B 1 61 ? -9.328 -36.031 0.701 1 78.06 61 ASN B C 1
ATOM 3239 O O . ASN B 1 61 ? -10.305 -35.469 0.191 1 78.06 61 ASN B O 1
ATOM 3243 N N . PRO B 1 62 ? -8.281 -36.469 0.151 1 79.5 62 PRO B N 1
ATOM 3244 C CA . PRO B 1 62 ? -8.094 -35.938 -1.206 1 79.5 62 PRO B CA 1
ATOM 3245 C C . PRO B 1 62 ? -9.195 -36.406 -2.164 1 79.5 62 PRO B C 1
ATOM 3247 O O . PRO B 1 62 ? -9.602 -35.625 -3.045 1 79.5 62 PRO B O 1
ATOM 3250 N N . ALA B 1 63 ? -9.727 -37.531 -1.942 1 80.19 63 ALA B N 1
ATOM 3251 C CA . ALA B 1 63 ? -10.75 -38.062 -2.842 1 80.19 63 ALA B CA 1
ATOM 3252 C C . ALA B 1 63 ? -12.031 -37.219 -2.75 1 80.19 63 ALA B C 1
ATOM 3254 O O . ALA B 1 63 ? -12.766 -37.125 -3.732 1 80.19 63 ALA B O 1
ATOM 3255 N N . GLU B 1 64 ? -12.203 -36.656 -1.668 1 86.31 64 GLU B N 1
ATOM 3256 C CA . GLU B 1 64 ? -13.422 -35.906 -1.466 1 86.31 64 GLU B CA 1
ATOM 3257 C C . GLU B 1 64 ? -13.25 -34.438 -1.909 1 86.31 64 GLU B C 1
ATOM 3259 O O . GLU B 1 64 ? -14.203 -33.812 -2.363 1 86.31 64 GLU B O 1
ATOM 3264 N N . ILE B 1 65 ? -12.078 -34 -1.851 1 92 65 ILE B N 1
ATOM 3265 C CA . ILE B 1 65 ? -11.844 -32.562 -2.055 1 92 65 ILE B CA 1
ATOM 3266 C C . ILE B 1 65 ? -11.406 -32.312 -3.496 1 92 65 ILE B C 1
ATOM 3268 O O . ILE B 1 65 ? -11.789 -31.328 -4.105 1 92 65 ILE B O 1
ATOM 3272 N N . LEU B 1 66 ? -10.703 -33.281 -4.121 1 93.69 66 LEU B N 1
ATOM 3273 C CA . LEU B 1 66 ? -10.203 -33.125 -5.48 1 93.69 66 LEU B CA 1
ATOM 3274 C C . LEU B 1 66 ? -11.266 -33.5 -6.504 1 93.69 66 LEU B C 1
ATOM 3276 O O . LEU B 1 66 ? -12.023 -34.438 -6.297 1 93.69 66 LEU B O 1
ATOM 3280 N N . THR B 1 67 ? -11.328 -32.781 -7.555 1 95.25 67 THR B N 1
ATOM 3281 C CA . THR B 1 67 ? -12.219 -33.094 -8.664 1 95.25 67 THR B CA 1
ATOM 3282 C C . THR B 1 67 ? -11.672 -32.562 -9.977 1 95.25 67 THR B C 1
ATOM 3284 O O . THR B 1 67 ? -10.836 -31.656 -9.977 1 95.25 67 THR B O 1
ATOM 3287 N N . ASP B 1 68 ? -12.023 -33.125 -11.078 1 95.06 68 ASP B N 1
ATOM 3288 C CA . ASP B 1 68 ? -11.68 -32.594 -12.391 1 95.06 68 ASP B CA 1
ATOM 3289 C C . ASP B 1 68 ? -12.914 -32.094 -13.117 1 95.06 68 ASP B C 1
ATOM 3291 O O . ASP B 1 68 ? -12.875 -31.844 -14.328 1 95.06 68 ASP B O 1
ATOM 3295 N N . SER B 1 69 ? -14.008 -31.891 -12.328 1 96.38 69 SER B N 1
ATOM 3296 C CA . SER B 1 69 ? -15.273 -31.391 -12.867 1 96.38 69 SER B CA 1
ATOM 3297 C C . SER B 1 69 ? -15.656 -30.062 -12.227 1 96.38 69 SER B C 1
ATOM 3299 O O . SER B 1 69 ? -15.922 -30 -11.023 1 96.38 69 SER B O 1
ATOM 3301 N N . ILE B 1 70 ? -15.797 -29.047 -13.086 1 97.56 70 ILE B N 1
ATOM 3302 C CA . ILE B 1 70 ? -16.188 -27.734 -12.594 1 97.56 70 ILE B CA 1
ATOM 3303 C C . ILE B 1 70 ? -17.609 -27.781 -12.031 1 97.56 70 ILE B C 1
ATOM 3305 O O . ILE B 1 70 ? -17.922 -27.094 -11.07 1 97.56 70 ILE B O 1
ATOM 3309 N N . ASP B 1 71 ? -18.422 -28.656 -12.547 1 97.81 71 ASP B N 1
ATOM 3310 C CA . ASP B 1 71 ? -19.797 -28.797 -12.07 1 97.81 71 ASP B CA 1
ATOM 3311 C C . ASP B 1 71 ? -19.828 -29.328 -10.641 1 97.81 71 ASP B C 1
ATOM 3313 O O . ASP B 1 71 ? -20.703 -28.953 -9.859 1 97.81 71 ASP B O 1
ATOM 3317 N N . GLU B 1 72 ? -18.922 -30.219 -10.344 1 97.12 72 GLU B N 1
ATOM 3318 C CA . GLU B 1 72 ? -18.844 -30.75 -8.984 1 97.12 72 GLU B CA 1
ATOM 3319 C C . GLU B 1 72 ? -18.438 -29.656 -7.992 1 97.12 72 GLU B C 1
ATOM 3321 O O . GLU B 1 72 ? -18.875 -29.656 -6.844 1 97.12 72 GLU B O 1
ATOM 3326 N N . VAL B 1 73 ? -17.594 -28.75 -8.422 1 97.69 73 VAL B N 1
ATOM 3327 C CA . VAL B 1 73 ? -17.203 -27.609 -7.594 1 97.69 73 VAL B CA 1
ATOM 3328 C C . VAL B 1 73 ? -18.438 -26.781 -7.246 1 97.69 73 VAL B C 1
ATOM 3330 O O . VAL B 1 73 ? -18.672 -26.453 -6.078 1 97.69 73 VAL B O 1
ATOM 3333 N N . PHE B 1 74 ? -19.25 -26.531 -8.25 1 96.94 74 PHE B N 1
ATOM 3334 C CA . PHE B 1 74 ? -20.406 -25.672 -8.055 1 96.94 74 PHE B CA 1
ATOM 3335 C C . PHE B 1 74 ? -21.484 -26.375 -7.23 1 96.94 74 PHE B C 1
ATOM 3337 O O . PHE B 1 74 ? -22.234 -25.719 -6.496 1 96.94 74 PHE B O 1
ATOM 3344 N N . ARG B 1 75 ? -21.594 -27.703 -7.273 1 96.5 75 ARG B N 1
ATOM 3345 C CA . ARG B 1 75 ? -22.562 -28.469 -6.5 1 96.5 75 ARG B CA 1
ATOM 3346 C C . ARG B 1 75 ? -22.219 -28.469 -5.016 1 96.5 75 ARG B C 1
ATOM 3348 O O . ARG B 1 75 ? -23.047 -28.797 -4.176 1 96.5 75 ARG B O 1
ATOM 3355 N N . ALA B 1 76 ? -21.047 -28.031 -4.727 1 96.25 76 ALA B N 1
ATOM 3356 C CA . ALA B 1 76 ? -20.594 -28.047 -3.336 1 96.25 76 ALA B CA 1
ATOM 3357 C C . ALA B 1 76 ? -20.969 -26.75 -2.631 1 96.25 76 ALA B C 1
ATOM 3359 O O . ALA B 1 76 ? -20.469 -26.453 -1.542 1 96.25 76 ALA B O 1
ATOM 3360 N N . ASP B 1 77 ? -21.766 -25.797 -3.203 1 95.25 77 ASP B N 1
ATOM 3361 C CA . ASP B 1 77 ? -22.281 -24.547 -2.633 1 95.25 77 ASP B CA 1
ATOM 3362 C C . ASP B 1 77 ? -21.156 -23.625 -2.229 1 95.25 77 ASP B C 1
ATOM 3364 O O . ASP B 1 77 ? -21.109 -23.125 -1.098 1 95.25 77 ASP B O 1
ATOM 3368 N N . VAL B 1 78 ? -20.266 -23.469 -3.113 1 97.19 78 VAL B N 1
ATOM 3369 C CA . VAL B 1 78 ? -19.078 -22.656 -2.898 1 97.19 78 VAL B CA 1
ATOM 3370 C C . VAL B 1 78 ? -19.453 -21.172 -2.881 1 97.19 78 VAL B C 1
ATOM 3372 O O . VAL B 1 78 ? -20.312 -20.734 -3.654 1 97.19 78 VAL B O 1
ATOM 3375 N N . HIS B 1 79 ? -18.812 -20.406 -1.945 1 97.44 79 HIS B N 1
ATOM 3376 C CA . HIS B 1 79 ? -19.078 -18.984 -1.817 1 97.44 79 HIS B CA 1
ATOM 3377 C C . HIS B 1 79 ? -17.953 -18.156 -2.453 1 97.44 79 HIS B C 1
ATOM 3379 O O . HIS B 1 79 ? -18.188 -17.031 -2.9 1 97.44 79 HIS B O 1
ATOM 3385 N N . VAL B 1 80 ? -16.75 -18.672 -2.455 1 98.38 80 VAL B N 1
ATOM 3386 C CA . VAL B 1 80 ? -15.586 -17.953 -2.99 1 98.38 80 VAL B CA 1
ATOM 3387 C C . VAL B 1 80 ? -14.68 -18.938 -3.736 1 98.38 80 VAL B C 1
ATOM 3389 O O . VAL B 1 80 ? -14.461 -20.062 -3.281 1 98.38 80 VAL B O 1
ATOM 3392 N N . VAL B 1 81 ? -14.234 -18.547 -4.895 1 98.81 81 VAL B N 1
ATOM 3393 C CA . VAL B 1 81 ? -13.336 -19.359 -5.715 1 98.81 81 VAL B CA 1
ATOM 3394 C C . VAL B 1 81 ? -11.961 -18.703 -5.766 1 98.81 81 VAL B C 1
ATOM 3396 O O . VAL B 1 81 ? -11.836 -17.531 -6.133 1 98.81 81 VAL B O 1
ATOM 3399 N N . PHE B 1 82 ? -10.977 -19.438 -5.32 1 98.88 82 PHE B N 1
ATOM 3400 C CA . PHE B 1 82 ? -9.578 -19.047 -5.504 1 98.88 82 PHE B CA 1
ATOM 3401 C C . PHE B 1 82 ? -9.008 -19.672 -6.77 1 98.88 82 PHE B C 1
ATOM 3403 O O . PHE B 1 82 ? -8.836 -20.891 -6.844 1 98.88 82 PHE B O 1
ATOM 3410 N N . GLU B 1 83 ? -8.711 -18.859 -7.746 1 98.88 83 GLU B N 1
ATOM 3411 C CA . GLU B 1 83 ? -8.242 -19.375 -9.031 1 98.88 83 GLU B CA 1
ATOM 3412 C C . GLU B 1 83 ? -6.742 -19.172 -9.195 1 98.88 83 GLU B C 1
ATOM 3414 O O . GLU B 1 83 ? -6.258 -18.031 -9.195 1 98.88 83 GLU B O 1
ATOM 3419 N N . ALA B 1 84 ? -6.02 -20.219 -9.25 1 97.56 84 ALA B N 1
ATOM 3420 C CA . ALA B 1 84 ? -4.562 -20.219 -9.352 1 97.56 84 ALA B CA 1
ATOM 3421 C C . ALA B 1 84 ? -4.098 -21.078 -10.523 1 97.56 84 ALA B C 1
ATOM 3423 O O . ALA B 1 84 ? -3.037 -21.719 -10.453 1 97.56 84 ALA B O 1
ATOM 3424 N N . ALA B 1 85 ? -4.871 -21.188 -11.57 1 95.88 85 ALA B N 1
ATOM 3425 C CA . ALA B 1 85 ? -4.504 -21.906 -12.781 1 95.88 85 ALA B CA 1
ATOM 3426 C C . ALA B 1 85 ? -3.832 -20.984 -13.789 1 95.88 85 ALA B C 1
ATOM 3428 O O . ALA B 1 85 ? -3.346 -19.906 -13.422 1 95.88 85 ALA B O 1
ATOM 3429 N N . VAL B 1 86 ? -3.607 -21.531 -15.039 1 91.31 86 VAL B N 1
ATOM 3430 C CA . VAL B 1 86 ? -2.914 -20.766 -16.078 1 91.31 86 VAL B CA 1
ATOM 3431 C C . VAL B 1 86 ? -3.758 -20.734 -17.344 1 91.31 86 VAL B C 1
ATOM 3433 O O . VAL B 1 86 ? -4.566 -21.641 -17.594 1 91.31 86 VAL B O 1
ATOM 3436 N N . GLY B 1 87 ? -3.592 -19.672 -18.094 1 94.5 87 GLY B N 1
ATOM 3437 C CA . GLY B 1 87 ? -4.254 -19.594 -19.375 1 94.5 87 GLY B CA 1
ATOM 3438 C C . GLY B 1 87 ? -5.582 -18.859 -19.312 1 94.5 87 GLY B C 1
ATOM 3439 O O . GLY B 1 87 ? -6.047 -18.484 -18.234 1 94.5 87 GLY B O 1
ATOM 3440 N N . GLU B 1 88 ? -6.227 -18.688 -20.422 1 97.25 88 GLU B N 1
ATOM 3441 C CA . GLU B 1 88 ? -7.465 -17.922 -20.516 1 97.25 88 GLU B CA 1
ATOM 3442 C C . GLU B 1 88 ? -8.688 -18.844 -20.391 1 97.25 88 GLU B C 1
ATOM 3444 O O . GLU B 1 88 ? -9.523 -18.641 -19.516 1 97.25 88 GLU B O 1
ATOM 3449 N N . GLU B 1 89 ? -8.805 -19.844 -21.328 1 97.31 89 GLU B N 1
ATOM 3450 C CA . GLU B 1 89 ? -9.906 -20.797 -21.297 1 97.31 89 GLU B CA 1
ATOM 3451 C C . GLU B 1 89 ? -9.422 -22.188 -20.906 1 97.31 89 GLU B C 1
ATOM 3453 O O . GLU B 1 89 ? -8.297 -22.578 -21.25 1 97.31 89 GLU B O 1
ATOM 3458 N N . PRO B 1 90 ? -10.258 -22.828 -20.219 1 97.5 90 PRO B N 1
ATOM 3459 C CA . PRO B 1 90 ? -11.648 -22.578 -19.859 1 97.5 90 PRO B CA 1
ATOM 3460 C C . PRO B 1 90 ? -11.781 -21.797 -18.547 1 97.5 90 PRO B C 1
ATOM 3462 O O . PRO B 1 90 ? -12.867 -21.734 -17.969 1 97.5 90 PRO B O 1
ATOM 3465 N N . ILE B 1 91 ? -10.734 -21.297 -18.062 1 97.94 91 ILE B N 1
ATOM 3466 C CA . ILE B 1 91 ? -10.719 -20.656 -16.766 1 97.94 91 ILE B CA 1
ATOM 3467 C C . ILE B 1 91 ? -11.703 -19.484 -16.766 1 97.94 91 ILE B C 1
ATOM 3469 O O . ILE B 1 91 ? -12.508 -19.328 -15.836 1 97.94 91 ILE B O 1
ATOM 3473 N N . PHE B 1 92 ? -11.641 -18.656 -17.797 1 98.62 92 PHE B N 1
ATOM 3474 C CA . PHE B 1 92 ? -12.562 -17.531 -17.875 1 98.62 92 PHE B CA 1
ATOM 3475 C C . PHE B 1 92 ? -14.008 -18 -17.797 1 98.62 92 PHE B C 1
ATOM 3477 O O . PHE B 1 92 ? -14.805 -17.438 -17.031 1 98.62 92 PHE B O 1
ATOM 3484 N N . THR B 1 93 ? -14.32 -19.031 -18.562 1 98.56 93 THR B N 1
ATOM 3485 C CA . THR B 1 93 ? -15.68 -19.562 -18.562 1 98.56 93 THR B CA 1
ATOM 3486 C C . THR B 1 93 ? -16.062 -20.047 -17.172 1 98.56 93 THR B C 1
ATOM 3488 O O . THR B 1 93 ? -17.188 -19.812 -16.703 1 98.56 93 THR B O 1
ATOM 3491 N N . TYR B 1 94 ? -15.148 -20.766 -16.469 1 98.62 94 TYR B N 1
ATOM 3492 C CA . TYR B 1 94 ? -15.406 -21.234 -15.117 1 98.62 94 TYR B CA 1
ATOM 3493 C C . TYR B 1 94 ? -15.727 -20.078 -14.18 1 98.62 94 TYR B C 1
ATOM 3495 O O . TYR B 1 94 ? -16.672 -20.141 -13.398 1 98.62 94 TYR B O 1
ATOM 3503 N N . LEU B 1 95 ? -14.969 -19 -14.25 1 98.75 95 LEU B N 1
ATOM 3504 C CA . LEU B 1 95 ? -15.141 -17.859 -13.344 1 98.75 95 LEU B CA 1
ATOM 3505 C C . LEU B 1 95 ? -16.422 -17.094 -13.664 1 98.75 95 LEU B C 1
ATOM 3507 O O . LEU B 1 95 ? -17.109 -16.625 -12.766 1 98.75 95 LEU B O 1
ATOM 3511 N N . GLN B 1 96 ? -16.719 -17 -14.961 1 98.56 96 GLN B N 1
ATOM 3512 C CA . GLN B 1 96 ? -17.984 -16.391 -15.359 1 98.56 96 GLN B CA 1
ATOM 3513 C C . GLN B 1 96 ? -19.172 -17.156 -14.781 1 98.56 96 GLN B C 1
ATOM 3515 O O . GLN B 1 96 ? -20.094 -16.562 -14.227 1 98.56 96 GLN B O 1
ATOM 3520 N N . ARG B 1 97 ? -19.156 -18.469 -14.914 1 98.56 97 ARG B N 1
ATOM 3521 C CA . ARG B 1 97 ? -20.219 -19.312 -14.375 1 98.56 97 ARG B CA 1
ATOM 3522 C C . ARG B 1 97 ? -20.312 -19.188 -12.859 1 98.56 97 ARG B C 1
ATOM 3524 O O . ARG B 1 97 ? -21.406 -19.125 -12.297 1 98.56 97 ARG B O 1
ATOM 3531 N N . ALA B 1 98 ? -19.141 -19.172 -12.211 1 98.69 98 ALA B N 1
ATOM 3532 C CA . ALA B 1 98 ? -19.094 -19.016 -10.758 1 98.69 98 ALA B CA 1
ATOM 3533 C C . ALA B 1 98 ? -19.859 -17.766 -10.328 1 98.69 98 ALA B C 1
ATOM 3535 O O . ALA B 1 98 ? -20.672 -17.828 -9.391 1 98.69 98 ALA B O 1
ATOM 3536 N N . ILE B 1 99 ? -19.641 -16.672 -11.016 1 98.44 99 ILE B N 1
ATOM 3537 C CA . ILE B 1 99 ? -20.25 -15.398 -10.648 1 98.44 99 ILE B CA 1
ATOM 3538 C C . ILE B 1 99 ? -21.719 -15.398 -11.047 1 98.44 99 ILE B C 1
ATOM 3540 O O . ILE B 1 99 ? -22.594 -15.203 -10.203 1 98.44 99 ILE B O 1
ATOM 3544 N N . VAL B 1 100 ? -22 -15.742 -12.273 1 97.81 100 VAL B N 1
ATOM 3545 C CA . VAL B 1 100 ? -23.312 -15.508 -12.852 1 97.81 100 VAL B CA 1
ATOM 3546 C C . VAL B 1 100 ? -24.297 -16.578 -12.375 1 97.81 100 VAL B C 1
ATOM 3548 O O . VAL B 1 100 ? -25.438 -16.25 -12.008 1 97.81 100 VAL B O 1
ATOM 3551 N N . GLU B 1 101 ? -23.875 -17.797 -12.375 1 97.38 101 GLU B N 1
ATOM 3552 C CA . GLU B 1 101 ? -24.797 -18.906 -12.078 1 97.38 101 GLU B CA 1
ATOM 3553 C C . GLU B 1 101 ? -24.891 -19.141 -10.578 1 97.38 101 GLU B C 1
ATOM 3555 O O . GLU B 1 101 ? -25.938 -19.562 -10.078 1 97.38 101 GLU B O 1
ATOM 3560 N N . HIS B 1 102 ? -23.828 -18.812 -9.852 1 97.44 102 HIS B N 1
ATOM 3561 C CA . HIS B 1 102 ? -23.812 -19.281 -8.469 1 97.44 102 HIS B CA 1
ATOM 3562 C C . HIS B 1 102 ? -23.562 -18.141 -7.496 1 97.44 102 HIS B C 1
ATOM 3564 O O . HIS B 1 102 ? -23.609 -18.328 -6.281 1 97.44 102 HIS B O 1
ATOM 3570 N N . GLY B 1 103 ? -23.266 -16.969 -8 1 97.38 103 GLY B N 1
ATOM 3571 C CA . GLY B 1 103 ? -23.062 -15.805 -7.156 1 97.38 103 GLY B CA 1
ATOM 3572 C C . GLY B 1 103 ? -21.812 -15.891 -6.301 1 97.38 103 GLY B C 1
ATOM 3573 O O . GLY B 1 103 ? -21.781 -15.391 -5.172 1 97.38 103 GLY B O 1
ATOM 3574 N N . CYS B 1 104 ? -20.797 -16.578 -6.781 1 97.88 104 CYS B N 1
ATOM 3575 C CA . CYS B 1 104 ? -19.531 -16.719 -6.059 1 97.88 104 CYS B CA 1
ATOM 3576 C C . CYS B 1 104 ? -18.641 -15.5 -6.273 1 97.88 104 CYS B C 1
ATOM 3578 O O . CYS B 1 104 ? -18.609 -14.945 -7.371 1 97.88 104 CYS B O 1
ATOM 3580 N N . SER B 1 105 ? -17.969 -15.078 -5.203 1 98.06 105 SER B N 1
ATOM 3581 C CA . SER B 1 105 ? -16.844 -14.164 -5.387 1 98.06 105 SER B CA 1
ATOM 3582 C C . SER B 1 105 ? -15.617 -14.898 -5.934 1 98.06 105 SER B C 1
ATOM 3584 O O . SER B 1 105 ? -15.469 -16.109 -5.73 1 98.06 105 SER B O 1
ATOM 3586 N N . VAL B 1 106 ? -14.812 -14.172 -6.637 1 98.69 106 VAL B N 1
ATOM 3587 C CA . VAL B 1 106 ? -13.656 -14.781 -7.285 1 98.69 106 VAL B CA 1
ATOM 3588 C C . VAL B 1 106 ? -12.391 -14.031 -6.906 1 98.69 106 VAL B C 1
ATOM 3590 O O . VAL B 1 106 ? -12.383 -12.797 -6.855 1 98.69 106 VAL B O 1
ATOM 3593 N N . ILE B 1 107 ? -11.367 -14.742 -6.586 1 98.88 107 ILE B N 1
ATOM 3594 C CA . ILE B 1 107 ? -10.023 -14.227 -6.355 1 98.88 107 ILE B CA 1
ATOM 3595 C C . ILE B 1 107 ? -9.031 -14.945 -7.266 1 98.88 107 ILE B C 1
ATOM 3597 O O . ILE B 1 107 ? -8.961 -16.172 -7.266 1 98.88 107 ILE B O 1
ATOM 3601 N N . THR B 1 108 ? -8.234 -14.211 -8.039 1 98.88 108 THR B N 1
ATOM 3602 C CA . THR B 1 108 ? -7.398 -14.867 -9.047 1 98.88 108 THR B CA 1
ATOM 3603 C C . THR B 1 108 ? -5.973 -14.328 -8.992 1 98.88 108 THR B C 1
ATOM 3605 O O . THR B 1 108 ? -5.754 -13.156 -8.68 1 98.88 108 THR B O 1
ATOM 3608 N N . ALA B 1 109 ? -5.023 -15.164 -9.297 1 98.56 109 ALA B N 1
ATOM 3609 C CA . ALA B 1 109 ? -3.629 -14.781 -9.516 1 98.56 109 ALA B CA 1
ATOM 3610 C C . ALA B 1 109 ? -3.254 -14.898 -10.992 1 98.56 109 ALA B C 1
ATOM 3612 O O . ALA B 1 109 ? -2.084 -14.758 -11.352 1 98.56 109 ALA B O 1
ATOM 3613 N N . ASN B 1 110 ? -4.238 -15.156 -11.852 1 98.19 110 ASN B N 1
ATOM 3614 C CA . ASN B 1 110 ? -4.031 -15.438 -13.273 1 98.19 110 ASN B CA 1
ATOM 3615 C C . ASN B 1 110 ? -3.949 -14.156 -14.094 1 98.19 110 ASN B C 1
ATOM 3617 O O . ASN B 1 110 ? -4.973 -13.633 -14.539 1 98.19 110 ASN B O 1
ATOM 3621 N N . LYS B 1 111 ? -2.744 -13.758 -14.328 1 97.44 111 LYS B N 1
ATOM 3622 C CA . LYS B 1 111 ? -2.512 -12.484 -15.016 1 97.44 111 LYS B CA 1
ATOM 3623 C C . LYS B 1 111 ? -2.947 -12.57 -16.484 1 97.44 111 LYS B C 1
ATOM 3625 O O . LYS B 1 111 ? -3.426 -11.578 -17.047 1 97.44 111 LYS B O 1
ATOM 3630 N N . VAL B 1 112 ? -2.797 -13.68 -17.141 1 97.56 112 VAL B N 1
ATOM 3631 C CA . VAL B 1 112 ? -3.088 -13.828 -18.562 1 97.56 112 VAL B CA 1
ATOM 3632 C C . VAL B 1 112 ? -4.594 -13.719 -18.797 1 97.56 112 VAL B C 1
ATOM 3634 O O . VAL B 1 112 ? -5.047 -12.891 -19.594 1 97.56 112 VAL B O 1
ATOM 3637 N N . MET B 1 113 ? -5.328 -14.477 -18.062 1 98.12 113 MET B N 1
ATOM 3638 C CA . MET B 1 113 ? -6.781 -14.422 -18.172 1 98.12 113 MET B CA 1
ATOM 3639 C C . MET B 1 113 ? -7.305 -13.047 -17.75 1 98.12 113 MET B C 1
ATOM 3641 O O . MET B 1 113 ? -8.148 -12.461 -18.438 1 98.12 113 MET B O 1
ATOM 3645 N N . PHE B 1 114 ? -6.746 -12.484 -16.703 1 98.31 114 PHE B N 1
ATOM 3646 C CA . PHE B 1 114 ? -7.293 -11.266 -16.125 1 98.31 114 PHE B CA 1
ATOM 3647 C C . PHE B 1 114 ? -6.973 -10.062 -17.016 1 98.31 114 PHE B C 1
ATOM 3649 O O . PHE B 1 114 ? -7.762 -9.117 -17.094 1 98.31 114 PHE B O 1
ATOM 3656 N N . ALA B 1 115 ? -5.812 -10.078 -17.641 1 97.75 115 ALA B N 1
ATOM 3657 C CA . ALA B 1 115 ? -5.441 -8.992 -18.547 1 97.75 115 ALA B CA 1
ATOM 3658 C C . ALA B 1 115 ? -6.469 -8.8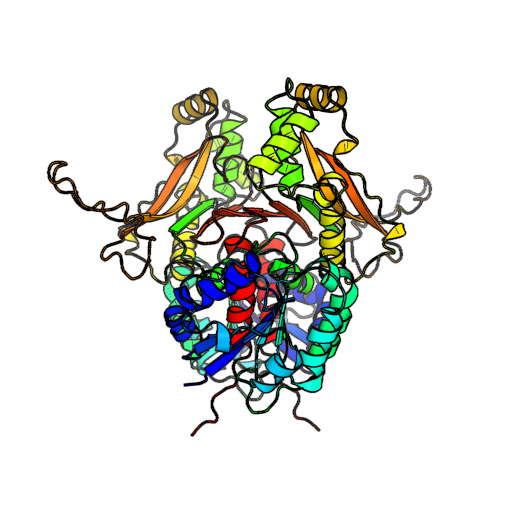44 -19.672 1 97.75 115 ALA B C 1
ATOM 3660 O O . ALA B 1 115 ? -6.738 -7.727 -20.125 1 97.75 115 ALA B O 1
ATOM 3661 N N . ARG B 1 116 ? -7.004 -9.906 -20.062 1 96.62 116 ARG B N 1
ATOM 3662 C CA . ARG B 1 116 ? -7.926 -9.883 -21.188 1 96.62 116 ARG B CA 1
ATOM 3663 C C . ARG B 1 116 ? -9.367 -9.75 -20.719 1 96.62 116 ARG B C 1
ATOM 3665 O O . ARG B 1 116 ? -10.148 -8.992 -21.297 1 96.62 116 ARG B O 1
ATOM 3672 N N . TYR B 1 117 ? -9.695 -10.422 -19.594 1 97.5 117 TYR B N 1
ATOM 3673 C CA . TYR B 1 117 ? -11.109 -10.578 -19.266 1 97.5 117 TYR B CA 1
ATOM 3674 C C . TYR B 1 117 ? -11.422 -9.984 -17.906 1 97.5 117 TYR B C 1
ATOM 3676 O O . TYR B 1 117 ? -12.555 -10.102 -17.406 1 97.5 117 TYR B O 1
ATOM 3684 N N . GLY B 1 118 ? -10.477 -9.398 -17.266 1 97.62 118 GLY B N 1
ATOM 3685 C CA . GLY B 1 118 ? -10.672 -8.875 -15.914 1 97.62 118 GLY B CA 1
ATOM 3686 C C . GLY B 1 118 ? -11.812 -7.879 -15.828 1 97.62 118 GLY B C 1
ATOM 3687 O O . GLY B 1 118 ? -12.617 -7.93 -14.891 1 97.62 118 GLY B O 1
ATOM 3688 N N . ALA B 1 119 ? -11.898 -6.992 -16.812 1 96.38 119 ALA B N 1
ATOM 3689 C CA . ALA B 1 119 ? -12.953 -5.984 -16.828 1 96.38 119 ALA B CA 1
ATOM 3690 C C . ALA B 1 119 ? -14.336 -6.633 -16.922 1 96.38 119 ALA B C 1
ATOM 3692 O O . ALA B 1 119 ? -15.266 -6.238 -16.219 1 96.38 119 ALA B O 1
ATOM 3693 N N . ALA B 1 120 ? -14.422 -7.629 -17.781 1 97.12 120 ALA B N 1
ATOM 3694 C CA . ALA B 1 120 ? -15.688 -8.336 -17.953 1 97.12 120 ALA B CA 1
ATOM 3695 C C . ALA B 1 120 ? -16.094 -9.031 -16.656 1 97.12 120 ALA B C 1
ATOM 3697 O O . ALA B 1 120 ? -17.266 -8.992 -16.266 1 97.12 120 ALA B O 1
ATOM 3698 N N . LEU B 1 121 ? -15.172 -9.656 -15.961 1 98.19 121 LEU B N 1
ATOM 3699 C CA . LEU B 1 121 ? -15.453 -10.336 -14.695 1 98.19 121 LEU B CA 1
ATOM 3700 C C . LEU B 1 121 ? -15.922 -9.344 -13.641 1 98.19 121 LEU B C 1
ATOM 3702 O O . LEU B 1 121 ? -16.875 -9.617 -12.898 1 98.19 121 LEU B O 1
ATOM 3706 N N . GLN B 1 122 ? -15.258 -8.25 -13.578 1 97.25 122 GLN B N 1
ATOM 3707 C CA . GLN B 1 122 ? -15.609 -7.23 -12.602 1 97.25 122 GLN B CA 1
ATOM 3708 C C . GLN B 1 122 ? -17 -6.672 -12.867 1 97.25 122 GLN B C 1
ATOM 3710 O O . GLN B 1 122 ? -17.766 -6.418 -11.93 1 97.25 122 GLN B O 1
ATOM 3715 N N . GLU B 1 123 ? -17.328 -6.438 -14.102 1 96.75 123 GLU B N 1
ATOM 3716 C CA . GLU B 1 123 ? -18.656 -5.961 -14.477 1 96.75 123 GLU B CA 1
ATOM 3717 C C . GLU B 1 123 ? -19.734 -6.969 -14.078 1 96.75 123 GLU B C 1
ATOM 3719 O O . GLU B 1 123 ? -20.75 -6.594 -13.5 1 96.75 123 GLU B O 1
ATOM 3724 N N . LEU B 1 124 ? -19.469 -8.227 -14.367 1 98 124 LEU B N 1
ATOM 3725 C CA . LEU B 1 124 ? -20.406 -9.281 -14 1 98 124 LEU B CA 1
ATOM 3726 C C . LEU B 1 124 ? -20.625 -9.312 -12.492 1 98 124 LEU B C 1
ATOM 3728 O O . LEU B 1 124 ? -21.75 -9.438 -12.016 1 98 124 LEU B O 1
ATOM 3732 N N . ALA B 1 125 ? -19.562 -9.203 -11.742 1 97.62 125 ALA B N 1
ATOM 3733 C CA . ALA B 1 125 ? -19.656 -9.227 -10.281 1 97.62 125 ALA B CA 1
ATOM 3734 C C . ALA B 1 125 ? -20.484 -8.062 -9.758 1 97.62 125 ALA B C 1
ATOM 3736 O O . ALA B 1 125 ? -21.266 -8.219 -8.828 1 97.62 125 ALA B O 1
ATOM 3737 N N . SER B 1 126 ? -20.312 -6.898 -10.391 1 93.75 126 SER B N 1
ATOM 3738 C CA . SER B 1 126 ? -20.953 -5.676 -9.914 1 93.75 126 SER B CA 1
ATOM 3739 C C . SER B 1 126 ? -22.469 -5.742 -10.062 1 93.75 126 SER B C 1
ATOM 3741 O O . SER B 1 126 ? -23.203 -5.082 -9.32 1 93.75 126 SER B O 1
ATOM 3743 N N . VAL B 1 127 ? -22.969 -6.578 -10.945 1 95.19 127 VAL B N 1
ATOM 3744 C CA . VAL B 1 127 ? -24.406 -6.594 -11.211 1 95.19 127 VAL B CA 1
ATOM 3745 C C . VAL B 1 127 ? -25.031 -7.875 -10.656 1 95.19 127 VAL B C 1
ATOM 3747 O O . VAL B 1 127 ? -26.234 -8.109 -10.789 1 95.19 127 VAL B O 1
ATOM 3750 N N . THR B 1 128 ? -24.188 -8.688 -10.094 1 96.75 128 THR B N 1
ATOM 3751 C CA . THR B 1 128 ? -24.672 -9.961 -9.562 1 96.75 128 THR B CA 1
ATOM 3752 C C . THR B 1 128 ? -25 -9.836 -8.078 1 96.75 128 THR B C 1
ATOM 3754 O O . THR B 1 128 ? -24.219 -9.297 -7.305 1 96.75 128 THR B O 1
ATOM 3757 N N . THR B 1 129 ? -26.125 -10.359 -7.703 1 93.56 129 THR B N 1
ATOM 3758 C CA . THR B 1 129 ? -26.531 -10.406 -6.301 1 93.56 129 THR B CA 1
ATOM 3759 C C . THR B 1 129 ? -26.125 -11.727 -5.66 1 93.56 129 THR B C 1
ATOM 3761 O O . THR B 1 129 ? -26.438 -12.797 -6.191 1 93.56 129 THR B O 1
ATOM 3764 N N . PRO B 1 130 ? -25.453 -11.617 -4.621 1 93.25 130 PRO B N 1
ATOM 3765 C CA . PRO B 1 130 ? -25.109 -12.875 -3.951 1 93.25 130 PRO B CA 1
ATOM 3766 C C . PRO B 1 130 ? -26.344 -13.633 -3.455 1 93.25 130 PRO B C 1
ATOM 3768 O O . PRO B 1 130 ? -27.328 -13.016 -3.055 1 93.25 130 PRO B O 1
ATOM 3771 N N . PRO B 1 131 ? -26.281 -14.922 -3.451 1 93.88 131 PRO B N 1
ATOM 3772 C CA . PRO B 1 131 ? -27.391 -15.695 -2.914 1 93.88 131 PRO B CA 1
ATOM 3773 C C . PRO B 1 131 ? -27.578 -15.508 -1.41 1 93.88 131 PRO B C 1
ATOM 3775 O O . PRO B 1 131 ? -26.656 -15.047 -0.726 1 93.88 131 PRO B O 1
ATOM 3778 N N . PRO B 1 132 ? -28.703 -15.828 -0.885 1 91.19 132 PRO B N 1
ATOM 3779 C CA . PRO B 1 132 ? -28.984 -15.633 0.539 1 91.19 132 PRO B CA 1
ATOM 3780 C C . PRO B 1 132 ? -28.016 -16.391 1.441 1 91.19 132 PRO B C 1
ATOM 3782 O O . PRO B 1 132 ? -27.766 -15.969 2.572 1 91.19 132 PRO B O 1
ATOM 3785 N N . THR B 1 133 ? -27.469 -17.406 0.929 1 89.56 133 THR B N 1
ATOM 3786 C CA . THR B 1 133 ? -26.594 -18.25 1.727 1 89.56 133 THR B CA 1
ATOM 3787 C C . THR B 1 133 ? -25.188 -17.656 1.777 1 89.56 133 THR B C 1
ATOM 3789 O O . THR B 1 133 ? -24.359 -18.078 2.592 1 89.56 133 THR B O 1
ATOM 3792 N N . SER B 1 134 ? -24.953 -16.656 0.974 1 92.62 134 SER B N 1
ATOM 3793 C CA . SER B 1 134 ? -23.625 -16.078 0.904 1 92.62 134 SER B CA 1
ATOM 3794 C C . SER B 1 134 ? -23.328 -15.242 2.148 1 92.62 134 SER B C 1
ATOM 3796 O O . SER B 1 134 ? -24.156 -14.461 2.6 1 92.62 134 SER B O 1
ATOM 3798 N N . PRO B 1 135 ? -22.156 -15.43 2.652 1 92.31 135 PRO B N 1
ATOM 3799 C CA . PRO B 1 135 ? -21.75 -14.586 3.777 1 92.31 135 PRO B CA 1
ATOM 3800 C C . PRO B 1 135 ? -21.391 -13.164 3.35 1 92.31 135 PRO B C 1
ATOM 3802 O O . PRO B 1 135 ? -21.125 -12.312 4.199 1 92.31 135 PRO B O 1
ATOM 3805 N N . PHE B 1 136 ? -21.391 -12.898 2.08 1 90.88 136 PHE B N 1
ATOM 3806 C CA . PHE B 1 136 ? -21.016 -11.594 1.535 1 90.88 136 PHE B CA 1
ATOM 3807 C C . PHE B 1 136 ? -22.266 -10.805 1.132 1 90.88 136 PHE B C 1
ATOM 3809 O O . PHE B 1 136 ? -23.219 -11.375 0.603 1 90.88 136 PHE B O 1
ATOM 3816 N N . ALA B 1 137 ? -22.188 -9.531 1.381 1 89.25 137 ALA B N 1
ATOM 3817 C CA . ALA B 1 137 ? -23.281 -8.648 0.967 1 89.25 137 ALA B CA 1
ATOM 3818 C C . ALA B 1 137 ? -23.172 -8.305 -0.517 1 89.25 137 ALA B C 1
ATOM 3820 O O . ALA B 1 137 ? -24.156 -7.875 -1.132 1 89.25 137 ALA B O 1
ATOM 3821 N N . LYS B 1 138 ? -21.969 -8.602 -1.089 1 92.19 138 LYS B N 1
ATOM 3822 C CA . LYS B 1 138 ? -21.703 -8.305 -2.492 1 92.19 138 LYS B CA 1
ATOM 3823 C C . LYS B 1 138 ? -20.734 -9.336 -3.092 1 92.19 138 LYS B C 1
ATOM 3825 O O . LYS B 1 138 ? -19.891 -9.891 -2.385 1 92.19 138 LYS B O 1
ATOM 3830 N N . VAL B 1 139 ? -20.938 -9.539 -4.406 1 96.12 139 VAL B N 1
ATOM 3831 C CA . VAL B 1 139 ? -19.969 -10.352 -5.133 1 96.12 139 VAL B CA 1
ATOM 3832 C C . VAL B 1 139 ? -18.781 -9.492 -5.531 1 96.12 139 VAL B C 1
ATOM 3834 O O . VAL B 1 139 ? -18.938 -8.359 -5.977 1 96.12 139 VAL B O 1
ATOM 3837 N N . PHE B 1 140 ? -17.547 -9.992 -5.328 1 96.25 140 PHE B N 1
ATOM 3838 C CA . PHE B 1 140 ? -16.359 -9.203 -5.633 1 96.25 140 PHE B CA 1
ATOM 3839 C C . PHE B 1 140 ? -15.352 -10.031 -6.422 1 96.25 140 PHE B C 1
ATOM 3841 O O . PHE B 1 140 ? -15.453 -11.258 -6.477 1 96.25 140 PHE B O 1
ATOM 3848 N N . VAL B 1 141 ? -14.461 -9.32 -7.082 1 98.31 141 VAL B N 1
ATOM 3849 C CA . VAL B 1 141 ? -13.32 -9.906 -7.777 1 98.31 141 VAL B CA 1
ATOM 3850 C C . VAL B 1 141 ? -12.023 -9.398 -7.164 1 98.31 141 VAL B C 1
ATOM 3852 O O . VAL B 1 141 ? -11.75 -8.195 -7.188 1 98.31 141 VAL B O 1
ATOM 3855 N N . GLY B 1 142 ? -11.258 -10.297 -6.535 1 98.44 142 GLY B N 1
ATOM 3856 C CA . GLY B 1 142 ? -9.922 -9.969 -6.07 1 98.44 142 GLY B CA 1
ATOM 3857 C C . GLY B 1 142 ? -8.836 -10.359 -7.055 1 98.44 142 GLY B C 1
ATOM 3858 O O . GLY B 1 142 ? -8.891 -11.43 -7.66 1 98.44 142 GLY B O 1
ATOM 3859 N N . PHE B 1 143 ? -7.84 -9.492 -7.25 1 98.75 143 PHE B N 1
ATOM 3860 C CA . PHE B 1 143 ? -6.828 -9.789 -8.258 1 98.75 143 PHE B CA 1
ATOM 3861 C C . PHE B 1 143 ? -5.488 -9.172 -7.879 1 98.75 143 PHE B C 1
ATOM 3863 O O . PHE B 1 143 ? -4.68 -8.844 -8.75 1 98.75 143 PHE B O 1
ATOM 3870 N N . GLU B 1 144 ? -5.25 -8.898 -6.574 1 98.62 144 GLU B N 1
ATOM 3871 C CA . GLU B 1 144 ? -3.988 -8.359 -6.078 1 98.62 144 GLU B CA 1
ATOM 3872 C C . GLU B 1 144 ? -2.807 -9.211 -6.539 1 98.62 144 GLU B C 1
ATOM 3874 O O . GLU B 1 144 ? -1.771 -8.68 -6.941 1 98.62 144 GLU B O 1
ATOM 3879 N N . ALA B 1 145 ? -3.004 -10.516 -6.582 1 98.5 145 ALA B N 1
ATOM 3880 C CA . ALA B 1 145 ? -1.912 -11.461 -6.793 1 98.5 145 ALA B CA 1
ATOM 3881 C C . ALA B 1 145 ? -1.566 -11.578 -8.273 1 98.5 145 ALA B C 1
ATOM 3883 O O . ALA B 1 145 ? -0.627 -12.289 -8.648 1 98.5 145 ALA B O 1
ATOM 3884 N N . THR B 1 146 ? -2.293 -10.844 -9.125 1 98.44 146 THR B N 1
ATOM 3885 C CA . THR B 1 146 ? -2.035 -10.93 -10.562 1 98.44 146 THR B CA 1
ATOM 3886 C C . THR B 1 146 ? -0.789 -10.133 -10.938 1 98.44 146 THR B C 1
ATOM 3888 O O . THR B 1 146 ? -0.195 -10.359 -11.992 1 98.44 146 THR B O 1
ATOM 3891 N N . VAL B 1 147 ? -0.44 -9.172 -10.086 1 98.56 147 VAL B N 1
ATOM 3892 C CA . VAL B 1 147 ? 0.723 -8.336 -10.359 1 98.56 147 VAL B CA 1
ATOM 3893 C C . VAL B 1 147 ? 1.658 -8.344 -9.148 1 98.56 147 VAL B C 1
ATOM 3895 O O . VAL B 1 147 ? 1.286 -7.887 -8.07 1 98.56 147 VAL B O 1
ATOM 3898 N N . ALA B 1 148 ? 2.824 -8.875 -9.312 1 97.94 148 ALA B N 1
ATOM 3899 C CA . ALA B 1 148 ? 3.896 -8.867 -8.32 1 97.94 148 ALA B CA 1
ATOM 3900 C C . ALA B 1 148 ? 3.492 -9.648 -7.07 1 97.94 148 ALA B C 1
ATOM 3902 O O . ALA B 1 148 ? 3.719 -9.195 -5.945 1 97.94 148 ALA B O 1
ATOM 3903 N N . ALA B 1 149 ? 2.852 -10.742 -7.273 1 96.06 149 ALA B N 1
ATOM 3904 C CA . ALA B 1 149 ? 2.51 -11.68 -6.211 1 96.06 149 ALA B CA 1
ATOM 3905 C C . ALA B 1 149 ? 1.655 -11.008 -5.141 1 96.06 149 ALA B C 1
ATOM 3907 O O . ALA B 1 149 ? 0.581 -10.484 -5.434 1 96.06 149 ALA B O 1
ATOM 3908 N N . GLY B 1 150 ? 2.143 -11.008 -3.939 1 96.38 150 GLY B N 1
ATOM 3909 C CA . GLY B 1 150 ? 1.354 -10.508 -2.824 1 96.38 150 GLY B CA 1
ATOM 3910 C C . GLY B 1 150 ? 1.711 -9.078 -2.436 1 96.38 150 GLY B C 1
ATOM 3911 O O . GLY B 1 150 ? 1.175 -8.547 -1.465 1 96.38 150 GLY B O 1
ATOM 3912 N N . LEU B 1 151 ? 2.619 -8.414 -3.184 1 98.12 151 LEU B N 1
ATOM 3913 C CA . LEU B 1 151 ? 2.914 -7.012 -2.896 1 98.12 151 LEU B CA 1
ATOM 3914 C C . LEU B 1 151 ? 1.655 -6.16 -2.996 1 98.12 151 LEU B C 1
ATOM 3916 O O . LEU B 1 151 ? 0.835 -6.355 -3.895 1 98.12 151 LEU B O 1
ATOM 3920 N N . PRO B 1 152 ? 1.517 -5.262 -2.047 1 98.31 152 PRO B N 1
ATOM 3921 C CA . PRO B 1 152 ? 0.362 -4.367 -2.141 1 98.31 152 PRO B CA 1
ATOM 3922 C C . PRO B 1 152 ? 0.494 -3.352 -3.275 1 98.31 152 PRO B C 1
ATOM 3924 O O . PRO B 1 152 ? 0.935 -2.221 -3.049 1 98.31 152 PRO B O 1
ATOM 3927 N N . ILE B 1 153 ? 0.083 -3.746 -4.426 1 98.44 153 ILE B N 1
ATOM 3928 C CA . ILE B 1 153 ? 0.222 -2.922 -5.621 1 98.44 153 ILE B CA 1
ATOM 3929 C C . ILE B 1 153 ? -1.157 -2.484 -6.105 1 98.44 153 ILE B C 1
ATOM 3931 O O . ILE B 1 153 ? -1.446 -1.287 -6.184 1 98.44 153 ILE B O 1
ATOM 3935 N N . ILE B 1 154 ? -2.039 -3.443 -6.301 1 98.44 154 ILE B N 1
ATOM 3936 C CA . ILE B 1 154 ? -3.326 -3.189 -6.938 1 98.44 154 ILE B CA 1
ATOM 3937 C C . ILE B 1 154 ? -4.195 -2.326 -6.023 1 98.44 154 ILE B C 1
ATOM 3939 O O . ILE B 1 154 ? -4.684 -1.271 -6.438 1 98.44 154 ILE B O 1
ATOM 3943 N N . LYS B 1 155 ? -4.324 -2.703 -4.762 1 97.5 155 LYS B N 1
ATOM 3944 C CA . LYS B 1 155 ? -5.238 -2.002 -3.863 1 97.5 155 LYS B CA 1
ATOM 3945 C C . LYS B 1 155 ? -4.766 -0.575 -3.602 1 97.5 155 LYS B C 1
ATOM 3947 O O . LYS B 1 155 ? -5.547 0.371 -3.693 1 97.5 155 LYS B O 1
ATOM 3952 N N . PRO B 1 156 ? -3.465 -0.376 -3.305 1 98 156 PRO B N 1
ATOM 3953 C CA . PRO B 1 156 ? -3.029 1.013 -3.143 1 98 156 PRO B CA 1
ATOM 3954 C C . PRO B 1 156 ? -3.227 1.845 -4.41 1 98 156 PRO B C 1
ATOM 3956 O O . PRO B 1 156 ? -3.631 3.008 -4.332 1 98 156 PRO B O 1
ATOM 3959 N N . LEU B 1 157 ? -2.961 1.255 -5.543 1 98.19 157 LEU B N 1
ATOM 3960 C CA . LEU B 1 157 ? -3.145 1.971 -6.801 1 98.19 157 LEU B CA 1
ATOM 3961 C C . LEU B 1 157 ? -4.609 2.34 -7.008 1 98.19 157 LEU B C 1
ATOM 3963 O O . LEU B 1 157 ? -4.918 3.461 -7.418 1 98.19 157 LEU B O 1
ATOM 3967 N N . GLN B 1 158 ? -5.496 1.417 -6.715 1 96.94 158 GLN B N 1
ATOM 3968 C CA . GLN B 1 158 ? -6.93 1.688 -6.785 1 96.94 158 GLN B CA 1
ATOM 3969 C C . GLN B 1 158 ? -7.32 2.832 -5.855 1 96.94 158 GLN B C 1
ATOM 3971 O O . GLN B 1 158 ? -8.078 3.723 -6.238 1 96.94 158 GLN B O 1
ATOM 3976 N N . SER B 1 159 ? -6.797 2.801 -4.66 1 97 159 SER B N 1
ATOM 3977 C CA . SER B 1 159 ? -7.094 3.844 -3.684 1 97 159 SER B CA 1
ATOM 3978 C C . SER B 1 159 ? -6.609 5.207 -4.168 1 97 159 SER B C 1
ATOM 3980 O O . SER B 1 159 ? -7.324 6.203 -4.047 1 97 159 SER B O 1
ATOM 3982 N N . MET B 1 160 ? -5.422 5.211 -4.723 1 97.19 160 MET B N 1
ATOM 3983 C CA . MET B 1 160 ? -4.844 6.453 -5.219 1 97.19 160 MET B CA 1
ATOM 3984 C C . MET B 1 160 ? -5.711 7.055 -6.32 1 97.19 160 MET B C 1
ATOM 3986 O O . MET B 1 160 ? -5.867 8.273 -6.395 1 97.19 160 MET B O 1
ATOM 3990 N N . CYS B 1 161 ? -6.32 6.223 -7.102 1 96.62 161 CYS B N 1
ATOM 3991 C CA . CYS B 1 161 ? -7.031 6.664 -8.297 1 96.62 161 CYS B CA 1
ATOM 3992 C C . CYS B 1 161 ? -8.312 7.398 -7.93 1 96.62 161 CYS B C 1
ATOM 3994 O O . CYS B 1 161 ? -8.914 8.07 -8.773 1 96.62 161 CYS B O 1
ATOM 3996 N N . PHE B 1 162 ? -8.719 7.297 -6.652 1 95.75 162 PHE B N 1
ATOM 3997 C CA . PHE B 1 162 ? -9.883 8.07 -6.242 1 95.75 162 PHE B CA 1
ATOM 3998 C C . PHE B 1 162 ? -9.578 9.562 -6.266 1 95.75 162 PHE B C 1
ATOM 4000 O O . PHE B 1 162 ? -10.438 10.367 -6.629 1 95.75 162 PHE B O 1
ATOM 4007 N N . VAL B 1 163 ? -8.32 9.867 -5.859 1 97.19 163 VAL B N 1
ATOM 4008 C CA . VAL B 1 163 ? -8.047 11.273 -5.578 1 97.19 163 VAL B CA 1
ATOM 4009 C C . VAL B 1 163 ? -6.93 11.773 -6.496 1 97.19 163 VAL B C 1
ATOM 4011 O O . VAL B 1 163 ? -6.969 12.906 -6.965 1 97.19 163 VAL B O 1
ATOM 4014 N N . HIS B 1 164 ? -6.039 10.906 -6.844 1 97 164 HIS B N 1
ATOM 4015 C CA . HIS B 1 164 ? -4.852 11.297 -7.598 1 97 164 HIS B CA 1
ATOM 4016 C C . HIS B 1 164 ? -5.059 11.078 -9.094 1 97 164 HIS B C 1
ATOM 4018 O O . HIS B 1 164 ? -5.844 10.219 -9.5 1 97 164 HIS B O 1
ATOM 4024 N N . HIS B 1 165 ? -4.383 11.883 -9.836 1 95.38 165 HIS B N 1
ATOM 4025 C CA . HIS B 1 165 ? -4.105 11.547 -11.227 1 95.38 165 HIS B CA 1
ATOM 4026 C C . HIS B 1 165 ? -2.73 10.906 -11.375 1 95.38 165 HIS B C 1
ATOM 4028 O O . HIS B 1 165 ? -1.714 11.523 -11.039 1 95.38 165 HIS B O 1
ATOM 4034 N N . VAL B 1 166 ? -2.775 9.688 -11.867 1 96.62 166 VAL B N 1
ATOM 4035 C CA . VAL B 1 166 ? -1.519 9 -12.156 1 96.62 166 VAL B CA 1
ATOM 4036 C C . VAL B 1 166 ? -0.943 9.508 -13.477 1 96.62 166 VAL B C 1
ATOM 4038 O O . VAL B 1 166 ? -1.61 9.461 -14.516 1 96.62 166 VA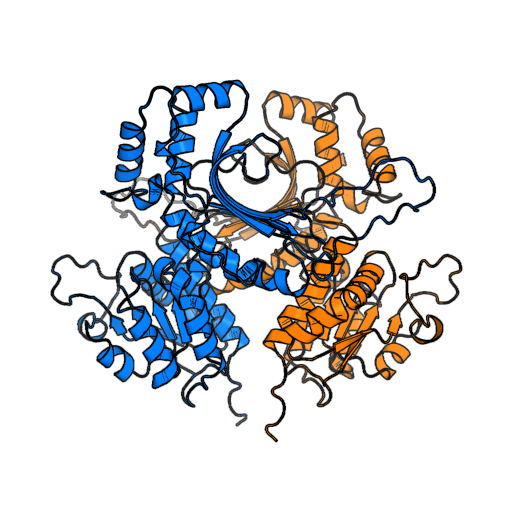L B O 1
ATOM 4041 N N . ARG B 1 167 ? 0.292 9.961 -13.438 1 96.19 167 ARG B N 1
ATOM 4042 C CA . ARG B 1 167 ? 0.934 10.508 -14.625 1 96.19 167 ARG B CA 1
ATOM 4043 C C . ARG B 1 167 ? 1.852 9.477 -15.273 1 96.19 167 ARG B C 1
ATOM 4045 O O . ARG B 1 167 ? 2.041 9.484 -16.5 1 96.19 167 ARG B O 1
ATOM 4052 N N . LYS B 1 168 ? 2.426 8.742 -14.445 1 97.81 168 LYS B N 1
ATOM 4053 C CA . LYS B 1 168 ? 3.449 7.797 -14.891 1 97.81 168 LYS B CA 1
ATOM 4054 C C . LYS B 1 168 ? 3.564 6.613 -13.938 1 97.81 168 LYS B C 1
ATOM 4056 O O . LYS B 1 168 ? 3.371 6.766 -12.727 1 97.81 168 LYS B O 1
ATOM 4061 N N . LEU B 1 169 ? 3.779 5.441 -14.461 1 98.44 169 LEU B N 1
ATOM 4062 C CA . LEU B 1 169 ? 4.18 4.301 -13.641 1 98.44 169 LEU B CA 1
ATOM 4063 C C . LEU B 1 169 ? 5.316 3.527 -14.305 1 98.44 169 LEU B C 1
ATOM 4065 O O . LEU B 1 169 ? 5.355 3.406 -15.531 1 98.44 169 LEU B O 1
ATOM 4069 N N . GLU B 1 170 ? 6.266 3.082 -13.578 1 98.88 170 GLU B N 1
ATOM 4070 C CA . GLU B 1 170 ? 7.375 2.219 -13.977 1 98.88 170 GLU B CA 1
ATOM 4071 C C . GLU B 1 170 ? 7.555 1.068 -12.984 1 98.88 170 GLU B C 1
ATOM 4073 O O . GLU B 1 170 ? 7.426 1.258 -11.773 1 98.88 170 GLU B O 1
ATOM 4078 N N . GLY B 1 171 ? 7.75 -0.123 -13.539 1 98.81 171 GLY B N 1
ATOM 4079 C CA . GLY B 1 171 ? 7.863 -1.247 -12.625 1 98.81 171 GLY B CA 1
ATOM 4080 C C . GLY B 1 171 ? 8.797 -2.332 -13.125 1 98.81 171 GLY B C 1
ATOM 4081 O O . GLY B 1 171 ? 8.961 -2.512 -14.328 1 98.81 171 GLY B O 1
ATOM 4082 N N . ILE B 1 172 ? 9.5 -2.936 -12.211 1 98.88 172 ILE B N 1
ATOM 4083 C CA . ILE B 1 172 ? 10.148 -4.23 -12.391 1 98.88 172 ILE B CA 1
ATOM 4084 C C . ILE B 1 172 ? 9.211 -5.344 -11.938 1 98.88 172 ILE B C 1
ATOM 4086 O O . ILE B 1 172 ? 9.078 -5.605 -10.742 1 98.88 172 ILE B O 1
ATOM 4090 N N . LEU B 1 173 ? 8.586 -6.039 -12.922 1 98.62 173 LEU B N 1
ATOM 4091 C CA . LEU B 1 173 ? 7.461 -6.891 -12.562 1 98.62 173 LEU B CA 1
ATOM 4092 C C . LEU B 1 173 ? 7.734 -8.344 -12.945 1 98.62 173 LEU B C 1
ATOM 4094 O O . LEU B 1 173 ? 6.824 -9.172 -12.93 1 98.62 173 LEU B O 1
ATOM 4098 N N . ASN B 1 174 ? 8.938 -8.609 -13.383 1 98.06 174 ASN B N 1
ATOM 4099 C CA . ASN B 1 174 ? 9.414 -9.969 -13.594 1 98.06 174 ASN B CA 1
ATOM 4100 C C . ASN B 1 174 ? 10.703 -10.234 -12.812 1 98.06 174 ASN B C 1
ATOM 4102 O O . ASN B 1 174 ? 11.773 -9.766 -13.195 1 98.06 174 ASN B O 1
ATOM 4106 N N . SER B 1 175 ? 10.57 -11.016 -11.82 1 96.88 175 SER B N 1
ATOM 4107 C CA . SER B 1 175 ? 11.672 -11.258 -10.891 1 96.88 175 SER B CA 1
ATOM 4108 C C . SER B 1 175 ? 12.797 -12.039 -11.562 1 96.88 175 SER B C 1
ATOM 4110 O O . SER B 1 175 ? 13.977 -11.828 -11.258 1 96.88 175 SER B O 1
ATOM 4112 N N . THR B 1 176 ? 12.5 -12.93 -12.453 1 97.12 176 THR B N 1
ATOM 4113 C CA . THR B 1 176 ? 13.5 -13.75 -13.133 1 97.12 176 THR B CA 1
ATOM 4114 C C . THR B 1 176 ? 14.406 -12.875 -13.992 1 97.12 176 THR B C 1
ATOM 4116 O O . THR B 1 176 ? 15.633 -12.969 -13.898 1 97.12 176 THR B O 1
ATOM 4119 N N . SER B 1 177 ? 13.812 -12.031 -14.805 1 98.06 177 SER B N 1
ATOM 4120 C CA . SER B 1 177 ? 14.617 -11.141 -15.641 1 98.06 177 SER B CA 1
ATOM 4121 C C . SER B 1 177 ? 15.469 -10.211 -14.789 1 98.06 177 SER B C 1
ATOM 4123 O O . SER B 1 177 ? 16.609 -9.898 -15.156 1 98.06 177 SER B O 1
ATOM 4125 N N . ASN B 1 178 ? 14.891 -9.781 -13.672 1 98.31 178 ASN B N 1
ATOM 4126 C CA . ASN B 1 178 ? 15.648 -8.891 -12.797 1 98.31 178 ASN B CA 1
ATOM 4127 C C . ASN B 1 178 ? 16.859 -9.602 -12.188 1 98.31 178 ASN B C 1
ATOM 4129 O O . ASN B 1 178 ? 17.938 -9.016 -12.07 1 98.31 178 ASN B O 1
ATOM 4133 N N . TYR B 1 179 ? 16.688 -10.836 -11.812 1 98 179 TYR B N 1
ATOM 4134 C CA . TYR B 1 179 ? 17.781 -11.664 -11.305 1 98 179 TYR B CA 1
ATOM 4135 C C . TYR B 1 179 ? 18.875 -11.828 -12.359 1 98 179 TYR B C 1
ATOM 4137 O O . TYR B 1 179 ? 20.047 -11.641 -12.062 1 98 179 TYR B O 1
ATOM 4145 N N . ILE B 1 180 ? 18.469 -12.164 -13.508 1 98.12 180 ILE B N 1
ATOM 4146 C CA . ILE B 1 180 ? 19.406 -12.414 -14.594 1 98.12 180 ILE B CA 1
ATOM 4147 C C . ILE B 1 180 ? 20.219 -11.156 -14.867 1 98.12 180 ILE B C 1
ATOM 4149 O O . ILE B 1 180 ? 21.453 -11.211 -14.953 1 98.12 180 ILE B O 1
ATOM 4153 N N . LEU B 1 181 ? 19.531 -10.008 -15 1 98.25 181 LEU B N 1
ATOM 4154 C CA . LEU B 1 181 ? 20.219 -8.75 -15.266 1 98.25 181 LEU B CA 1
ATOM 4155 C C . LEU B 1 181 ? 21.172 -8.391 -14.133 1 98.25 181 LEU B C 1
ATOM 4157 O O . LEU B 1 181 ? 22.266 -7.879 -14.367 1 98.25 181 LEU B O 1
ATOM 4161 N N . THR B 1 182 ? 20.719 -8.672 -12.883 1 97.62 182 THR B N 1
ATOM 4162 C CA . THR B 1 182 ? 21.562 -8.422 -11.719 1 97.62 182 THR B CA 1
ATOM 4163 C C . THR B 1 182 ? 22.812 -9.273 -11.773 1 97.62 182 THR B C 1
ATOM 4165 O O . THR B 1 182 ? 23.922 -8.766 -11.602 1 97.62 182 THR B O 1
ATOM 4168 N N . GLU B 1 183 ? 22.656 -10.555 -12.055 1 97.69 183 GLU B N 1
ATOM 4169 C CA . GLU B 1 183 ? 23.781 -11.5 -12.094 1 97.69 183 GLU B CA 1
ATOM 4170 C C . GLU B 1 183 ? 24.75 -11.156 -13.211 1 97.69 183 GLU B C 1
ATOM 4172 O O . GLU B 1 183 ? 25.969 -11.227 -13.016 1 97.69 183 GLU B O 1
ATOM 4177 N N . LEU B 1 184 ? 24.25 -10.805 -14.352 1 97.81 184 LEU B N 1
ATOM 4178 C CA . LEU B 1 184 ? 25.094 -10.461 -15.477 1 97.81 184 LEU B CA 1
ATOM 4179 C C . LEU B 1 184 ? 25.922 -9.203 -15.18 1 97.81 184 LEU B C 1
ATOM 4181 O O . LEU B 1 184 ? 27.047 -9.062 -15.664 1 97.81 184 LEU B O 1
ATOM 4185 N N . ARG B 1 185 ? 25.328 -8.305 -14.43 1 96.38 185 ARG B N 1
ATOM 4186 C CA . ARG B 1 185 ? 26.047 -7.094 -14.047 1 96.38 185 ARG B CA 1
ATOM 4187 C C . ARG B 1 185 ? 27.141 -7.402 -13.031 1 96.38 185 ARG B C 1
ATOM 4189 O O . ARG B 1 185 ? 28.266 -6.91 -13.148 1 96.38 185 ARG B O 1
ATOM 4196 N N . LEU B 1 186 ? 26.859 -8.234 -12.047 1 95.06 186 LEU B N 1
ATOM 4197 C CA . LEU B 1 186 ? 27.781 -8.539 -10.945 1 95.06 186 LEU B CA 1
ATOM 4198 C C . LEU B 1 186 ? 28.859 -9.516 -11.391 1 95.06 186 LEU B C 1
ATOM 4200 O O . LEU B 1 186 ? 29.953 -9.539 -10.82 1 95.06 186 LEU B O 1
ATOM 4204 N N . HIS B 1 187 ? 28.5 -10.328 -12.375 1 96.25 187 HIS B N 1
ATOM 4205 C CA . HIS B 1 187 ? 29.406 -11.352 -12.898 1 96.25 187 HIS B CA 1
ATOM 4206 C C . HIS B 1 187 ? 29.547 -11.234 -14.414 1 96.25 187 HIS B C 1
ATOM 4208 O O . HIS B 1 187 ? 29.094 -12.117 -15.148 1 96.25 187 HIS B O 1
ATOM 4214 N N . PRO B 1 188 ? 30.312 -10.289 -14.812 1 95 188 PRO B N 1
ATOM 421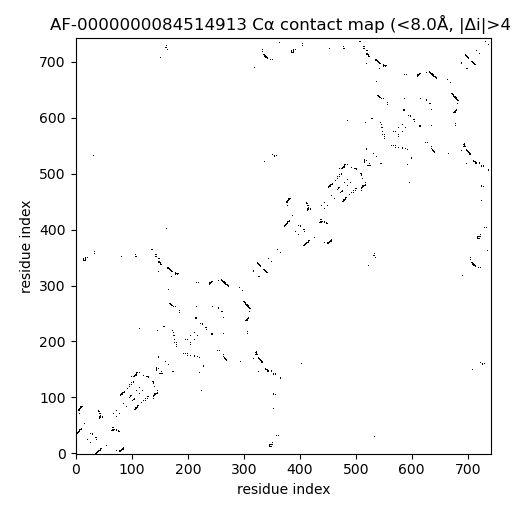5 C CA . PRO B 1 188 ? 30.391 -10.008 -16.25 1 95 188 PRO B CA 1
ATOM 4216 C C . PRO B 1 188 ? 31.094 -11.125 -17.031 1 95 188 PRO B C 1
ATOM 4218 O O . PRO B 1 188 ? 31.047 -11.141 -18.266 1 95 188 PRO B O 1
ATOM 4221 N N . GLU B 1 189 ? 31.703 -12 -16.375 1 95.12 189 GLU B N 1
ATOM 4222 C CA . GLU B 1 189 ? 32.406 -13.109 -17.031 1 95.12 189 GLU B CA 1
ATOM 4223 C C . GLU B 1 189 ? 31.406 -14.203 -17.422 1 95.12 189 GLU B C 1
ATOM 4225 O O . GLU B 1 189 ? 31.734 -15.07 -18.25 1 95.12 189 GLU B O 1
ATOM 4230 N N . ARG B 1 190 ? 30.234 -14.211 -16.859 1 96.69 190 ARG B N 1
ATOM 4231 C CA . ARG B 1 190 ? 29.25 -15.242 -17.156 1 96.69 190 ARG B CA 1
ATOM 4232 C C . ARG B 1 190 ? 28.453 -14.891 -18.406 1 96.69 190 ARG B C 1
ATOM 4234 O O . ARG B 1 190 ? 28.156 -13.727 -18.656 1 96.69 190 ARG B O 1
ATOM 4241 N N . THR B 1 191 ? 28.094 -15.922 -19.125 1 96.94 191 THR B N 1
ATOM 4242 C CA . THR B 1 191 ? 27.25 -15.719 -20.312 1 96.94 191 THR B CA 1
ATOM 4243 C C . THR B 1 191 ? 25.781 -15.672 -19.922 1 96.94 191 THR B C 1
ATOM 4245 O O . THR B 1 191 ? 25.391 -16.141 -18.859 1 96.94 191 THR B O 1
ATOM 4248 N N . PHE B 1 192 ? 25.016 -15.102 -20.844 1 97.06 192 PHE B N 1
ATOM 4249 C CA . PHE B 1 192 ? 23.578 -15.07 -20.672 1 97.06 192 PHE B CA 1
ATOM 4250 C C . PHE B 1 192 ? 23.016 -16.484 -20.469 1 97.06 192 PHE B C 1
ATOM 4252 O O . PHE B 1 192 ? 22.234 -16.719 -19.547 1 97.06 192 PHE B O 1
ATOM 4259 N N . ALA B 1 193 ? 23.453 -17.406 -21.188 1 96.75 193 ALA B N 1
ATOM 4260 C CA . ALA B 1 193 ? 22.984 -18.797 -21.125 1 96.75 193 ALA B CA 1
ATOM 4261 C C . ALA B 1 193 ? 23.312 -19.422 -19.766 1 96.75 193 ALA B C 1
ATOM 4263 O O . ALA B 1 193 ? 22.5 -20.156 -19.203 1 96.75 193 ALA B O 1
ATOM 4264 N N . GLU B 1 194 ? 24.469 -19.156 -19.266 1 97.62 194 GLU B N 1
ATOM 4265 C CA . GLU B 1 194 ? 24.875 -19.703 -17.969 1 97.62 194 GLU B CA 1
ATOM 4266 C C . GLU B 1 194 ? 24 -19.156 -16.844 1 97.62 194 GLU B C 1
ATOM 4268 O O . GLU B 1 194 ? 23.609 -19.906 -15.945 1 97.62 194 GLU B O 1
ATOM 4273 N N . VAL B 1 195 ? 23.734 -17.891 -16.922 1 97.81 195 VAL B N 1
ATOM 4274 C CA . VAL B 1 195 ? 22.938 -17.266 -15.867 1 97.81 195 VAL B CA 1
ATOM 4275 C C . VAL B 1 195 ? 21.5 -17.766 -15.945 1 97.81 195 VAL B C 1
ATOM 4277 O O . VAL B 1 195 ? 20.875 -18 -14.914 1 97.81 195 VAL B O 1
ATOM 4280 N N . VAL B 1 196 ? 20.938 -17.922 -17.141 1 97.62 196 VAL B N 1
ATOM 4281 C CA . VAL B 1 196 ? 19.594 -18.484 -17.312 1 97.62 196 VAL B CA 1
ATOM 4282 C C . VAL B 1 196 ? 19.547 -19.891 -16.719 1 97.62 196 VAL B C 1
ATOM 4284 O O . VAL B 1 196 ? 18.594 -20.25 -16.031 1 97.62 196 VAL B O 1
ATOM 4287 N N . ALA B 1 197 ? 20.578 -20.672 -16.953 1 97.75 197 ALA B N 1
ATOM 4288 C CA . ALA B 1 197 ? 20.656 -22.031 -16.406 1 97.75 197 ALA B CA 1
ATOM 4289 C C . ALA B 1 197 ? 20.656 -22 -14.883 1 97.75 197 ALA B C 1
ATOM 4291 O O . ALA B 1 197 ? 20.031 -22.859 -14.234 1 97.75 197 ALA B O 1
ATOM 4292 N N . THR B 1 198 ? 21.391 -21.109 -14.375 1 97.5 198 THR B N 1
ATOM 4293 C CA . THR B 1 198 ? 21.438 -20.969 -12.922 1 97.5 198 THR B CA 1
ATOM 4294 C C . THR B 1 198 ? 20.047 -20.594 -12.383 1 97.5 198 THR B C 1
ATOM 4296 O O . THR B 1 198 ? 19.609 -21.141 -11.367 1 97.5 198 THR B O 1
ATOM 4299 N N . ALA B 1 199 ? 19.391 -19.594 -13.055 1 96.38 199 ALA B N 1
ATOM 4300 C CA . ALA B 1 199 ? 18.031 -19.219 -12.656 1 96.38 199 ALA B CA 1
ATOM 4301 C C . ALA B 1 199 ? 17.094 -20.422 -12.664 1 96.38 199 ALA B C 1
ATOM 4303 O O . ALA B 1 199 ? 16.25 -20.562 -11.781 1 96.38 199 ALA B O 1
ATOM 4304 N N . GLN B 1 200 ? 17.25 -21.281 -13.664 1 95.56 200 GLN B N 1
ATOM 4305 C CA . GLN B 1 200 ? 16.453 -22.5 -13.758 1 95.56 200 GLN B CA 1
ATOM 4306 C C . GLN B 1 200 ? 16.766 -23.453 -12.617 1 95.56 200 GLN B C 1
ATOM 4308 O O . GLN B 1 200 ? 15.852 -24 -11.984 1 95.56 200 GLN B O 1
ATOM 4313 N N . ALA B 1 201 ? 18.031 -23.578 -12.289 1 95.88 201 ALA B N 1
ATOM 4314 C CA . ALA B 1 201 ? 18.469 -24.469 -11.219 1 95.88 201 ALA B CA 1
ATOM 4315 C C . ALA B 1 201 ? 17.953 -24 -9.859 1 95.88 201 ALA B C 1
ATOM 4317 O O . ALA B 1 201 ? 17.672 -24.812 -8.984 1 95.88 201 ALA B O 1
ATOM 4318 N N . LEU B 1 202 ? 17.812 -22.734 -9.742 1 93.56 202 LEU B N 1
ATOM 4319 C CA . LEU B 1 202 ? 17.359 -22.141 -8.484 1 93.56 202 LEU B CA 1
ATOM 4320 C C . LEU B 1 202 ? 15.836 -22.125 -8.414 1 93.56 202 LEU B C 1
ATOM 4322 O O . LEU B 1 202 ? 15.266 -21.75 -7.387 1 93.56 202 LEU B O 1
ATOM 4326 N N . GLY B 1 203 ? 15.172 -22.391 -9.531 1 89.75 203 GLY B N 1
ATOM 4327 C CA . GLY B 1 203 ? 13.719 -22.438 -9.562 1 89.75 203 GLY B CA 1
ATOM 4328 C C . GLY B 1 203 ? 13.078 -21.109 -9.914 1 89.75 203 GLY B C 1
ATOM 4329 O O . GLY B 1 203 ? 11.859 -20.953 -9.773 1 89.75 203 GLY B O 1
ATOM 4330 N N . TYR B 1 204 ? 13.891 -20.156 -10.312 1 91 204 TYR B N 1
ATOM 4331 C CA . TYR B 1 204 ? 13.359 -18.844 -10.695 1 91 204 TYR B CA 1
ATOM 4332 C C . TYR B 1 204 ? 12.742 -18.906 -12.086 1 91 204 TYR B C 1
ATOM 4334 O O . TYR B 1 204 ? 11.766 -18.203 -12.375 1 91 204 TYR B O 1
ATOM 4342 N N . ALA B 1 205 ? 13.359 -19.734 -12.906 1 91.12 205 ALA B N 1
ATOM 4343 C CA . ALA B 1 205 ? 12.906 -19.875 -14.281 1 91.12 205 ALA B CA 1
ATOM 4344 C C . ALA B 1 205 ? 12.492 -21.312 -14.578 1 91.12 205 ALA B C 1
ATOM 4346 O O . ALA B 1 205 ? 13.109 -22.25 -14.07 1 91.12 205 ALA B O 1
ATOM 4347 N N . GLU B 1 206 ? 11.5 -21.406 -15.414 1 89.25 206 GLU B N 1
ATOM 4348 C CA . GLU B 1 206 ? 11.109 -22.734 -15.891 1 89.25 206 GLU B CA 1
ATOM 4349 C C . GLU B 1 206 ? 12.07 -23.234 -16.969 1 89.25 206 GLU B C 1
ATOM 4351 O O . GLU B 1 206 ? 12.961 -22.5 -17.406 1 89.25 206 GLU B O 1
ATOM 4356 N N . THR B 1 207 ? 11.82 -24.469 -17.312 1 89.81 207 THR B N 1
ATOM 4357 C CA . THR B 1 207 ? 12.664 -25.047 -18.359 1 89.81 207 THR B CA 1
ATOM 4358 C C . THR B 1 207 ? 12.609 -24.188 -19.609 1 89.81 207 THR B C 1
ATOM 4360 O O . THR B 1 207 ? 13.648 -23.859 -20.188 1 89.81 207 THR B O 1
ATOM 4363 N N . ASP B 1 208 ? 11.445 -23.828 -19.969 1 93.62 208 ASP B N 1
ATOM 4364 C CA . ASP B 1 208 ? 11.289 -22.828 -21.031 1 93.62 208 ASP B CA 1
ATOM 4365 C C . ASP B 1 208 ? 11.109 -21.438 -20.438 1 93.62 208 ASP B C 1
ATOM 4367 O O . ASP B 1 208 ? 10.023 -21.078 -19.984 1 93.62 208 ASP B O 1
ATOM 4371 N N . PRO B 1 209 ? 12.109 -20.656 -20.453 1 94.12 209 PRO B N 1
ATOM 4372 C CA . PRO B 1 209 ? 12.062 -19.359 -19.781 1 94.12 209 PRO B CA 1
ATOM 4373 C C . PRO B 1 209 ? 11.609 -18.234 -20.703 1 94.12 209 PRO B C 1
ATOM 4375 O O . PRO B 1 209 ? 11.758 -17.047 -20.375 1 94.12 209 PRO B O 1
ATOM 4378 N N . THR B 1 210 ? 11.039 -18.516 -21.859 1 94.88 210 THR B N 1
ATOM 4379 C CA . THR B 1 210 ? 10.734 -17.547 -22.906 1 94.88 210 THR B CA 1
ATOM 4380 C C . THR B 1 210 ? 9.867 -16.422 -22.375 1 94.88 210 THR B C 1
ATOM 4382 O O . THR B 1 210 ? 10.141 -15.242 -22.641 1 94.88 210 THR B O 1
ATOM 4385 N N . ASN B 1 211 ? 8.867 -16.703 -21.594 1 93.56 211 ASN B N 1
ATOM 4386 C CA . ASN B 1 211 ? 7.957 -15.68 -21.078 1 93.56 211 ASN B CA 1
ATOM 4387 C C . ASN B 1 211 ? 8.688 -14.664 -20.203 1 93.56 211 ASN B C 1
ATOM 4389 O O . ASN B 1 211 ? 8.352 -13.484 -20.203 1 93.56 211 ASN B O 1
ATOM 4393 N N . ASP B 1 212 ? 9.68 -15.117 -19.516 1 94.81 212 ASP B N 1
ATOM 4394 C CA . ASP B 1 212 ? 10.453 -14.258 -18.625 1 94.81 212 ASP B CA 1
ATOM 4395 C C . ASP B 1 212 ? 11.438 -13.391 -19.406 1 94.81 212 ASP B C 1
ATOM 4397 O O . ASP B 1 212 ? 11.547 -12.195 -19.156 1 94.81 212 ASP B O 1
ATOM 4401 N N . ILE B 1 213 ? 12.023 -13.969 -20.406 1 97.06 213 ILE B N 1
ATOM 4402 C CA . ILE B 1 213 ? 13.156 -13.352 -21.094 1 97.06 213 ILE B CA 1
ATOM 4403 C C . ILE B 1 213 ? 12.633 -12.414 -22.188 1 97.06 213 ILE B C 1
ATOM 4405 O O . ILE B 1 213 ? 13.25 -11.391 -22.469 1 97.06 213 ILE B O 1
ATOM 4409 N N . SER B 1 214 ? 11.5 -12.711 -22.75 1 97.5 214 SER B N 1
ATOM 4410 C CA . SER B 1 214 ? 10.953 -11.969 -23.875 1 97.5 214 SER B CA 1
ATOM 4411 C C . SER B 1 214 ? 10.227 -10.711 -23.422 1 97.5 214 SER B C 1
ATOM 4413 O O . SER B 1 214 ? 9.969 -9.805 -24.219 1 97.5 214 SER B O 1
ATOM 4415 N N . GLY B 1 215 ? 9.789 -10.688 -22.125 1 97.94 215 GLY B N 1
ATOM 4416 C CA . GLY B 1 215 ? 9.008 -9.57 -21.609 1 97.94 215 GLY B CA 1
ATOM 4417 C C . GLY B 1 215 ? 7.516 -9.828 -21.625 1 97.94 215 GLY B C 1
ATOM 4418 O O . GLY B 1 215 ? 6.734 -8.992 -21.172 1 97.94 215 GLY B O 1
ATOM 4419 N N . SER B 1 216 ? 7.102 -10.984 -22.094 1 97.06 216 SER B N 1
ATOM 4420 C CA . SER B 1 216 ? 5.684 -11.297 -22.234 1 97.06 216 SER B CA 1
ATOM 4421 C C . SER B 1 216 ? 4.988 -11.312 -20.875 1 97.06 216 SER B C 1
ATOM 4423 O O . SER B 1 216 ? 3.871 -10.812 -20.75 1 97.06 216 SER B O 1
ATOM 4425 N N . ASP B 1 217 ? 5.598 -11.891 -19.891 1 97.12 217 ASP B N 1
ATOM 4426 C CA . ASP B 1 217 ? 5.035 -11.914 -18.547 1 97.12 217 ASP B CA 1
ATOM 4427 C C . ASP B 1 217 ? 4.832 -10.492 -18.016 1 97.12 217 ASP B C 1
ATOM 4429 O O . ASP B 1 217 ? 3.754 -10.156 -17.516 1 97.12 217 ASP B O 1
ATOM 4433 N N . ALA B 1 218 ? 5.855 -9.656 -18.156 1 98.44 218 ALA B N 1
ATOM 4434 C CA . ALA B 1 218 ? 5.781 -8.266 -17.719 1 98.44 218 ALA B CA 1
ATOM 4435 C C . ALA B 1 218 ? 4.711 -7.5 -18.484 1 98.44 218 ALA B C 1
ATOM 4437 O O . ALA B 1 218 ? 4.016 -6.648 -17.922 1 98.44 218 ALA B O 1
ATOM 4438 N N . PHE B 1 219 ? 4.582 -7.871 -19.75 1 98.56 219 PHE B N 1
ATOM 4439 C CA . PHE B 1 219 ? 3.605 -7.234 -20.625 1 98.56 219 PHE B CA 1
ATOM 4440 C C . PHE B 1 219 ? 2.188 -7.48 -20.125 1 98.56 219 PHE B C 1
ATOM 4442 O O . PHE B 1 219 ? 1.377 -6.555 -20.062 1 98.56 219 PHE B O 1
ATOM 4449 N N . MET B 1 220 ? 1.865 -8.672 -19.75 1 98.12 220 MET B N 1
ATOM 4450 C CA . MET B 1 220 ? 0.538 -8.992 -19.234 1 98.12 220 MET B CA 1
ATOM 4451 C C . MET B 1 220 ? 0.25 -8.211 -17.953 1 98.12 220 MET B C 1
ATOM 4453 O O . MET B 1 220 ? -0.857 -7.703 -17.766 1 98.12 220 MET B O 1
ATOM 4457 N N . LYS B 1 221 ? 1.235 -8.133 -17.094 1 98.56 221 LYS B N 1
ATOM 4458 C CA . LYS B 1 221 ? 1.089 -7.406 -15.836 1 98.56 221 LYS B CA 1
ATOM 4459 C C . LYS B 1 221 ? 0.902 -5.91 -16.078 1 98.56 221 LYS B C 1
ATOM 4461 O O . LYS B 1 221 ? 0.131 -5.25 -15.383 1 98.56 221 LYS B O 1
ATOM 4466 N N . LEU B 1 222 ? 1.55 -5.402 -17.094 1 98.75 222 LEU B N 1
ATOM 4467 C CA . LEU B 1 222 ? 1.36 -4.008 -17.484 1 98.75 222 LEU B CA 1
ATOM 4468 C C . LEU B 1 222 ? -0.085 -3.746 -17.891 1 98.75 222 LEU B C 1
ATOM 4470 O O . LEU B 1 222 ? -0.675 -2.738 -17.484 1 98.75 222 LEU B O 1
ATOM 4474 N N . LEU B 1 223 ? -0.646 -4.645 -18.656 1 98.5 223 LEU B N 1
ATOM 4475 C CA . LEU B 1 223 ? -2.012 -4.465 -19.125 1 98.5 223 LEU B CA 1
ATOM 4476 C C . LEU B 1 223 ? -2.988 -4.34 -17.969 1 98.5 223 LEU B C 1
ATOM 4478 O O . LEU B 1 223 ? -3.908 -3.52 -18 1 98.5 223 LEU B O 1
ATOM 4482 N N . ILE B 1 224 ? -2.785 -5.098 -16.938 1 98.56 224 ILE B N 1
ATOM 4483 C CA . ILE B 1 224 ? -3.639 -5.031 -15.766 1 98.56 224 ILE B CA 1
ATOM 4484 C C . ILE B 1 224 ? -3.453 -3.684 -15.07 1 98.56 224 ILE B C 1
ATOM 4486 O O . ILE B 1 224 ? -4.43 -3.029 -14.695 1 98.56 224 ILE B O 1
ATOM 4490 N N . LEU B 1 225 ? -2.205 -3.246 -14.938 1 98.69 225 LEU B N 1
ATOM 4491 C CA . LEU B 1 225 ? -1.915 -1.969 -14.297 1 98.69 225 LEU B CA 1
ATOM 4492 C C . LEU B 1 225 ? -2.537 -0.814 -15.07 1 98.69 225 LEU B C 1
ATOM 4494 O O . LEU B 1 225 ? -3.01 0.157 -14.477 1 98.69 225 LEU B O 1
ATOM 4498 N N . LEU B 1 226 ? -2.52 -0.924 -16.406 1 97.88 226 LEU B N 1
ATOM 4499 C CA . LEU B 1 226 ? -3.094 0.118 -17.25 1 97.88 226 LEU B CA 1
ATOM 4500 C C . LEU B 1 226 ? -4.59 0.26 -16.984 1 97.88 226 LEU B C 1
ATOM 4502 O O . LEU B 1 226 ? -5.105 1.377 -16.891 1 97.88 226 LEU B O 1
ATOM 4506 N N . SER B 1 227 ? -5.238 -0.853 -16.844 1 96.81 227 SER B N 1
ATOM 4507 C CA . SER B 1 227 ? -6.672 -0.833 -16.562 1 96.81 227 SER B CA 1
ATOM 4508 C C . SER B 1 227 ? -6.957 -0.183 -15.211 1 96.81 227 SER B C 1
ATOM 4510 O O . SER B 1 227 ? -7.922 0.575 -15.07 1 96.81 227 SER B O 1
ATOM 4512 N N . VAL B 1 228 ? -6.109 -0.416 -14.258 1 97.19 228 VAL B N 1
ATOM 4513 C CA . VAL B 1 228 ? -6.328 0.09 -12.906 1 97.19 228 VAL B CA 1
ATOM 4514 C C . VAL B 1 228 ? -5.996 1.579 -12.852 1 97.19 228 VAL B C 1
ATOM 4516 O O . VAL B 1 228 ? -6.797 2.383 -12.367 1 97.19 228 VAL B O 1
ATOM 4519 N N . ALA B 1 229 ? -4.871 1.976 -13.398 1 97.44 229 ALA B N 1
ATOM 4520 C CA . ALA B 1 229 ? -4.324 3.314 -13.203 1 97.44 229 ALA B CA 1
ATOM 4521 C C . ALA B 1 229 ? -4.934 4.309 -14.188 1 97.44 229 ALA B C 1
ATOM 4523 O O . ALA B 1 229 ? -5.078 5.492 -13.875 1 97.44 229 ALA B O 1
ATOM 4524 N N . PHE B 1 230 ? -5.324 3.818 -15.398 1 94.75 230 PHE B N 1
ATOM 4525 C CA . PHE B 1 230 ? -5.703 4.754 -16.453 1 94.75 230 PHE B CA 1
ATOM 4526 C C . PHE B 1 230 ? -7.086 4.426 -17 1 94.75 230 PHE B C 1
ATOM 4528 O O . PHE B 1 230 ? -7.621 5.156 -17.828 1 94.75 230 PHE B O 1
ATOM 4535 N N . GLY B 1 231 ? -7.688 3.334 -16.562 1 91.38 231 GLY B N 1
ATOM 4536 C CA . GLY B 1 231 ? -9.047 2.969 -16.938 1 91.38 231 GLY B CA 1
ATOM 4537 C C . GLY B 1 231 ? -9.148 2.496 -18.375 1 91.38 231 GLY B C 1
ATOM 4538 O O . GLY B 1 231 ? -10.242 2.471 -18.953 1 91.38 231 GLY B O 1
ATOM 4539 N N . GLN B 1 232 ? -7.938 2.26 -18.969 1 86.88 232 GLN B N 1
ATOM 4540 C CA . GLN B 1 232 ? -7.945 1.812 -20.359 1 86.88 232 GLN B CA 1
ATOM 4541 C C . GLN B 1 232 ? -6.719 0.962 -20.672 1 86.88 232 GLN B C 1
ATOM 4543 O O . GLN B 1 232 ? -5.715 1.03 -19.969 1 86.88 232 GLN B O 1
ATOM 4548 N N . GLN B 1 233 ? -6.973 0.195 -21.656 1 86.5 233 GLN B N 1
ATOM 4549 C CA . GLN B 1 233 ? -5.879 -0.552 -22.266 1 86.5 233 GLN B CA 1
ATOM 4550 C C . GLN B 1 233 ? -5.727 -0.195 -23.734 1 86.5 233 GLN B C 1
ATOM 4552 O O . GLN B 1 233 ? -6.645 -0.406 -24.531 1 86.5 233 GLN B O 1
ATOM 4557 N N . PRO B 1 234 ? -4.582 0.352 -24 1 89.62 234 PRO B N 1
ATOM 4558 C CA . PRO B 1 234 ? -4.359 0.562 -25.438 1 89.62 234 PRO B CA 1
ATOM 4559 C C . PRO B 1 234 ? -4.312 -0.745 -26.219 1 89.62 234 PRO B C 1
ATOM 4561 O O . PRO B 1 234 ? -4.359 -1.827 -25.641 1 89.62 234 PRO B O 1
ATOM 4564 N N . ASP B 1 235 ? -4.227 -0.513 -27.547 1 92.62 235 ASP B N 1
ATOM 4565 C CA . ASP B 1 235 ? -4.02 -1.68 -28.391 1 92.62 235 ASP B CA 1
ATOM 4566 C C . ASP B 1 235 ? -2.73 -2.408 -28.016 1 92.62 235 ASP B C 1
ATOM 4568 O O . ASP B 1 235 ? -1.646 -1.822 -28.062 1 92.62 235 ASP B O 1
ATOM 4572 N N . ARG B 1 236 ? -2.916 -3.637 -27.719 1 93.94 236 ARG B N 1
ATOM 4573 C CA . ARG B 1 236 ? -1.79 -4.438 -27.25 1 93.94 236 ARG B CA 1
ATOM 4574 C C . ARG B 1 236 ? -0.645 -4.414 -28.25 1 93.94 236 ARG B C 1
ATOM 4576 O O . ARG B 1 236 ? 0.526 -4.387 -27.875 1 93.94 236 ARG B O 1
ATOM 4583 N N . ALA B 1 237 ? -1.034 -4.391 -29.5 1 94.12 237 ALA B N 1
ATOM 4584 C CA . ALA B 1 237 ? -0.045 -4.449 -30.578 1 94.12 237 ALA B CA 1
ATOM 4585 C C . ALA B 1 237 ? 0.765 -3.158 -30.656 1 94.12 237 ALA B C 1
ATOM 4587 O O . ALA B 1 237 ? 1.842 -3.125 -31.25 1 94.12 237 ALA B O 1
ATOM 4588 N N . SER B 1 238 ? 0.269 -2.109 -30.109 1 94.62 238 SER B N 1
ATOM 4589 C CA . SER B 1 238 ? 0.928 -0.81 -30.188 1 94.62 238 SER B CA 1
ATOM 4590 C C . SER B 1 238 ? 1.966 -0.651 -29.078 1 94.62 238 SER B C 1
ATOM 4592 O O . SER B 1 238 ? 2.756 0.296 -29.094 1 94.62 238 SER B O 1
ATOM 4594 N N . ILE B 1 239 ? 1.998 -1.536 -28.125 1 97.62 239 ILE B N 1
ATOM 4595 C CA . ILE B 1 239 ? 2.92 -1.438 -27 1 97.62 239 ILE B CA 1
ATOM 4596 C C . ILE B 1 239 ? 4.199 -2.213 -27.312 1 97.62 239 ILE B C 1
ATOM 4598 O O . ILE B 1 239 ? 4.176 -3.439 -27.438 1 97.62 239 ILE B O 1
ATOM 4602 N N . PRO B 1 240 ? 5.285 -1.533 -27.5 1 98.25 240 PRO B N 1
ATOM 4603 C CA . PRO B 1 240 ? 6.539 -2.242 -27.766 1 98.25 240 PRO B CA 1
ATOM 4604 C C . PRO B 1 240 ? 6.969 -3.133 -26.609 1 98.25 240 PRO B C 1
ATOM 4606 O O . PRO B 1 240 ? 6.93 -2.705 -25.453 1 98.25 240 PRO B O 1
ATOM 4609 N N . VAL B 1 241 ? 7.316 -4.336 -26.922 1 98.56 241 VAL B N 1
ATOM 4610 C CA . VAL B 1 241 ? 7.816 -5.305 -25.953 1 98.56 241 VAL B CA 1
ATOM 4611 C C . VAL B 1 241 ? 9.18 -5.828 -26.406 1 98.56 241 VAL B C 1
ATOM 4613 O O . VAL B 1 241 ? 9.289 -6.473 -27.453 1 98.56 241 VAL B O 1
ATOM 4616 N N . VAL B 1 242 ? 10.195 -5.465 -25.641 1 98.62 242 VAL B N 1
ATOM 4617 C CA . VAL B 1 242 ? 11.562 -5.898 -25.922 1 98.62 242 VAL B CA 1
ATOM 4618 C C . VAL B 1 242 ? 12.117 -6.672 -24.734 1 98.62 242 VAL B C 1
ATOM 4620 O O . VAL B 1 242 ? 12.117 -6.176 -23.609 1 98.62 242 VAL B O 1
ATOM 4623 N N . GLY B 1 243 ? 12.547 -7.883 -24.969 1 98.38 243 GLY B N 1
ATOM 4624 C CA . GLY B 1 243 ? 13.062 -8.75 -23.922 1 98.38 243 GLY B CA 1
ATOM 4625 C C . GLY B 1 243 ? 14.492 -8.422 -23.531 1 98.38 243 GLY B C 1
ATOM 4626 O O . GLY B 1 243 ? 15.133 -7.578 -24.156 1 98.38 243 GLY B O 1
ATOM 4627 N N . ILE B 1 244 ? 14.961 -9.07 -22.469 1 98.38 244 ILE B N 1
ATOM 4628 C CA . ILE B 1 244 ? 16.297 -8.789 -21.953 1 98.38 244 ILE B CA 1
ATOM 4629 C C . ILE B 1 244 ? 17.344 -9.508 -22.797 1 98.38 244 ILE B C 1
ATOM 4631 O O . ILE B 1 244 ? 18.531 -9.234 -22.688 1 98.38 244 ILE B O 1
ATOM 4635 N N . ASP B 1 245 ? 16.922 -10.461 -23.625 1 95.56 245 ASP B N 1
ATOM 4636 C CA . ASP B 1 245 ? 17.844 -11.156 -24.531 1 95.56 245 ASP B CA 1
ATOM 4637 C C . ASP B 1 245 ? 18.344 -10.227 -25.625 1 95.56 245 ASP B C 1
ATOM 4639 O O . ASP B 1 245 ? 19.219 -10.602 -26.406 1 95.56 245 ASP B O 1
ATOM 4643 N N . SER B 1 246 ? 17.844 -9.016 -25.672 1 96.12 246 SER B N 1
ATOM 4644 C CA . SER B 1 246 ? 18.297 -8.008 -26.625 1 96.12 246 SER B CA 1
ATOM 4645 C C . SER B 1 246 ? 19.594 -7.355 -26.156 1 96.12 246 SER B C 1
ATOM 4647 O O . SER B 1 246 ? 20.266 -6.664 -26.922 1 96.12 246 SER B O 1
ATOM 4649 N N . LEU B 1 247 ? 19.938 -7.543 -24.938 1 96.94 247 LEU B N 1
ATOM 4650 C CA . LEU B 1 247 ? 21.109 -6.902 -24.359 1 96.94 247 LEU B CA 1
ATOM 4651 C C . LEU B 1 247 ? 22.359 -7.727 -24.625 1 96.94 247 LEU B C 1
ATOM 4653 O O . LEU B 1 247 ? 22.359 -8.945 -24.438 1 96.94 247 LEU B O 1
ATOM 4657 N N . THR B 1 248 ? 23.453 -7.07 -25.047 1 95.25 248 THR B N 1
ATOM 4658 C CA . THR B 1 248 ? 24.734 -7.723 -25.266 1 95.25 248 THR B CA 1
ATOM 4659 C C . THR B 1 248 ? 25.656 -7.523 -24.062 1 95.25 248 THR B C 1
ATOM 4661 O O . THR B 1 248 ? 25.453 -6.59 -23.281 1 95.25 248 THR B O 1
ATOM 4664 N N . PRO B 1 249 ? 26.594 -8.398 -23.969 1 94.62 249 PRO B N 1
ATOM 4665 C CA . PRO B 1 249 ? 27.562 -8.211 -22.891 1 94.62 249 PRO B CA 1
ATOM 4666 C C . PRO B 1 249 ? 28.25 -6.844 -22.938 1 94.62 249 PRO B C 1
ATOM 4668 O O . PRO B 1 249 ? 28.531 -6.258 -21.891 1 94.62 249 PRO B O 1
ATOM 4671 N N . GLU B 1 250 ? 28.5 -6.363 -24.109 1 96.06 250 GLU B N 1
ATOM 4672 C CA . GLU B 1 250 ? 29.125 -5.062 -24.281 1 96.06 250 GLU B CA 1
ATOM 4673 C C . GLU B 1 250 ? 28.25 -3.941 -23.734 1 96.06 250 GLU B C 1
ATOM 4675 O O . GLU B 1 250 ? 28.734 -3.029 -23.062 1 96.06 250 GLU B O 1
ATOM 4680 N N . MET B 1 251 ? 26.969 -4.031 -24.047 1 97 251 MET B N 1
ATOM 4681 C CA . MET B 1 251 ? 26.016 -3.043 -23.547 1 97 251 MET B CA 1
ATOM 4682 C C . MET B 1 251 ? 26.016 -3.021 -22.016 1 97 251 MET B C 1
ATOM 4684 O O . MET B 1 251 ? 26.031 -1.951 -21.406 1 97 251 MET B O 1
ATOM 4688 N N . LEU B 1 252 ? 26.016 -4.148 -21.453 1 97 252 LEU B N 1
ATOM 4689 C CA . LEU B 1 252 ? 25.984 -4.273 -20 1 97 252 LEU B CA 1
ATOM 4690 C C . LEU B 1 252 ? 27.266 -3.729 -19.375 1 97 252 LEU B C 1
ATOM 4692 O O . LEU B 1 252 ? 27.219 -3.021 -18.359 1 97 252 LEU B O 1
ATOM 4696 N N . ARG B 1 253 ? 28.391 -4 -19.953 1 95.81 253 ARG B N 1
ATOM 4697 C CA . ARG B 1 253 ? 29.672 -3.527 -19.469 1 95.81 253 ARG B CA 1
ATOM 4698 C C . ARG B 1 253 ? 29.766 -2.006 -19.531 1 95.81 253 ARG B C 1
ATOM 4700 O O . ARG B 1 253 ? 30.25 -1.364 -18.609 1 95.81 253 ARG B O 1
ATOM 4707 N N . GLU B 1 254 ? 29.328 -1.504 -20.641 1 97.25 254 GLU B N 1
ATOM 4708 C CA . GLU B 1 254 ? 29.359 -0.055 -20.812 1 97.25 254 GLU B CA 1
ATOM 4709 C C . GLU B 1 254 ? 28.469 0.648 -19.797 1 97.25 254 GLU B C 1
ATOM 4711 O O . GLU B 1 254 ? 28.844 1.691 -19.25 1 97.25 254 GLU B O 1
ATOM 4716 N N . ALA B 1 255 ? 27.281 0.136 -19.578 1 97.62 255 ALA B N 1
ATOM 4717 C CA . ALA B 1 255 ? 26.375 0.701 -18.594 1 97.62 255 ALA B CA 1
ATOM 4718 C C . ALA B 1 255 ? 27 0.688 -17.203 1 97.62 255 ALA B C 1
ATOM 4720 O O . ALA B 1 255 ? 26.969 1.695 -16.484 1 97.62 255 ALA B O 1
ATOM 4721 N N . ALA B 1 256 ? 27.594 -0.415 -16.875 1 95.5 256 ALA B N 1
ATOM 4722 C CA . ALA B 1 256 ? 28.219 -0.563 -15.562 1 95.5 256 ALA B CA 1
ATOM 4723 C C . ALA B 1 256 ? 29.375 0.43 -15.383 1 95.5 256 ALA B C 1
ATOM 4725 O O . ALA B 1 256 ? 29.547 1.002 -14.305 1 95.5 256 ALA B O 1
ATOM 4726 N N . ALA B 1 257 ? 30.141 0.636 -16.391 1 96.19 257 ALA B N 1
ATOM 4727 C CA . ALA B 1 257 ? 31.266 1.562 -16.359 1 96.19 257 ALA B CA 1
ATOM 4728 C C . ALA B 1 257 ? 30.797 2.988 -16.094 1 96.19 257 ALA B C 1
ATOM 4730 O O . ALA B 1 257 ? 31.531 3.785 -15.492 1 96.19 257 ALA B O 1
ATOM 4731 N N . LYS B 1 258 ? 29.594 3.254 -16.5 1 97.56 258 LYS B N 1
ATOM 4732 C CA . LYS B 1 258 ? 29.031 4.594 -16.344 1 97.56 258 LYS B CA 1
ATOM 4733 C C . LYS B 1 258 ? 28.219 4.699 -15.055 1 97.56 258 LYS B C 1
ATOM 4735 O O . LYS B 1 258 ? 27.578 5.715 -14.805 1 97.56 258 LYS B O 1
ATOM 4740 N N . GLY B 1 259 ? 28.141 3.691 -14.289 1 95.81 259 GLY B N 1
ATOM 4741 C CA . GLY B 1 259 ? 27.375 3.68 -13.047 1 95.81 259 GLY B CA 1
ATOM 4742 C C . GLY B 1 259 ? 25.891 3.537 -13.266 1 95.81 259 GLY B C 1
ATOM 4743 O O . GLY B 1 259 ? 25.094 3.877 -12.383 1 95.81 259 GLY B O 1
ATOM 4744 N N . LEU B 1 260 ? 25.5 3.059 -14.422 1 98.12 260 LEU B N 1
ATOM 4745 C CA . LEU B 1 260 ? 24.094 2.852 -14.773 1 98.12 260 LEU B CA 1
ATOM 4746 C C . LEU B 1 260 ? 23.734 1.371 -14.711 1 98.12 260 LEU B C 1
ATOM 4748 O O . LEU B 1 260 ? 24.625 0.515 -14.641 1 98.12 260 LEU B O 1
ATOM 4752 N N . ARG B 1 261 ? 22.469 1.105 -14.648 1 97.88 261 ARG B N 1
ATOM 4753 C CA . ARG B 1 261 ? 21.984 -0.269 -14.586 1 97.88 261 ARG B CA 1
ATOM 4754 C C . ARG B 1 261 ? 20.844 -0.493 -15.555 1 97.88 261 ARG B C 1
ATOM 4756 O O . ARG B 1 261 ? 19.969 0.369 -15.711 1 97.88 261 ARG B O 1
ATOM 4763 N N . TYR B 1 262 ? 20.906 -1.661 -16.266 1 98.44 262 TYR B N 1
ATOM 4764 C CA . TYR B 1 262 ? 19.734 -2.072 -17.031 1 98.44 262 TYR B CA 1
ATOM 4765 C C . TYR B 1 262 ? 18.688 -2.725 -16.125 1 98.44 262 TYR B C 1
ATOM 4767 O O . TYR B 1 262 ? 19.016 -3.59 -15.32 1 98.44 262 TYR B O 1
ATOM 4775 N N . ARG B 1 263 ? 17.516 -2.256 -16.219 1 98.44 263 ARG B N 1
ATOM 4776 C CA . ARG B 1 263 ? 16.328 -2.885 -15.641 1 98.44 263 ARG B CA 1
ATOM 4777 C C . ARG B 1 263 ? 15.289 -3.178 -16.719 1 98.44 263 ARG B C 1
ATOM 4779 O O . ARG B 1 263 ? 15.164 -2.43 -17.688 1 98.44 263 ARG B O 1
ATOM 4786 N N . HIS B 1 264 ? 14.664 -4.32 -16.609 1 98.81 264 HIS B N 1
ATOM 4787 C CA . HIS B 1 264 ? 13.531 -4.582 -17.484 1 98.81 264 HIS B CA 1
ATOM 4788 C C . HIS B 1 264 ? 12.258 -3.934 -16.953 1 98.81 264 HIS B C 1
ATOM 4790 O O . HIS B 1 264 ? 11.633 -4.457 -16.031 1 98.81 264 HIS B O 1
ATOM 4796 N N . ILE B 1 265 ? 11.82 -2.84 -17.547 1 98.81 265 ILE B N 1
ATOM 4797 C CA . ILE B 1 265 ? 10.844 -1.937 -16.953 1 98.81 265 ILE B CA 1
ATOM 4798 C C . ILE B 1 265 ? 9.57 -1.917 -17.781 1 98.81 265 ILE B C 1
ATOM 4800 O O . ILE B 1 265 ? 9.625 -1.808 -19.016 1 98.81 265 ILE B O 1
ATOM 4804 N N . VAL B 1 266 ? 8.453 -2.166 -17.141 1 98.88 266 VAL B N 1
ATOM 4805 C CA . VAL B 1 266 ? 7.191 -1.735 -17.734 1 98.88 266 VAL B CA 1
ATOM 4806 C C . VAL B 1 266 ? 6.988 -0.242 -17.484 1 98.88 266 VAL B C 1
ATOM 4808 O O . VAL B 1 266 ? 7.316 0.267 -16.406 1 98.88 266 VAL B O 1
ATOM 4811 N N . ARG B 1 267 ? 6.551 0.453 -18.469 1 98.69 267 ARG B N 1
ATOM 4812 C CA . ARG B 1 267 ? 6.387 1.899 -18.359 1 98.69 267 ARG B CA 1
ATOM 4813 C C . ARG B 1 267 ? 5.082 2.354 -19.016 1 98.69 267 ARG B C 1
ATOM 4815 O O . ARG B 1 267 ? 4.703 1.859 -20.078 1 98.69 267 ARG B O 1
ATOM 4822 N N . ALA B 1 268 ? 4.344 3.193 -18.375 1 98.38 268 ALA B N 1
ATOM 4823 C CA . ALA B 1 268 ? 3.199 3.936 -18.891 1 98.38 268 ALA B CA 1
ATOM 4824 C C . ALA B 1 268 ? 3.258 5.402 -18.469 1 98.38 268 ALA B C 1
ATOM 4826 O O . ALA B 1 268 ? 3.496 5.711 -17.312 1 98.38 268 ALA B O 1
ATOM 4827 N N . GLU B 1 269 ? 3.111 6.285 -19.391 1 97 269 GLU B N 1
ATOM 4828 C CA . GLU B 1 269 ? 3.223 7.707 -19.094 1 97 269 GLU B CA 1
ATOM 4829 C C . GLU B 1 269 ? 2.266 8.523 -19.969 1 97 269 GLU B C 1
ATOM 4831 O O . GLU B 1 269 ? 2.17 8.312 -21.172 1 97 269 GLU B O 1
ATOM 4836 N N . LEU B 1 270 ? 1.555 9.453 -19.312 1 94.06 270 LEU B N 1
ATOM 4837 C CA . LEU B 1 270 ? 0.735 10.414 -20.047 1 94.06 270 LEU B CA 1
ATOM 4838 C C . LEU B 1 270 ? 1.594 11.539 -20.609 1 94.06 270 LEU B C 1
ATOM 4840 O O . LEU B 1 270 ? 2.271 12.25 -19.859 1 94.06 270 LEU B O 1
ATOM 4844 N N . GLN B 1 271 ? 1.643 11.656 -21.875 1 90.12 271 GLN B N 1
ATOM 4845 C CA . GLN B 1 271 ? 2.4 12.719 -22.547 1 90.12 271 GLN B CA 1
ATOM 4846 C C . GLN B 1 271 ? 1.47 13.75 -23.172 1 90.12 271 GLN B C 1
ATOM 4848 O O . GLN B 1 271 ? 0.442 13.391 -23.75 1 90.12 271 GLN B O 1
ATOM 4853 N N . ILE B 1 272 ? 1.693 15.07 -22.734 1 76.38 272 ILE B N 1
ATOM 4854 C CA . ILE B 1 272 ? 0.927 16.156 -23.328 1 76.38 272 ILE B CA 1
ATOM 4855 C C . ILE B 1 272 ? 1.601 16.625 -24.609 1 76.38 272 ILE B C 1
ATOM 4857 O O . ILE B 1 272 ? 2.805 16.891 -24.625 1 76.38 272 ILE B O 1
ATOM 4861 N N . PRO B 1 273 ? 0.86 16.531 -25.609 1 62.97 273 PRO B N 1
ATOM 4862 C CA . PRO B 1 273 ? 1.472 17.031 -26.844 1 62.97 273 PRO B CA 1
ATOM 4863 C C . PRO B 1 273 ? 1.863 18.5 -26.75 1 62.97 273 PRO B C 1
ATOM 4865 O O . PRO B 1 273 ? 1.182 19.297 -26.094 1 62.97 273 PRO B O 1
ATOM 4868 N N . THR B 1 274 ? 3.043 18.859 -26.5 1 51.19 274 THR B N 1
ATOM 4869 C CA . THR B 1 274 ? 3.48 20.25 -26.547 1 51.19 274 THR B CA 1
ATOM 4870 C C . THR B 1 274 ? 2.713 21.031 -27.609 1 51.19 274 THR B C 1
ATOM 4872 O O . THR B 1 274 ? 2.664 20.609 -28.766 1 51.19 274 THR B O 1
ATOM 4875 N N . PRO B 1 275 ? 1.901 21.906 -27.125 1 45 275 PRO B N 1
ATOM 4876 C CA . PRO B 1 275 ? 1.42 22.781 -28.203 1 45 275 PRO B CA 1
ATOM 4877 C C . PRO B 1 275 ? 2.555 23.375 -29.031 1 45 275 PRO B C 1
ATOM 4879 O O . PRO B 1 275 ? 3.668 23.547 -28.531 1 45 275 PRO B O 1
ATOM 4882 N N . GLN B 1 276 ? 2.697 23.266 -30.297 1 37.5 276 GLN B N 1
ATOM 4883 C CA . GLN B 1 276 ? 3.508 24.219 -31.047 1 37.5 276 GLN B CA 1
ATOM 4884 C C . GLN B 1 276 ? 3.314 25.625 -30.516 1 37.5 276 GLN B C 1
ATOM 4886 O O . GLN B 1 276 ? 2.232 26.203 -30.656 1 37.5 276 GLN B O 1
ATOM 4891 N N . LEU B 1 277 ? 3.916 25.953 -29.375 1 36.25 277 LEU B N 1
ATOM 4892 C CA . LEU B 1 277 ? 3.889 27.344 -28.969 1 36.25 277 LEU B CA 1
ATOM 4893 C C . LEU B 1 277 ? 4.121 28.266 -30.172 1 36.25 277 LEU B C 1
ATOM 4895 O O . LEU B 1 277 ? 5.016 28.016 -30.984 1 36.25 277 LEU B O 1
ATOM 4899 N N . PRO B 1 278 ? 3.209 29.188 -30.5 1 32.69 278 PRO B N 1
ATOM 4900 C CA . PRO B 1 278 ? 3.652 30.234 -31.422 1 32.69 278 PRO B CA 1
ATOM 4901 C C . PRO B 1 278 ? 4.906 30.953 -30.938 1 32.69 278 PRO B C 1
ATOM 4903 O O . PRO B 1 278 ? 5.215 30.922 -29.734 1 32.69 278 PRO B O 1
ATOM 4906 N N . SER B 1 279 ? 5.773 31.547 -31.859 1 29.17 279 SER B N 1
ATOM 4907 C CA . SER B 1 279 ? 7 32.312 -31.656 1 29.17 279 SER B CA 1
ATOM 4908 C C . SER B 1 279 ? 6.828 33.344 -30.547 1 29.17 279 SER B C 1
ATOM 4910 O O . SER B 1 279 ? 5.727 33.844 -30.328 1 29.17 279 SER B O 1
ATOM 4912 N N . ALA B 1 280 ? 7.922 33.688 -29.781 1 31.58 280 ALA B N 1
ATOM 4913 C CA . ALA B 1 280 ? 8.219 34.594 -28.656 1 31.58 280 ALA B CA 1
ATOM 4914 C C . ALA B 1 280 ? 7.605 35.969 -28.875 1 31.58 280 ALA B C 1
ATOM 4916 O O . ALA B 1 280 ? 7.805 36.875 -28.078 1 31.58 280 ALA B O 1
ATOM 4917 N N . ASP B 1 281 ? 7.293 36.375 -30.078 1 28.45 281 ASP B N 1
ATOM 4918 C CA . ASP B 1 281 ? 7.234 37.844 -30.094 1 28.45 281 ASP B CA 1
ATOM 4919 C C . ASP B 1 281 ? 6.227 38.344 -29.062 1 28.45 281 ASP B C 1
ATOM 4921 O O . ASP B 1 281 ? 6.266 39.5 -28.672 1 28.45 281 ASP B O 1
ATOM 4925 N N . ASP B 1 282 ? 5.004 37.938 -29.125 1 27.91 282 ASP B N 1
ATOM 4926 C CA . ASP B 1 282 ? 4.148 38.906 -28.422 1 27.91 282 ASP B CA 1
ATOM 4927 C C . ASP B 1 282 ? 4.219 38.688 -26.906 1 27.91 282 ASP B C 1
ATOM 4929 O O . ASP B 1 282 ? 4.148 37.562 -26.422 1 27.91 282 ASP B O 1
ATOM 4933 N N . GLY B 1 283 ? 4.941 39.5 -26.016 1 25.05 283 GLY B N 1
ATOM 4934 C CA . GLY B 1 283 ? 5.395 39.844 -24.672 1 25.05 283 GLY B CA 1
ATOM 4935 C C . GLY B 1 283 ? 4.457 39.344 -23.578 1 25.05 283 GLY B C 1
ATOM 4936 O O . GLY B 1 283 ? 4.781 39.406 -22.391 1 25.05 283 GLY B O 1
ATOM 4937 N N . ALA B 1 284 ? 3.158 39.594 -23.641 1 23.75 284 ALA B N 1
ATOM 4938 C CA . ALA B 1 284 ? 2.336 39.875 -22.469 1 23.75 284 ALA B CA 1
ATOM 4939 C C . ALA B 1 284 ? 2.01 38.562 -21.719 1 23.75 284 ALA B C 1
ATOM 4941 O O . ALA B 1 284 ? 1.229 38.594 -20.766 1 23.75 284 ALA B O 1
ATOM 4942 N N . CYS B 1 285 ? 2.057 37.375 -22.391 1 24.94 285 CYS B N 1
ATOM 4943 C CA . CYS B 1 285 ? 1.139 36.469 -21.703 1 24.94 285 CYS B CA 1
ATOM 4944 C C . CYS B 1 285 ? 1.693 36.062 -20.344 1 24.94 285 CYS B C 1
ATOM 4946 O O . CYS B 1 285 ? 2.873 35.719 -20.219 1 24.94 285 CYS B O 1
ATOM 4948 N N . GLY B 1 286 ? 1.154 36.344 -19.188 1 25.27 286 GLY B N 1
ATOM 4949 C CA . GLY B 1 286 ? 1.229 36.062 -17.766 1 25.27 286 GLY B CA 1
ATOM 4950 C C . GLY B 1 286 ? 1.525 34.594 -17.469 1 25.27 286 GLY B C 1
ATOM 4951 O O . GLY B 1 286 ? 1.391 33.75 -18.344 1 25.27 286 GLY B O 1
ATOM 4952 N N . ALA B 1 287 ? 2.373 34.281 -16.422 1 26.02 287 ALA B N 1
ATOM 4953 C CA . ALA B 1 287 ? 2.85 33.094 -15.734 1 26.02 287 ALA B CA 1
ATOM 4954 C C . ALA B 1 287 ? 1.756 32.031 -15.664 1 26.02 287 ALA B C 1
ATOM 4956 O O . ALA B 1 287 ? 0.955 32 -14.727 1 26.02 287 ALA B O 1
ATOM 4957 N N . ASP B 1 288 ? 0.92 31.719 -16.703 1 25.7 288 ASP B N 1
ATOM 4958 C CA . ASP B 1 288 ? -0.12 30.688 -16.641 1 25.7 288 ASP B CA 1
ATOM 4959 C C . ASP B 1 288 ? 0.471 29.328 -16.281 1 25.7 288 ASP B C 1
ATOM 4961 O O . ASP B 1 288 ? 1.175 28.719 -17.094 1 25.7 288 ASP B O 1
ATOM 4965 N N . THR B 1 289 ? 1.173 29.094 -15.203 1 29.08 289 THR B N 1
ATOM 4966 C CA . THR B 1 289 ? 1.395 27.781 -14.617 1 29.08 289 THR B CA 1
ATOM 4967 C C . THR B 1 289 ? 0.179 26.875 -14.82 1 29.08 289 THR B C 1
ATOM 4969 O O . THR B 1 289 ? -0.789 26.953 -14.062 1 29.08 289 THR B O 1
ATOM 4972 N N . ALA B 1 290 ? -0.254 26.781 -16.031 1 30.92 290 ALA B N 1
ATOM 4973 C CA . ALA B 1 290 ? -1.386 25.906 -16.344 1 30.92 290 ALA B CA 1
ATOM 4974 C C . ALA B 1 290 ? -1.254 24.562 -15.648 1 30.92 290 ALA B C 1
ATOM 4976 O O . ALA B 1 290 ? -0.312 23.812 -15.914 1 30.92 290 ALA B O 1
ATOM 4977 N N . ALA B 1 291 ? -1.723 24.422 -14.391 1 32.78 291 ALA B N 1
ATOM 4978 C CA . ALA B 1 291 ? -2.012 23.219 -13.617 1 32.78 291 ALA B CA 1
ATOM 4979 C C . ALA B 1 291 ? -2.461 22.078 -14.523 1 32.78 291 ALA B C 1
ATOM 4981 O O . ALA B 1 291 ? -3.33 22.266 -15.383 1 32.78 291 ALA B O 1
ATOM 4982 N N . TRP B 1 292 ? -1.744 21 -14.812 1 33.22 292 TRP B N 1
ATOM 4983 C CA . TRP B 1 292 ? -2.021 19.734 -15.461 1 33.22 292 TRP B CA 1
ATOM 4984 C C . TRP B 1 292 ? -3.396 19.203 -15.062 1 33.22 292 TRP B C 1
ATOM 4986 O O . TRP B 1 292 ? -3.701 19.078 -13.875 1 33.22 292 TRP B O 1
ATOM 4996 N N . SER B 1 293 ? -4.516 19.719 -15.516 1 37.44 293 SER B N 1
ATOM 4997 C CA . SER B 1 293 ? -5.754 18.984 -15.258 1 37.44 293 SER B CA 1
ATOM 4998 C C . SER B 1 293 ? -5.895 17.797 -16.188 1 37.44 293 SER B C 1
ATOM 5000 O O . SER B 1 293 ? -5.73 17.922 -17.406 1 37.44 293 SER B O 1
ATOM 5002 N N . PRO B 1 294 ? -5.766 16.578 -15.734 1 37.53 294 PRO B N 1
ATOM 5003 C CA . PRO B 1 294 ? -6.016 15.438 -16.625 1 37.53 294 PRO B CA 1
ATOM 5004 C C . PRO B 1 294 ? -7.254 15.633 -17.5 1 37.53 294 PRO B C 1
ATOM 5006 O O . PRO B 1 294 ? -7.367 15.023 -18.562 1 37.53 294 PRO B O 1
ATOM 5009 N N . THR B 1 295 ? -8.289 16.172 -16.875 1 35.62 295 THR B N 1
ATOM 5010 C CA . THR B 1 295 ? -9.445 16.297 -17.75 1 35.62 295 THR B CA 1
ATOM 5011 C C . THR B 1 295 ? -9.141 17.203 -18.938 1 35.62 295 THR B C 1
ATOM 5013 O O . THR B 1 295 ? -9.797 17.125 -19.969 1 35.62 295 THR B O 1
ATOM 5016 N N . CYS B 1 296 ? -8.602 18.406 -18.625 1 35.09 296 CYS B N 1
ATOM 5017 C CA . CYS B 1 296 ? -8.742 19.438 -19.641 1 35.09 296 CYS B CA 1
ATOM 5018 C C . CYS B 1 296 ? -7.738 19.234 -20.766 1 35.09 296 CYS B C 1
ATOM 5020 O O . CYS B 1 296 ? -7.672 20.031 -21.703 1 35.09 296 CYS B O 1
ATOM 5022 N N . ALA B 1 297 ? -6.445 18.766 -20.453 1 41.59 297 ALA B N 1
ATOM 5023 C CA . ALA B 1 297 ? -5.746 18.922 -21.719 1 41.59 297 ALA B CA 1
ATOM 5024 C C . ALA B 1 297 ? -6.246 17.906 -22.75 1 41.59 297 ALA B C 1
ATOM 5026 O O . ALA B 1 297 ? -6.152 16.703 -22.547 1 41.59 297 ALA B O 1
ATOM 5027 N N . PRO B 1 298 ? -7.191 18.125 -23.5 1 45.47 298 PRO B N 1
ATOM 5028 C CA . PRO B 1 298 ? -7.758 17.297 -24.578 1 45.47 298 PRO B CA 1
ATOM 5029 C C . PRO B 1 298 ? -6.805 16.203 -25.031 1 45.47 298 PRO B C 1
ATOM 5031 O O . PRO B 1 298 ? -7.246 15.094 -25.375 1 45.47 298 PRO B O 1
ATOM 5034 N N . THR B 1 299 ? -5.449 16.281 -25.359 1 62.09 299 THR B N 1
ATOM 5035 C CA . THR B 1 299 ? -4.828 15.32 -26.266 1 62.09 299 THR B CA 1
ATOM 5036 C C . THR B 1 299 ? -3.717 14.555 -25.562 1 62.09 299 THR B C 1
ATOM 5038 O O . THR B 1 299 ? -2.674 14.273 -26.141 1 62.09 299 THR B O 1
ATOM 5041 N N . ALA B 1 300 ? -3.814 14.281 -24.141 1 79.12 300 ALA B N 1
ATOM 5042 C CA . ALA B 1 300 ? -2.713 13.469 -23.625 1 79.12 300 ALA B CA 1
ATOM 5043 C C . ALA B 1 300 ? -2.754 12.062 -24.203 1 79.12 300 ALA B C 1
ATOM 5045 O O . ALA B 1 300 ? -3.83 11.484 -24.359 1 79.12 300 ALA B O 1
ATOM 5046 N N . GLN B 1 301 ? -1.549 11.703 -24.625 1 88.69 301 GLN B N 1
ATOM 5047 C CA . GLN B 1 301 ? -1.406 10.359 -25.172 1 88.69 301 GLN B CA 1
ATOM 5048 C C . GLN B 1 301 ? -0.703 9.438 -24.188 1 88.69 301 GLN B C 1
ATOM 5050 O O . GLN B 1 301 ? 0.318 9.805 -23.594 1 88.69 301 GLN B O 1
ATOM 5055 N N . LEU B 1 302 ? -1.347 8.305 -23.891 1 94.06 302 LEU B N 1
ATOM 5056 C CA . LEU B 1 302 ? -0.731 7.293 -23.031 1 94.06 302 LEU B CA 1
ATOM 5057 C C . LEU B 1 302 ? 0.309 6.488 -23.812 1 94.06 302 LEU B C 1
ATOM 5059 O O . LEU B 1 302 ? -0.02 5.828 -24.797 1 94.06 302 LEU B O 1
ATOM 5063 N N . VAL B 1 303 ? 1.594 6.621 -23.438 1 96 303 VAL B N 1
ATOM 5064 C CA . VAL B 1 303 ? 2.693 5.883 -24.062 1 96 303 VAL B CA 1
ATOM 5065 C C . VAL B 1 303 ? 3.146 4.762 -23.125 1 96 303 VAL B C 1
ATOM 5067 O O . VAL B 1 303 ? 3.434 5 -21.953 1 96 303 VAL B O 1
ATOM 5070 N N . CYS B 1 304 ? 3.176 3.57 -23.672 1 98 304 CYS B N 1
ATOM 5071 C CA . CYS B 1 304 ? 3.508 2.391 -22.891 1 98 304 CYS B CA 1
ATOM 5072 C C . CYS B 1 304 ? 4.641 1.6 -23.531 1 98 304 CYS B C 1
ATOM 5074 O O . CYS B 1 304 ? 4.832 1.663 -24.75 1 98 304 CYS B O 1
ATOM 5076 N N . SER B 1 305 ? 5.391 0.9 -22.75 1 98.56 305 SER B N 1
ATOM 5077 C CA . SER B 1 305 ? 6.43 0.012 -23.266 1 98.56 305 SER B CA 1
ATOM 5078 C C . SER B 1 305 ? 6.863 -0.998 -22.203 1 98.56 305 SER B C 1
ATOM 5080 O O . SER B 1 305 ? 6.637 -0.792 -21.016 1 98.56 305 SER B O 1
ATOM 5082 N N . VAL B 1 306 ? 7.348 -2.066 -22.625 1 98.81 306 VAL B N 1
ATOM 5083 C CA . VAL B 1 306 ? 8.094 -3.047 -21.844 1 98.81 306 VAL B CA 1
ATOM 5084 C C . VAL B 1 306 ? 9.469 -3.275 -22.484 1 98.81 306 VAL B C 1
ATOM 5086 O O . VAL B 1 306 ? 9.562 -3.781 -23.594 1 98.81 306 VAL B O 1
ATOM 5089 N N . ARG B 1 307 ? 10.539 -2.893 -21.734 1 98.81 307 ARG B N 1
ATOM 5090 C CA . ARG B 1 307 ? 11.852 -3.004 -22.375 1 98.81 307 ARG B CA 1
ATOM 5091 C C . ARG B 1 307 ? 12.969 -2.807 -21.344 1 98.81 307 ARG B C 1
ATOM 5093 O O . ARG B 1 307 ? 12.75 -2.23 -20.281 1 98.81 307 ARG B O 1
ATOM 5100 N N . PRO B 1 308 ? 14.156 -3.332 -21.703 1 98.69 308 PRO B N 1
ATOM 5101 C CA . PRO B 1 308 ? 15.305 -2.924 -20.906 1 98.69 308 PRO B CA 1
ATOM 5102 C C . PRO B 1 308 ? 15.555 -1.418 -20.953 1 98.69 308 PRO B C 1
ATOM 5104 O O . PRO B 1 308 ? 15.516 -0.817 -22.031 1 98.69 308 PRO B O 1
ATOM 5107 N N . GLN B 1 309 ? 15.688 -0.815 -19.828 1 98.38 309 GLN B N 1
ATOM 5108 C CA . GLN B 1 309 ? 15.969 0.613 -19.719 1 98.38 309 GLN B CA 1
ATOM 5109 C C . GLN B 1 309 ? 17.172 0.872 -18.812 1 98.38 309 GLN B C 1
ATOM 5111 O O . GLN B 1 309 ? 17.359 0.18 -17.812 1 98.38 309 GLN B O 1
ATOM 5116 N N . LEU B 1 310 ? 17.922 1.831 -19.203 1 98.31 310 LEU B N 1
ATOM 5117 C CA . LEU B 1 310 ? 19.031 2.279 -18.359 1 98.31 310 LEU B CA 1
ATOM 5118 C C . LEU B 1 310 ? 18.531 3.236 -17.281 1 98.31 310 LEU B C 1
ATOM 5120 O O . LEU B 1 310 ? 17.812 4.195 -17.578 1 98.31 310 LEU B O 1
ATOM 5124 N N . VAL B 1 311 ? 18.891 2.906 -16.094 1 98.25 311 VAL B N 1
ATOM 5125 C CA . VAL B 1 311 ? 18.516 3.793 -14.992 1 98.25 311 VAL B CA 1
ATOM 5126 C C . VAL B 1 311 ? 19.766 4.172 -14.195 1 98.25 311 VAL B C 1
ATOM 5128 O O . VAL B 1 311 ? 20.703 3.379 -14.078 1 98.25 311 VAL B O 1
ATOM 5131 N N . GLY B 1 312 ? 19.781 5.406 -13.656 1 97.44 312 GLY B N 1
ATOM 5132 C CA . GLY B 1 312 ? 20.875 5.887 -12.828 1 97.44 312 GLY B CA 1
ATOM 5133 C C . GLY B 1 312 ? 20.562 5.863 -11.344 1 97.44 312 GLY B C 1
ATOM 5134 O O . GLY B 1 312 ? 19.469 5.457 -10.945 1 97.44 312 GLY B O 1
ATOM 5135 N N . PRO B 1 313 ? 21.453 6.293 -10.523 1 93.62 313 PRO B N 1
ATOM 5136 C CA . PRO B 1 313 ? 21.344 6.18 -9.07 1 93.62 313 PRO B CA 1
ATOM 5137 C C . PRO B 1 313 ? 20.156 6.957 -8.5 1 93.62 313 PRO B C 1
ATOM 5139 O O . PRO B 1 313 ? 19.672 6.633 -7.422 1 93.62 313 PRO B O 1
ATOM 5142 N N . GLU B 1 314 ? 19.688 7.918 -9.148 1 93.31 314 GLU B N 1
ATOM 5143 C CA . GLU B 1 314 ? 18.594 8.734 -8.648 1 93.31 314 GLU B CA 1
ATOM 5144 C C . GLU B 1 314 ? 17.234 8.117 -8.984 1 93.31 314 GLU B C 1
ATOM 5146 O O . GLU B 1 314 ? 16.203 8.547 -8.469 1 93.31 314 GLU B O 1
ATOM 5151 N N . HIS B 1 315 ? 17.281 7.148 -9.898 1 97.19 315 HIS B N 1
ATOM 5152 C CA . HIS B 1 315 ? 16.047 6.508 -10.32 1 97.19 315 HIS B CA 1
ATOM 5153 C C . HIS B 1 315 ? 15.484 5.613 -9.211 1 97.19 315 HIS B C 1
ATOM 5155 O O . HIS B 1 315 ? 16.234 4.891 -8.562 1 97.19 315 HIS B O 1
ATOM 5161 N N . PRO B 1 316 ? 14.227 5.605 -8.984 1 97.56 316 PRO B N 1
ATOM 5162 C CA . PRO B 1 316 ? 13.641 4.836 -7.883 1 97.56 316 PRO B CA 1
ATOM 5163 C C . PRO B 1 316 ? 13.875 3.334 -8.023 1 97.56 316 PRO B C 1
ATOM 5165 O O . PRO B 1 316 ? 13.859 2.605 -7.031 1 97.56 316 PRO B O 1
ATOM 5168 N N . LEU B 1 317 ? 14.141 2.818 -9.203 1 98.25 317 LEU B N 1
ATOM 5169 C CA . LEU B 1 317 ? 14.258 1.382 -9.43 1 98.25 317 LEU B CA 1
ATOM 5170 C C . LEU B 1 317 ? 15.727 0.959 -9.484 1 98.25 317 LEU B C 1
ATOM 5172 O O . LEU B 1 317 ? 16.031 -0.214 -9.711 1 98.25 317 LEU B O 1
ATOM 5176 N N . TYR B 1 318 ? 16.641 1.85 -9.219 1 97.25 318 TYR B N 1
ATOM 5177 C CA . TYR B 1 318 ? 18.062 1.617 -9.391 1 97.25 318 TYR B CA 1
ATOM 5178 C C . TYR B 1 318 ? 18.562 0.527 -8.453 1 97.25 318 TYR B C 1
ATOM 5180 O O . TYR B 1 318 ? 19.297 -0.37 -8.859 1 97.25 318 TYR B O 1
ATOM 5188 N N . GLY B 1 319 ? 18.094 0.573 -7.203 1 95.19 319 GLY B N 1
ATOM 5189 C CA . GLY B 1 319 ? 18.641 -0.305 -6.18 1 95.19 319 GLY B CA 1
ATOM 5190 C C . GLY B 1 319 ? 17.891 -1.627 -6.074 1 95.19 319 GLY B C 1
ATOM 5191 O O . GLY B 1 319 ? 18.141 -2.41 -5.156 1 95.19 319 GLY B O 1
ATOM 5192 N N . MET B 1 320 ? 17.031 -1.96 -7.012 1 97.19 320 MET B N 1
ATOM 5193 C CA . MET B 1 320 ? 16.203 -3.162 -6.945 1 97.19 320 MET B CA 1
ATOM 5194 C C . MET B 1 320 ? 16.938 -4.359 -7.547 1 97.19 320 MET B C 1
ATOM 5196 O O . MET B 1 320 ? 16.625 -4.773 -8.672 1 97.19 320 MET B O 1
ATOM 5200 N N . ASP B 1 321 ? 17.797 -5.043 -6.852 1 96.56 321 ASP B N 1
ATOM 5201 C CA . ASP B 1 321 ? 18.625 -6.141 -7.367 1 96.56 321 ASP B CA 1
ATOM 5202 C C . ASP B 1 321 ? 17.969 -7.492 -7.066 1 96.56 321 ASP B C 1
ATOM 5204 O O . ASP B 1 321 ? 17 -7.566 -6.305 1 96.56 321 ASP B O 1
ATOM 5208 N N . GLY B 1 322 ? 18.484 -8.484 -7.668 1 96.44 322 GLY B N 1
ATOM 5209 C CA . GLY B 1 322 ? 18.047 -9.844 -7.414 1 96.44 322 GLY B CA 1
ATOM 5210 C C . GLY B 1 322 ? 16.656 -10.141 -7.945 1 96.44 322 GLY B C 1
ATOM 5211 O O . GLY B 1 322 ? 16.359 -9.844 -9.109 1 96.44 322 GLY B O 1
ATOM 5212 N N . THR B 1 323 ? 15.844 -10.727 -7.105 1 96.81 323 THR B N 1
ATOM 5213 C CA . THR B 1 323 ? 14.508 -11.133 -7.527 1 96.81 323 THR B CA 1
ATOM 5214 C C . THR B 1 323 ? 13.469 -10.117 -7.059 1 96.81 323 THR B C 1
ATOM 5216 O O . THR B 1 323 ? 12.273 -10.414 -7.039 1 96.81 323 THR B O 1
ATOM 5219 N N . THR B 1 324 ? 13.883 -8.875 -6.711 1 97.44 324 THR B N 1
ATOM 5220 C CA . THR B 1 324 ? 12.984 -7.852 -6.191 1 97.44 324 THR B CA 1
ATOM 5221 C C . THR B 1 324 ? 12.047 -7.355 -7.281 1 97.44 324 THR B C 1
ATOM 5223 O O . THR B 1 324 ? 12.477 -7.094 -8.406 1 97.44 324 THR B O 1
ATOM 5226 N N . SER B 1 325 ? 10.781 -7.297 -7.016 1 98.5 325 SER B N 1
ATOM 5227 C CA . SER B 1 325 ? 9.805 -6.57 -7.828 1 98.5 325 SER B CA 1
ATOM 5228 C C . SER B 1 325 ? 9.516 -5.195 -7.242 1 98.5 325 SER B C 1
ATOM 5230 O O . SER B 1 325 ? 9.688 -4.973 -6.043 1 98.5 325 SER B O 1
ATOM 5232 N N . ALA B 1 326 ? 9.133 -4.305 -8.117 1 98.81 326 ALA B N 1
ATOM 5233 C CA . ALA B 1 326 ? 8.867 -2.938 -7.668 1 98.81 326 ALA B CA 1
ATOM 5234 C C . ALA B 1 326 ? 7.918 -2.219 -8.625 1 98.81 326 ALA B C 1
ATOM 5236 O O . ALA B 1 326 ? 7.898 -2.508 -9.82 1 98.81 326 ALA B O 1
ATOM 5237 N N . LEU B 1 327 ? 7.164 -1.332 -8.094 1 98.88 327 LEU B N 1
ATOM 5238 C CA . LEU B 1 327 ? 6.348 -0.401 -8.867 1 98.88 327 LEU B CA 1
ATOM 5239 C C . LEU B 1 327 ? 6.492 1.021 -8.328 1 98.88 327 LEU B C 1
ATOM 5241 O O . LEU B 1 327 ? 6.352 1.253 -7.129 1 98.88 327 LEU B O 1
ATOM 5245 N N . SER B 1 328 ? 6.859 1.933 -9.195 1 98.81 328 SER B N 1
ATOM 5246 C CA . SER B 1 328 ? 6.867 3.363 -8.906 1 98.81 328 SER B CA 1
ATOM 5247 C C . SER B 1 328 ? 5.723 4.078 -9.617 1 98.81 328 SER B C 1
ATOM 5249 O O . SER B 1 328 ? 5.52 3.893 -10.82 1 98.81 328 SER B O 1
ATOM 5251 N N . VAL B 1 329 ? 4.988 4.84 -8.898 1 98.75 329 VAL B N 1
ATOM 5252 C CA . VAL B 1 329 ? 3.842 5.566 -9.43 1 98.75 329 VAL B CA 1
ATOM 5253 C C . VAL B 1 329 ? 4.016 7.062 -9.188 1 98.75 329 VAL B C 1
ATOM 5255 O O . VAL B 1 329 ? 4.223 7.492 -8.047 1 98.75 329 VAL B O 1
ATOM 5258 N N . TRP B 1 330 ? 3.992 7.863 -10.219 1 98.25 330 TRP B N 1
ATOM 5259 C CA . TRP B 1 330 ? 4.027 9.32 -10.125 1 98.25 330 TRP B CA 1
ATOM 5260 C C . TRP B 1 330 ? 2.621 9.898 -10.188 1 98.25 330 TRP B C 1
ATOM 5262 O O . TRP B 1 330 ? 1.884 9.656 -11.141 1 98.25 330 TRP B O 1
ATOM 5272 N N . THR B 1 331 ? 2.256 10.672 -9.203 1 97.31 331 THR B N 1
ATOM 5273 C CA . THR B 1 331 ? 0.933 11.281 -9.133 1 97.31 331 THR B CA 1
ATOM 5274 C C . THR B 1 331 ? 1.042 12.789 -8.961 1 97.31 331 THR B C 1
ATOM 5276 O O . THR B 1 331 ? 2.127 13.312 -8.703 1 97.31 331 THR B O 1
ATOM 5279 N N . ASP B 1 332 ? -0.041 13.477 -9.102 1 96.38 332 ASP B N 1
ATOM 5280 C CA . ASP B 1 332 ? -0.041 14.93 -9.047 1 96.38 332 ASP B CA 1
ATOM 5281 C C . ASP B 1 332 ? 0.05 15.43 -7.609 1 96.38 332 ASP B C 1
ATOM 5283 O O . ASP B 1 332 ? 0.74 16.422 -7.332 1 96.38 332 ASP B O 1
ATOM 5287 N N . TYR B 1 333 ? -0.508 14.734 -6.66 1 96.81 333 TYR B N 1
ATOM 5288 C CA . TYR B 1 333 ? -0.51 15.266 -5.301 1 96.81 333 TYR B CA 1
ATOM 5289 C C . TYR B 1 333 ? 0.571 14.609 -4.453 1 96.81 333 TYR B C 1
ATOM 5291 O O . TYR B 1 333 ? 1.087 15.211 -3.51 1 96.81 333 TYR B O 1
ATOM 5299 N N . LEU B 1 334 ? 0.969 13.375 -4.73 1 96.12 334 LEU B N 1
ATOM 5300 C CA . LEU B 1 334 ? 1.822 12.617 -3.824 1 96.12 334 LEU B CA 1
ATOM 5301 C C . LEU B 1 334 ? 3.219 12.438 -4.414 1 96.12 334 LEU B C 1
ATOM 5303 O O . LEU B 1 334 ? 4.082 11.812 -3.795 1 96.12 334 LEU B O 1
ATOM 5307 N N . GLY B 1 335 ? 3.434 12.961 -5.582 1 95.75 335 GLY B N 1
ATOM 5308 C CA . GLY B 1 335 ? 4.723 12.695 -6.199 1 95.75 335 GLY B CA 1
ATOM 5309 C C . GLY B 1 335 ? 4.934 11.227 -6.531 1 95.75 335 GLY B C 1
ATOM 5310 O O . GLY B 1 335 ? 4.016 10.555 -7.012 1 95.75 335 GLY B O 1
ATOM 5311 N N . CYS B 1 336 ? 6.156 10.711 -6.285 1 97.94 336 CYS B N 1
ATOM 5312 C CA . CYS B 1 336 ? 6.492 9.336 -6.645 1 97.94 336 CYS B CA 1
ATOM 5313 C C . CYS B 1 336 ? 6.41 8.422 -5.426 1 97.94 336 CYS B C 1
ATOM 5315 O O . CYS B 1 336 ? 7.051 8.68 -4.406 1 97.94 336 CYS B O 1
ATOM 5317 N N . VAL B 1 337 ? 5.617 7.422 -5.523 1 98.56 337 VAL B N 1
ATOM 5318 C CA . VAL B 1 337 ? 5.508 6.367 -4.52 1 98.56 337 VAL B CA 1
ATOM 5319 C C . VAL B 1 337 ? 6.062 5.059 -5.086 1 98.56 337 VAL B C 1
ATOM 5321 O O . VAL B 1 337 ? 5.734 4.672 -6.207 1 98.56 337 VAL B O 1
ATOM 5324 N N . THR B 1 338 ? 6.922 4.406 -4.32 1 98.75 338 THR B N 1
ATOM 5325 C CA . THR B 1 338 ? 7.473 3.127 -4.758 1 98.75 338 THR B CA 1
ATOM 5326 C C . THR B 1 338 ? 7.148 2.025 -3.752 1 98.75 338 THR B C 1
ATOM 5328 O O . THR B 1 338 ? 7.25 2.236 -2.541 1 98.75 338 THR B O 1
ATOM 5331 N N . ILE B 1 339 ? 6.719 0.91 -4.242 1 98.81 339 ILE B N 1
ATOM 5332 C CA . ILE B 1 339 ? 6.504 -0.306 -3.467 1 98.81 339 ILE B CA 1
ATOM 5333 C C . ILE B 1 339 ? 7.391 -1.426 -4.008 1 98.81 339 ILE B C 1
ATOM 5335 O O . ILE B 1 339 ? 7.434 -1.663 -5.215 1 98.81 339 ILE B O 1
ATOM 5339 N N . ASN B 1 340 ? 8.164 -2.09 -3.129 1 98.62 340 ASN B N 1
ATOM 5340 C CA . ASN B 1 340 ? 9.023 -3.164 -3.621 1 98.62 340 ASN B CA 1
ATOM 5341 C C . ASN B 1 340 ? 9.109 -4.312 -2.619 1 98.62 340 ASN B C 1
ATOM 5343 O O . ASN B 1 340 ? 8.781 -4.145 -1.443 1 98.62 340 ASN B O 1
ATOM 5347 N N . GLY B 1 341 ? 9.422 -5.449 -3.033 1 98.25 341 GLY B N 1
ATOM 5348 C CA . GLY B 1 341 ? 9.539 -6.684 -2.268 1 98.25 341 GLY B CA 1
ATOM 5349 C C . GLY B 1 341 ? 9.547 -7.926 -3.137 1 98.25 341 GLY B C 1
ATOM 5350 O O . GLY B 1 341 ? 9.734 -7.84 -4.352 1 98.25 341 GLY B O 1
ATOM 5351 N N . PRO B 1 342 ? 9.336 -9.055 -2.51 1 95.81 342 PRO B N 1
ATOM 5352 C CA . PRO B 1 342 ? 9.281 -10.289 -3.295 1 95.81 342 PRO B CA 1
ATOM 5353 C C . PRO B 1 342 ? 8.086 -10.344 -4.238 1 95.81 342 PRO B C 1
ATOM 5355 O O . PRO B 1 342 ? 6.949 -10.133 -3.809 1 95.81 342 PRO B O 1
ATOM 5358 N N . GLY B 1 343 ? 8.367 -10.664 -5.484 1 93.06 343 GLY B N 1
ATOM 5359 C CA . GLY B 1 343 ? 7.316 -10.594 -6.488 1 93.06 343 GLY B CA 1
ATOM 5360 C C . GLY B 1 343 ? 6.91 -11.953 -7.02 1 93.06 343 GLY B C 1
ATOM 5361 O O . GLY B 1 343 ? 6.199 -12.039 -8.023 1 93.06 343 GLY B O 1
ATOM 5362 N N . ALA B 1 344 ? 7.434 -13.031 -6.395 1 92.06 344 ALA B N 1
ATOM 5363 C CA . ALA B 1 344 ? 7.098 -14.391 -6.824 1 92.06 344 ALA B CA 1
ATOM 5364 C C . ALA B 1 344 ? 7.207 -15.375 -5.664 1 92.06 344 ALA B C 1
ATOM 5366 O O . ALA B 1 344 ? 7.684 -15.023 -4.582 1 92.06 344 ALA B O 1
ATOM 5367 N N . GLY B 1 345 ? 6.641 -16.578 -5.988 1 92.94 345 GLY B N 1
ATOM 5368 C CA . GLY B 1 345 ? 6.742 -17.641 -5.008 1 92.94 345 GLY B CA 1
ATOM 5369 C C . GLY B 1 345 ? 5.391 -18.141 -4.531 1 92.94 345 GLY B C 1
ATOM 5370 O O . GLY B 1 345 ? 4.387 -17.438 -4.637 1 92.94 345 GLY B O 1
ATOM 5371 N N . MET B 1 346 ? 5.418 -19.281 -3.945 1 94.38 346 MET B N 1
ATOM 5372 C CA . MET B 1 346 ? 4.203 -19.938 -3.486 1 94.38 346 MET B CA 1
ATOM 5373 C C . MET B 1 346 ? 3.461 -19.078 -2.473 1 94.38 346 MET B C 1
ATOM 5375 O O . MET B 1 346 ? 2.346 -18.625 -2.734 1 94.38 346 MET B O 1
ATOM 5379 N N . TYR B 1 347 ? 4.102 -18.734 -1.392 1 96.94 347 TYR B N 1
ATOM 5380 C CA . TYR B 1 347 ? 3.424 -18.109 -0.268 1 96.94 347 TYR B CA 1
ATOM 5381 C C . TYR B 1 347 ? 3.24 -16.609 -0.515 1 96.94 347 TYR B C 1
ATOM 5383 O O . TYR B 1 347 ? 2.184 -16.047 -0.214 1 96.94 347 TYR B O 1
ATOM 5391 N N . PRO B 1 348 ? 4.234 -15.938 -1.162 1 97.56 348 PRO B N 1
ATOM 5392 C CA . PRO B 1 348 ? 3.961 -14.539 -1.509 1 97.56 348 PRO B CA 1
ATOM 5393 C C . PRO B 1 348 ? 2.715 -14.383 -2.379 1 97.56 348 PRO B C 1
ATOM 5395 O O . PRO B 1 348 ? 1.871 -13.523 -2.104 1 97.56 348 PRO B O 1
ATOM 5398 N N . THR B 1 349 ? 2.547 -15.219 -3.365 1 97.88 349 THR B N 1
ATOM 5399 C CA . THR B 1 349 ? 1.393 -15.117 -4.25 1 97.88 349 THR B CA 1
ATOM 5400 C C . THR B 1 349 ? 0.119 -15.555 -3.531 1 97.88 349 THR B C 1
ATOM 5402 O O . THR B 1 349 ? -0.887 -14.844 -3.553 1 97.88 349 THR B O 1
ATOM 5405 N N . ALA B 1 350 ? 0.216 -16.703 -2.82 1 98.38 350 ALA B N 1
ATOM 5406 C CA . ALA B 1 350 ? -0.95 -17.234 -2.129 1 98.38 350 ALA B CA 1
ATOM 5407 C C . ALA B 1 350 ? -1.44 -16.281 -1.044 1 98.38 350 ALA B C 1
ATOM 5409 O O . ALA B 1 350 ? -2.646 -16.141 -0.83 1 98.38 350 ALA B O 1
ATOM 5410 N N . SER B 1 351 ? -0.523 -15.672 -0.361 1 98.31 351 SER B N 1
ATOM 5411 C CA . SER B 1 351 ? -0.921 -14.766 0.708 1 98.31 351 SER B CA 1
ATOM 5412 C C . SER B 1 351 ? -1.655 -13.547 0.155 1 98.31 351 SER B C 1
ATOM 5414 O O . SER B 1 351 ? -2.555 -13.008 0.804 1 98.31 351 SER B O 1
ATOM 5416 N N . GLY B 1 352 ? -1.217 -13.086 -1.059 1 98.44 352 GLY B N 1
ATOM 5417 C CA . GLY B 1 352 ? -1.962 -12.023 -1.707 1 98.44 352 GLY B CA 1
ATOM 5418 C C . GLY B 1 352 ? -3.408 -12.383 -1.984 1 98.44 352 GLY B C 1
ATOM 5419 O O . GLY B 1 352 ? -4.305 -11.555 -1.817 1 98.44 352 GLY B O 1
ATOM 5420 N N . MET B 1 353 ? -3.637 -13.609 -2.371 1 98.75 353 MET B N 1
ATOM 5421 C CA . MET B 1 353 ? -4.992 -14.086 -2.625 1 98.75 353 MET B CA 1
ATOM 5422 C C . MET B 1 353 ? -5.789 -14.18 -1.331 1 98.75 353 MET B C 1
ATOM 5424 O O . MET B 1 353 ? -6.945 -13.75 -1.28 1 98.75 353 MET B O 1
ATOM 5428 N N . MET B 1 354 ? -5.141 -14.664 -0.306 1 98.69 354 MET B N 1
ATOM 5429 C CA . MET B 1 354 ? -5.809 -14.82 0.983 1 98.69 354 MET B CA 1
ATOM 5430 C C . MET B 1 354 ? -6.102 -13.461 1.606 1 98.69 354 MET B C 1
ATOM 5432 O O . MET B 1 354 ? -7.113 -13.289 2.289 1 98.69 354 MET B O 1
ATOM 5436 N N . GLU B 1 355 ? -5.227 -12.531 1.366 1 98.25 355 GLU B N 1
ATOM 5437 C CA . GLU B 1 355 ? -5.473 -11.172 1.83 1 98.25 355 GLU B CA 1
ATOM 5438 C C . GLU B 1 355 ? -6.695 -10.57 1.145 1 98.25 355 GLU B C 1
ATOM 5440 O O . GLU B 1 355 ? -7.52 -9.914 1.791 1 98.25 355 GLU B O 1
ATOM 5445 N N . ASP B 1 356 ? -6.789 -10.773 -0.167 1 98.25 356 ASP B N 1
ATOM 5446 C CA . ASP B 1 356 ? -7.984 -10.32 -0.871 1 98.25 356 ASP B CA 1
ATOM 5447 C C . ASP B 1 356 ? -9.25 -10.883 -0.225 1 98.25 356 ASP B C 1
ATOM 5449 O O . ASP B 1 356 ? -10.211 -10.156 0.021 1 98.25 356 ASP B O 1
ATOM 5453 N N . TYR B 1 357 ? -9.18 -12.156 0.089 1 98.12 357 TYR B N 1
ATOM 5454 C CA . TYR B 1 357 ? -10.32 -12.789 0.739 1 98.12 357 TYR B CA 1
ATOM 5455 C C . TYR B 1 357 ? -10.656 -12.094 2.057 1 98.12 357 TYR B C 1
ATOM 5457 O O . TYR B 1 357 ? -11.797 -11.695 2.283 1 98.12 357 TYR B O 1
ATOM 5465 N N . ALA B 1 358 ? -9.688 -11.898 2.869 1 97.62 358 ALA B N 1
ATOM 5466 C CA . ALA B 1 358 ? -9.898 -11.391 4.223 1 97.62 358 ALA B CA 1
ATOM 5467 C C . ALA B 1 358 ? -10.383 -9.945 4.188 1 97.62 358 ALA B C 1
ATOM 5469 O O . ALA B 1 358 ? -11.312 -9.578 4.918 1 97.62 358 ALA B O 1
ATOM 5470 N N . VAL B 1 359 ? -9.789 -9.141 3.336 1 95.69 359 VAL B N 1
ATOM 5471 C CA . VAL B 1 359 ? -10.133 -7.723 3.24 1 95.69 359 VAL B CA 1
ATOM 5472 C C . VAL B 1 359 ? -11.578 -7.566 2.787 1 95.69 359 VAL B C 1
ATOM 5474 O O . VAL B 1 359 ? -12.344 -6.797 3.375 1 95.69 359 VAL B O 1
ATOM 5477 N N . TRP B 1 360 ? -11.961 -8.336 1.814 1 92.31 360 TRP B N 1
ATOM 5478 C CA . TRP B 1 360 ? -13.305 -8.172 1.261 1 92.31 360 TRP B CA 1
ATOM 5479 C C . TRP B 1 360 ? -14.344 -8.828 2.16 1 92.31 360 TRP B C 1
ATOM 5481 O O . TRP B 1 360 ? -15.477 -8.344 2.266 1 92.31 360 TRP B O 1
ATOM 5491 N N . MET B 1 361 ? -13.969 -9.945 2.812 1 93 361 MET B N 1
ATOM 5492 C CA . MET B 1 361 ? -14.852 -10.531 3.82 1 93 361 MET B CA 1
ATOM 5493 C C . MET B 1 361 ? -15.117 -9.539 4.949 1 93 361 MET B C 1
ATOM 5495 O O . MET B 1 361 ? -16.25 -9.391 5.398 1 93 361 MET B O 1
ATOM 5499 N N . HIS B 1 362 ? -14.125 -8.867 5.363 1 92.06 362 HIS B N 1
ATOM 5500 C CA . HIS B 1 362 ? -14.25 -7.879 6.43 1 92.06 362 HIS B CA 1
ATOM 5501 C C . HIS B 1 362 ? -15.133 -6.711 6 1 92.06 362 HIS B C 1
ATOM 5503 O O . HIS B 1 362 ? -15.969 -6.242 6.777 1 92.06 362 HIS B O 1
ATOM 5509 N N . ALA B 1 363 ? -15 -6.305 4.77 1 87.12 363 ALA B N 1
ATOM 5510 C CA . ALA B 1 363 ? -15.711 -5.129 4.273 1 87.12 363 ALA B CA 1
ATOM 5511 C C . ALA B 1 363 ? -17.172 -5.453 3.979 1 87.12 363 ALA B C 1
ATOM 5513 O O . ALA B 1 363 ? -18.062 -4.633 4.223 1 87.12 363 ALA B O 1
ATOM 5514 N N . TYR B 1 364 ? -17.438 -6.676 3.475 1 83.94 364 TYR B N 1
ATOM 5515 C CA . TYR B 1 364 ? -18.75 -6.969 2.91 1 83.94 364 TYR B CA 1
ATOM 5516 C C . TYR B 1 364 ? -19.484 -8.016 3.744 1 83.94 364 TYR B C 1
ATOM 5518 O O . TYR B 1 364 ? -20.453 -8.625 3.277 1 83.94 364 TYR B O 1
ATOM 5526 N N . LYS B 1 365 ? -19.031 -8.203 4.902 1 84.69 365 LYS B N 1
ATOM 5527 C CA . LYS B 1 365 ? -19.734 -9.172 5.754 1 84.69 365 LYS B CA 1
ATOM 5528 C C . LYS B 1 365 ? -21.188 -8.773 5.965 1 84.69 365 LYS B C 1
ATOM 5530 O O . LYS B 1 365 ? -21.484 -7.609 6.254 1 84.69 365 LYS B O 1
ATOM 5535 N N . ARG B 1 366 ? -22.031 -9.758 5.734 1 78.88 366 ARG B N 1
ATOM 5536 C CA . ARG B 1 366 ? -23.453 -9.531 5.98 1 78.88 366 ARG B CA 1
ATOM 5537 C C . ARG B 1 366 ? -23.75 -9.445 7.477 1 78.88 366 ARG B C 1
ATOM 5539 O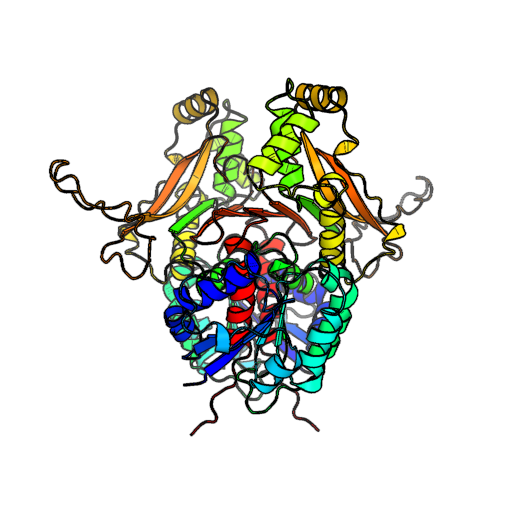 O . ARG B 1 366 ? -23.141 -10.18 8.273 1 78.88 366 ARG B O 1
ATOM 5546 N N . ALA B 1 367 ? -24.438 -8.297 7.855 1 64.56 367 ALA B N 1
ATOM 5547 C CA . ALA B 1 367 ? -24.859 -8.18 9.25 1 64.56 367 ALA B CA 1
ATOM 5548 C C . ALA B 1 367 ? -25.797 -9.32 9.633 1 64.56 367 ALA B C 1
ATOM 5550 O O . ALA B 1 367 ? -26.594 -9.781 8.805 1 64.56 367 ALA B O 1
ATOM 5551 N N . ALA B 1 368 ? -25.438 -10.148 10.672 1 54.09 368 ALA B N 1
ATOM 5552 C CA . ALA B 1 368 ? -26.391 -11.125 11.172 1 54.09 368 ALA B CA 1
ATOM 5553 C C . ALA B 1 368 ? -27.75 -10.477 11.445 1 54.09 368 ALA B C 1
ATOM 5555 O O . ALA B 1 368 ? -27.812 -9.336 11.914 1 54.09 368 ALA B O 1
ATOM 5556 N N . PRO B 1 369 ? -28.797 -11.047 10.758 1 43.72 369 PRO B N 1
ATOM 5557 C CA . PRO B 1 369 ? -30.094 -10.492 11.156 1 43.72 369 PRO B CA 1
ATOM 5558 C C . PRO B 1 369 ? -30.234 -10.344 12.672 1 43.72 369 PRO B C 1
ATOM 5560 O O . PRO B 1 369 ? -29.656 -11.133 13.422 1 43.72 369 PRO B O 1
ATOM 5563 N N . ALA B 1 370 ? -30.391 -9.094 13.125 1 33.81 370 ALA B N 1
ATOM 5564 C CA . ALA B 1 370 ? -30.719 -8.945 14.539 1 33.81 370 ALA B CA 1
ATOM 5565 C C . ALA B 1 370 ? -31.719 -10.016 14.984 1 33.81 370 ALA B C 1
ATOM 5567 O O . ALA B 1 370 ? -32.719 -10.258 14.32 1 33.81 370 ALA B O 1
ATOM 5568 N N . ALA B 1 371 ? -31.297 -10.867 15.922 1 30.66 371 ALA B N 1
ATOM 5569 C CA . ALA B 1 371 ? -32.344 -11.672 16.547 1 30.66 371 ALA B CA 1
ATOM 5570 C C . ALA B 1 371 ? -33.438 -10.789 17.172 1 30.66 371 ALA B C 1
ATOM 5572 O O . ALA B 1 371 ? -33.125 -9.766 17.781 1 30.66 371 ALA B O 1
#

Sequence (742 aa):
MPIVRGAIIGAGTVGQGVYNIAQQRREELKQKLGGAELVIVKILVTDLTRPDRVLPPGLANPAEILTDSIDEVFRADVHVVFEAAVGEEPIFTYLQRAIVEHGCSVITANKVMFARYGAALQELASVTTPPPTSPFAKVFVGFEATVAAGLPIIKPLQSMCFVHHVRKLEGILNSTSNYILTELRLHPERTFAEVVATAQALGYAETDPTNDISGSDAFMKLLILLSVAFGQQPDRASIPVVGIDSLTPEMLREAAAKGLRYRHIVRAELQIPTPQLPSADDGACGADTAAWSPTCAPTAQLVCSVRPQLVGPEHPLYGMDGTTSALSVWTDYLGCVTINGPGAGMYPTASGMMEDYAVWMHAYKRAAPAAMPIVRGAIIGAGTVGQGVYNIAQQRREELKQKLGGAELVIVKILVTDLTRPDRVLPPGLANPAEILTDSIDEVFRADVHVVFEAAVGEEPIFTYLQRAIVEHGCSVITANKVMFARYGAALQELASVTTPPPTSPFAKVFVGFEATVAAGLPIIKPLQSMCFVHHVRKLEGILNSTSNYILTELRLHPERTFAEVVATAQALGYAETDPTNDISGSDAFMKLLILLSVAFGQQPDRASIPVVGIDSLTPEMLREAAAKGLRYRHIVRAELQIPTPQLPSADDGACGADTAAWSPTCAPTAQLVCSVRPQLVGPEHPLYGMDGTTSALSVWTDYLGCVTINGPGAGMYPTASGMMEDYAVWMHAYKRAAPAA

Secondary structure (DSSP, 8-state):
--EEEEEEE--SHHHHHHHHHHHHTHHHHHHHTTTPEEEEEEEE-S-TT-TT--PPTT-S-HHHHEES-HHHHHHT--SEEEE---SSTTHHHHHHHHHHHH--EEEE--HHHHHHHHHHHHHHHHHPPPPTT-SBSS--EE-GGGTTTTSS-HHHHHHHHHHPPEEEEEEE--HHHHHHHHHHHH-TTS-HHHHHHHHHHTTSS-SS-HHHHHSHHHHHHHHHHHHHHHS----GGGS-B--GGG--HHHHHHHHHTT-EEEEEEEEEEE--------TT------------TTTSTT-EEEEEEEEEEE-TTSTTTT--TTEEEEEEEETTTEEEEEEEE--SHHHHHHHHHHHHHHHHHHHBPPP---/--EEEEEEE--SHHHHHHHHHHHHTHHHHHHHTTT-EEEEEEEE-S-TT-TT--PPTT-S-HHHHEES-HHHHHHT--SEEEE---SSTTHHHHHHHHHHHH--EEEE--HHHHHHHHHHHHHHHHHPPPPTT-SBSS--EE-GGGTTTTSS-HHHHHHHHHHPPEEEEEEE--HHHHHHHHHHHH-TTS-HHHHHHHHHHTTSS-SS-HHHHHSHHHHHHHHHHHHHHHS----GGGS-B--GGG--HHHHHHHHHTT-EEEEEEEEEEE--------TT-TT---------TTTSTT-EEEEEEEEEEE-TTSTTTT--TTEEEEEEEETTTEEEEEEEE--SHHHHHHHHHHHHHHHHHHHBPPP---

InterPro domains:
  IPR001342 Homoserine dehydrogenase, catalytic [PF00742] (152-356)
  IPR005106 Aspartate/homoserine dehydrogenase, NAD-binding [PF03447] (10-126)
  IPR019811 Homoserine dehydrogenase, conserved site [PS01042] (199-221)
  IPR022697 Homoserine dehydrogenase lacking ACT domain [PIRSF036497] (7-357)
  IPR036291 NAD(P)-binding domain superfamily [SSF51735] (3-173)

pLDDT: mean 89.98, std 17.48, range [23.75, 98.88]

Foldseek 3Di:
DAEAEEEEEDQPLQSLLLVVCLVVCQVVLCVLLVNYGYDYFAYADCDPPPPPDDGHPPPVCCPRHYDNDLVVVLVVLHAEYEYEDEDAPPVVVSLLCCCQVRNHAYEYLYLHNCLVCVVVSQVSQQPGAHDPSHQFRGHGYHHCCVFLAQFRDQVVLLVCLVPWQWFKKKKQGQLLLQQLQQCCLVCVVDDSVRSNVVCCVVVSAPPDRCCRFFCVSVLSNLSVSCCRRPVDGDDSVQAATGGNVPDDSVNSVVLVVVQKGKGFMKMKGWDQDPDPPDDPPDPDDDPCPVDPDVVPRPPTDIHIYTGIDIDHPVDPCGPQHHSKIKMWTAIDPPGIDMTMDRRDGRNSNSVSSVVSVSVSSNVGGDDDPDD/DAEAEEEEEDQPLQSLLLVVCLVVCQVVLCVLLVNYGYDYFAYADCDPPPPPDDGHPPPVCCPRHYDNDLVVVLVVLHAEYEYEDEDAPPVVVSLLCCCQVRNHAYEYLYLHNCLVCVVVSQVSQQPGAHDPSHQFRGHHYHHCCVFLAQFRDQVVLLVCLVPWQWFKKKKQGQLLLQQLQQCCLVPVVDDSVRSNVVCCVVVSAPPDRCCRFFCVSVLSNLSVSCCRRPVDGDDSVQAATGGPVVDDSVNSVVLVVVQKGKGFMKMKGWDQDPDPPDDPPPPDDDPCPVDPDVPPPPDTDIHIYTYIDIDHPVDPCGPQHHSKIKMWTAIDPPGIDMTMDRRDGRNSNSVSRVVSVSVSSNVGGDDPPDD

Radius of gyration: 26.58 Å; Cα contacts (8 Å, |Δi|>4): 1505; chains: 2; bounding box: 72×80×60 Å

Solvent-accessible surface area (backbone atoms only — not comparable to full-atom values): 39101 Å² total; per-residue (Å²): 119,59,72,40,33,26,30,32,36,23,59,47,64,39,25,30,28,38,53,49,46,47,60,75,40,33,68,61,37,13,61,76,47,78,45,35,35,70,40,79,57,30,34,37,37,90,56,80,77,54,83,86,64,69,68,55,86,80,60,84,51,55,80,71,28,49,37,61,46,73,66,61,47,60,71,64,64,41,40,35,38,40,36,38,50,78,59,42,76,63,53,52,59,52,53,49,44,37,27,73,76,58,29,21,24,40,29,35,43,34,30,64,28,38,46,75,42,37,70,61,52,45,54,52,22,72,74,38,68,36,46,88,84,40,65,38,66,56,28,46,72,36,53,37,15,31,42,33,9,35,40,78,48,51,64,54,47,51,46,43,54,61,70,39,52,68,42,32,38,42,24,33,59,42,29,49,43,32,28,45,48,38,47,43,66,78,36,69,87,55,50,72,69,57,46,52,50,47,36,33,75,72,64,62,32,53,94,76,42,58,48,54,39,43,32,54,54,36,45,34,36,43,44,44,49,31,38,62,64,68,71,43,67,75,64,69,88,75,40,53,67,39,26,61,79,75,63,47,72,65,57,53,51,54,33,49,76,71,62,30,42,71,41,58,32,34,38,39,33,60,39,68,67,71,69,81,69,76,77,82,73,77,84,73,81,70,90,70,77,71,71,86,42,83,80,68,56,79,70,59,42,78,47,52,37,28,29,63,39,81,36,40,82,85,40,91,68,53,83,57,56,40,50,35,15,34,42,37,38,31,30,75,51,47,41,50,37,36,41,36,27,46,27,60,58,37,43,17,24,15,48,20,44,51,27,43,50,48,52,48,49,61,68,29,49,53,75,71,76,81,128,118,60,71,42,32,27,30,33,36,22,59,46,65,39,25,30,27,38,53,49,48,47,60,76,41,35,68,62,38,12,62,76,47,79,47,35,35,70,41,78,58,29,34,36,38,91,55,81,78,52,82,86,65,70,68,55,86,80,62,87,49,58,81,72,29,48,37,60,44,72,65,60,45,59,72,64,63,40,40,35,37,41,35,37,51,80,60,42,76,63,53,52,60,53,52,48,44,36,28,73,76,56,28,20,22,39,29,35,42,35,30,63,28,38,46,74,42,37,68,60,54,44,54,52,23,71,74,36,69,34,46,89,85,40,67,39,65,55,28,48,70,35,53,38,16,31,43,34,10,35,41,79,46,50,62,54,46,51,44,42,52,60,70,38,53,68,43,32,39,41,24,34,60,42,29,48,44,32,28,44,46,38,46,43,66,78,37,68,88,53,50,71,67,57,46,53,50,48,34,33,73,72,64,63,32,54,94,76,42,57,48,54,38,43,31,52,54,36,46,33,36,42,43,42,49,31,39,62,62,68,72,43,69,76,64,70,86,74,40,52,67,39,27,61,78,76,61,47,70,66,58,52,51,54,33,49,75,70,62,31,40,70,40,59,32,34,38,40,33,61,40,68,68,71,70,82,70,77,79,81,71,80,80,73,80,69,92,70,77,73,72,86,44,84,80,67,56,82,65,57,43,78,48,51,37,28,29,62,39,80,34,42,82,86,40,92,69,52,83,57,54,39,49,35,15,34,41,36,38,32,31,75,51,49,42,51,37,36,39,36,26,46,27,60,58,37,44,16,23,16,48,19,44,50,28,42,50,48,52,50,48,62,68,29,48,52,79,71,77,81,127

Nearest PDB structures (foldseek):
  4pg5-assembly1_A  TM=9.075E-01  e=5.726E-30  Staphylococcus aureus M1064
  4pg8-assembly1_A  TM=8.963E-01  e=9.949E-30  Staphylococcus aureus M1064
  4pg5-assembly1_B  TM=8.580E-01  e=2.144E-30  Staphylococcus aureus M1064
  4pg4-assembly1_A  TM=8.839E-01  e=4.908E-29  Staphylococcus aureus M1064
  4pg8-assembly1_B  TM=8.644E-01  e=4.207E-28  Staphylococcus aureus M1064

Organism: Leptomonas pyrrhocoris (NCBI:txid157538)